Protein AF-A0A1G9BJI3-F1 (afdb_monomer_lite)

pLDDT: mean 85.98, std 14.55, range [28.97, 98.56]

Structure (mmCIF, N/CA/C/O backbone):
data_AF-A0A1G9BJI3-F1
#
_entry.id   AF-A0A1G9BJI3-F1
#
loop_
_atom_site.group_PDB
_atom_site.id
_atom_site.type_symbol
_atom_site.label_atom_id
_atom_site.label_alt_id
_atom_site.label_comp_id
_atom_site.label_asym_id
_atom_site.label_entity_id
_atom_site.label_seq_id
_atom_site.pdbx_PDB_ins_code
_atom_site.Cartn_x
_atom_site.Cartn_y
_atom_site.Cartn_z
_atom_site.occupancy
_atom_site.B_iso_or_equiv
_atom_site.auth_seq_id
_atom_site.auth_comp_id
_atom_site.auth_asym_id
_atom_site.auth_atom_id
_atom_site.pdbx_PDB_model_num
ATOM 1 N N . MET A 1 1 ? 7.425 53.952 -80.559 1.00 49.69 1 MET A N 1
ATOM 2 C CA . MET A 1 1 ? 6.345 53.104 -79.999 1.00 49.69 1 MET A CA 1
ATOM 3 C C . MET A 1 1 ? 6.458 51.595 -80.277 1.00 49.69 1 MET A C 1
ATOM 5 O O . MET A 1 1 ? 6.127 50.844 -79.376 1.00 49.69 1 MET A O 1
ATOM 9 N N . ARG A 1 2 ? 6.936 51.085 -81.433 1.00 48.09 2 ARG A N 1
ATOM 10 C CA . ARG A 1 2 ? 7.004 49.613 -81.668 1.00 48.09 2 ARG A CA 1
ATOM 11 C C . ARG A 1 2 ? 8.186 48.854 -81.026 1.00 48.09 2 ARG A C 1
ATOM 13 O O . ARG A 1 2 ? 8.057 47.654 -80.838 1.00 48.09 2 ARG A O 1
ATOM 20 N N . ARG A 1 3 ? 9.306 49.507 -80.673 1.00 49.28 3 ARG A N 1
ATOM 21 C CA . ARG A 1 3 ? 10.500 48.835 -80.094 1.00 49.28 3 ARG A CA 1
ATOM 22 C C . ARG A 1 3 ? 10.470 48.663 -78.566 1.00 49.28 3 ARG A C 1
ATOM 24 O O . ARG A 1 3 ? 10.997 47.670 -78.075 1.00 49.28 3 ARG A O 1
ATOM 31 N N . GLU A 1 4 ? 9.818 49.562 -77.828 1.00 50.56 4 GLU A N 1
ATOM 32 C CA . GLU A 1 4 ? 9.712 49.470 -76.357 1.00 50.56 4 GLU A CA 1
ATOM 33 C C . GLU A 1 4 ? 8.723 48.393 -75.893 1.00 50.56 4 GLU A C 1
ATOM 35 O O . GLU A 1 4 ? 8.976 47.720 -74.894 1.00 50.56 4 GLU A O 1
ATOM 40 N N . ASN A 1 5 ? 7.647 48.147 -76.652 1.00 52.62 5 ASN A N 1
ATOM 41 C CA . ASN A 1 5 ? 6.692 47.084 -76.321 1.00 52.62 5 ASN A CA 1
ATOM 42 C C . ASN A 1 5 ? 7.313 45.687 -76.444 1.00 52.62 5 ASN A C 1
ATOM 44 O O . ASN A 1 5 ? 7.119 44.865 -75.562 1.00 52.62 5 ASN A O 1
ATOM 48 N N . THR A 1 6 ? 8.139 45.422 -77.460 1.00 56.81 6 THR A N 1
ATOM 49 C CA . THR A 1 6 ? 8.802 44.115 -77.630 1.00 56.81 6 THR A CA 1
ATOM 50 C C . THR A 1 6 ? 9.785 43.762 -76.511 1.00 56.81 6 THR A C 1
ATOM 52 O O . THR A 1 6 ? 9.920 42.586 -76.177 1.00 56.81 6 THR A O 1
ATOM 55 N N . GLY A 1 7 ? 10.458 44.759 -75.923 1.00 58.25 7 GLY A N 1
ATOM 56 C CA . GLY A 1 7 ? 11.359 44.556 -74.785 1.00 58.25 7 GLY A CA 1
ATOM 57 C C . GLY A 1 7 ? 10.589 44.205 -73.515 1.00 58.25 7 GLY A C 1
ATOM 58 O O . GLY A 1 7 ? 10.871 43.185 -72.896 1.00 58.25 7 GLY A O 1
ATOM 59 N N . ARG A 1 8 ? 9.543 44.981 -73.193 1.00 59.38 8 ARG A N 1
ATOM 60 C CA . ARG A 1 8 ? 8.658 44.700 -72.051 1.00 59.38 8 ARG A CA 1
ATOM 61 C C . ARG A 1 8 ? 7.958 43.349 -72.178 1.00 59.38 8 ARG A C 1
ATOM 63 O O . ARG A 1 8 ? 7.962 42.593 -71.216 1.00 59.38 8 ARG A O 1
ATOM 70 N N . THR A 1 9 ? 7.423 43.005 -73.350 1.00 65.44 9 THR A N 1
ATOM 71 C CA . THR A 1 9 ? 6.768 41.705 -73.561 1.00 65.44 9 THR A CA 1
ATOM 72 C C . THR A 1 9 ? 7.749 40.541 -73.398 1.00 65.44 9 THR A C 1
ATOM 74 O O . THR A 1 9 ? 7.401 39.552 -72.763 1.00 65.44 9 THR A O 1
ATOM 77 N N . ARG A 1 10 ? 8.997 40.659 -73.881 1.00 68.06 10 ARG A N 1
ATOM 78 C CA . ARG A 1 10 ? 10.032 39.634 -73.650 1.00 68.06 10 ARG A CA 1
ATOM 79 C C . ARG A 1 10 ? 10.407 39.497 -72.176 1.00 68.06 10 ARG A C 1
ATOM 81 O O . ARG A 1 10 ? 10.506 38.375 -71.697 1.00 68.06 10 ARG A O 1
ATOM 88 N N . THR A 1 11 ? 10.578 40.605 -71.459 1.00 70.75 11 THR A N 1
ATOM 89 C CA . THR A 1 11 ? 10.897 40.577 -70.025 1.00 70.75 11 THR A CA 1
ATOM 90 C C . THR A 1 11 ? 9.765 39.954 -69.208 1.00 70.75 11 THR A C 1
ATOM 92 O O . THR A 1 11 ? 10.040 39.115 -68.358 1.00 70.75 11 THR A O 1
ATOM 95 N N . VAL A 1 12 ? 8.501 40.283 -69.506 1.00 72.69 12 VAL A N 1
ATOM 96 C CA . VAL A 1 12 ? 7.340 39.660 -68.847 1.00 72.69 12 VAL A CA 1
ATOM 97 C C . VAL A 1 12 ? 7.276 38.159 -69.139 1.00 72.69 12 VAL A C 1
ATOM 99 O O . VAL A 1 12 ? 7.109 37.384 -68.209 1.00 72.69 12 VAL A O 1
ATOM 102 N N . ILE A 1 13 ? 7.493 37.728 -70.387 1.00 74.19 13 ILE A N 1
ATOM 103 C CA . ILE A 1 13 ? 7.502 36.296 -70.743 1.00 74.19 13 ILE A CA 1
ATOM 104 C C . ILE A 1 13 ? 8.617 35.539 -70.005 1.00 74.19 13 ILE A C 1
ATOM 106 O O . ILE A 1 13 ? 8.381 34.439 -69.514 1.00 74.19 13 ILE A O 1
ATOM 110 N N . ILE A 1 14 ? 9.815 36.121 -69.898 1.00 74.94 14 ILE A N 1
ATOM 111 C CA . ILE A 1 14 ? 10.946 35.501 -69.191 1.00 74.94 14 ILE A CA 1
ATOM 112 C C . ILE A 1 14 ? 10.657 35.391 -67.689 1.00 74.94 14 ILE A C 1
ATOM 114 O O . ILE A 1 14 ? 10.864 34.325 -67.117 1.00 74.94 14 ILE A O 1
ATOM 118 N N . LEU A 1 15 ? 10.137 36.451 -67.061 1.00 70.25 15 LEU A N 1
ATOM 119 C CA . LEU A 1 15 ? 9.739 36.421 -65.651 1.00 70.25 15 LEU A CA 1
ATOM 120 C C . LEU A 1 15 ? 8.642 35.383 -65.405 1.00 70.25 15 LEU A C 1
ATOM 122 O O . LEU A 1 15 ? 8.806 34.553 -64.521 1.00 70.25 15 LEU A O 1
ATOM 126 N N . SER A 1 16 ? 7.589 35.347 -66.226 1.00 72.56 16 SER A N 1
ATOM 127 C CA . SER A 1 16 ? 6.524 34.342 -66.113 1.00 72.56 16 SER A CA 1
ATOM 128 C C . SER A 1 16 ? 7.037 32.911 -66.298 1.00 72.56 16 SER A C 1
ATOM 130 O O . SER A 1 16 ? 6.599 32.017 -65.579 1.00 72.56 16 SER A O 1
ATOM 132 N N . ALA A 1 17 ? 7.988 32.681 -67.210 1.00 75.19 17 ALA A N 1
ATOM 133 C CA . ALA A 1 17 ? 8.613 31.372 -67.396 1.00 75.19 17 ALA A CA 1
ATOM 134 C C . ALA A 1 17 ? 9.488 30.965 -66.195 1.00 75.19 17 ALA A C 1
ATOM 136 O O . ALA A 1 17 ? 9.461 29.804 -65.793 1.00 75.19 17 ALA A O 1
ATOM 137 N N . MET A 1 18 ? 10.214 31.907 -65.582 1.00 77.94 18 MET A N 1
ATOM 138 C CA . MET A 1 18 ? 10.975 31.652 -64.353 1.00 77.94 18 MET A CA 1
ATOM 139 C C . MET A 1 18 ? 10.056 31.362 -63.162 1.00 77.94 18 MET A C 1
ATOM 141 O O . MET A 1 18 ? 10.326 30.433 -62.407 1.00 77.94 18 MET A O 1
ATOM 145 N N . THR A 1 19 ? 8.950 32.100 -63.008 1.00 80.94 19 THR A N 1
ATOM 146 C CA . THR A 1 19 ? 7.966 31.839 -61.946 1.00 80.94 19 THR A CA 1
ATOM 147 C C . THR A 1 19 ? 7.295 30.482 -62.142 1.00 80.94 19 THR A C 1
ATOM 149 O O . THR A 1 19 ? 7.203 29.714 -61.193 1.00 80.94 19 THR A O 1
ATOM 152 N N . ALA A 1 20 ? 6.902 30.137 -63.373 1.00 79.75 20 ALA A N 1
ATOM 153 C CA . ALA A 1 20 ? 6.351 28.820 -63.688 1.00 79.75 20 ALA A CA 1
ATOM 154 C C . ALA A 1 20 ? 7.365 27.690 -63.433 1.00 79.75 20 ALA A C 1
ATOM 156 O O . ALA A 1 20 ? 6.996 26.652 -62.891 1.00 79.75 20 ALA A O 1
ATOM 157 N N . GLY A 1 21 ? 8.644 27.905 -63.763 1.00 81.94 21 GLY A N 1
ATOM 158 C CA . GLY A 1 21 ? 9.728 26.966 -63.466 1.00 81.94 21 GLY A CA 1
ATOM 159 C C . GLY A 1 21 ? 9.960 26.771 -61.966 1.00 81.94 21 GLY A C 1
ATOM 160 O O . GLY A 1 21 ? 10.102 25.637 -61.520 1.00 81.94 21 GLY A O 1
ATOM 161 N N . LEU A 1 22 ? 9.928 27.848 -61.174 1.00 83.19 22 LEU A N 1
ATOM 162 C CA . LEU A 1 22 ? 10.042 27.783 -59.714 1.00 83.19 22 LEU A CA 1
ATOM 163 C C . LEU A 1 22 ? 8.826 27.096 -59.080 1.00 83.19 22 LEU A C 1
ATOM 165 O O . LEU A 1 22 ? 8.996 26.250 -58.209 1.00 83.19 22 LEU A O 1
ATOM 169 N N . CYS A 1 23 ? 7.610 27.401 -59.542 1.00 80.81 23 CYS A N 1
ATOM 170 C CA . CYS A 1 23 ? 6.397 26.717 -59.098 1.00 80.81 23 CYS A CA 1
ATOM 171 C C . CYS A 1 23 ? 6.429 25.226 -59.445 1.00 80.81 23 CYS A C 1
ATOM 173 O O . CYS A 1 23 ? 6.047 24.418 -58.610 1.00 80.81 23 CYS A O 1
ATOM 175 N N . LEU A 1 24 ? 6.918 24.843 -60.630 1.00 81.12 24 LEU A N 1
ATOM 176 C CA . LEU A 1 24 ? 7.083 23.437 -61.004 1.00 81.12 24 LEU A CA 1
ATOM 177 C C . LEU A 1 24 ? 8.139 22.746 -60.134 1.00 81.12 24 LEU A C 1
ATOM 179 O O . LEU A 1 24 ? 7.932 21.612 -59.721 1.00 81.12 24 LEU A O 1
ATOM 183 N N . LEU A 1 25 ? 9.245 23.424 -59.818 1.00 79.75 25 LEU A N 1
ATOM 184 C CA . LEU A 1 25 ? 10.284 22.891 -58.938 1.00 79.75 25 LEU A CA 1
ATOM 185 C C . LEU A 1 25 ? 9.758 22.698 -57.509 1.00 79.75 25 LEU A C 1
ATOM 187 O O . LEU A 1 25 ? 9.950 21.634 -56.937 1.00 79.75 25 LEU A O 1
ATOM 191 N N . LEU A 1 26 ? 9.039 23.683 -56.964 1.00 77.25 26 LEU A N 1
ATOM 192 C CA . LEU A 1 26 ? 8.382 23.586 -55.658 1.00 77.25 26 LEU A CA 1
ATOM 193 C C . LEU A 1 26 ? 7.292 22.512 -55.648 1.00 77.25 26 LEU A C 1
ATOM 195 O O . LEU A 1 26 ? 7.180 21.789 -54.669 1.00 77.25 26 LEU A O 1
ATOM 199 N N . LEU A 1 27 ? 6.533 22.356 -56.736 1.00 73.56 27 LEU A N 1
ATOM 200 C CA . LEU A 1 27 ? 5.547 21.288 -56.885 1.00 73.56 27 LEU A CA 1
ATOM 201 C C . LEU A 1 27 ? 6.223 19.914 -56.963 1.00 73.56 27 LEU A C 1
ATOM 203 O O . LEU A 1 27 ? 5.722 18.968 -56.381 1.00 73.56 27 LEU A O 1
ATOM 207 N N . LEU A 1 28 ? 7.364 19.785 -57.642 1.00 70.44 28 LEU A N 1
ATOM 208 C CA . LEU A 1 28 ? 8.133 18.538 -57.701 1.00 70.44 28 LEU A CA 1
ATOM 209 C C . LEU A 1 28 ? 8.798 18.212 -56.360 1.00 70.44 28 LEU A C 1
ATOM 211 O O . LEU A 1 28 ? 8.829 17.046 -55.981 1.00 70.44 28 LEU A O 1
ATOM 215 N N . VAL A 1 29 ? 9.289 19.219 -55.631 1.00 68.06 29 VAL A N 1
ATOM 216 C CA . VAL A 1 29 ? 9.783 19.070 -54.253 1.00 68.06 29 VAL A CA 1
ATOM 217 C C . VAL A 1 29 ? 8.637 18.668 -53.334 1.00 68.06 29 VAL A C 1
ATOM 219 O O . VAL A 1 29 ? 8.790 17.705 -52.600 1.00 68.06 29 VAL A O 1
ATOM 222 N N . TYR A 1 30 ? 7.475 19.315 -53.437 1.00 67.81 30 TYR A N 1
ATOM 223 C CA . TYR A 1 30 ? 6.277 18.961 -52.683 1.00 67.81 30 TYR A CA 1
ATOM 224 C C . TYR A 1 30 ? 5.790 17.552 -53.024 1.00 67.81 30 TYR A C 1
ATOM 226 O O . TYR A 1 30 ? 5.600 16.768 -52.119 1.00 67.81 30 TYR A O 1
ATOM 234 N N . ILE A 1 31 ? 5.676 17.169 -54.299 1.00 58.59 31 ILE A N 1
ATOM 235 C CA . ILE A 1 31 ? 5.278 15.812 -54.714 1.00 58.59 31 ILE A CA 1
ATOM 236 C C . ILE A 1 31 ? 6.302 14.770 -54.246 1.00 58.59 31 ILE A C 1
ATOM 238 O O . ILE A 1 31 ? 5.920 13.662 -53.884 1.00 58.59 31 ILE A O 1
ATOM 242 N N . ARG A 1 32 ? 7.600 15.096 -54.246 1.00 59.03 32 ARG A N 1
ATOM 243 C CA . ARG A 1 32 ? 8.650 14.206 -53.734 1.00 59.03 32 ARG A CA 1
ATOM 244 C C . ARG A 1 32 ? 8.594 14.079 -52.209 1.00 59.03 32 ARG A C 1
ATOM 246 O O . ARG A 1 32 ? 8.747 12.971 -51.718 1.00 59.03 32 ARG A O 1
ATOM 253 N N . PHE A 1 33 ? 8.335 15.180 -51.507 1.00 58.97 33 PHE A N 1
ATOM 254 C CA . PHE A 1 33 ? 8.148 15.251 -50.055 1.00 58.97 33 PHE A CA 1
ATOM 255 C C . PHE A 1 33 ? 6.827 14.597 -49.607 1.00 58.97 33 PHE A C 1
ATOM 257 O O . PHE A 1 33 ? 6.743 13.997 -48.547 1.00 58.97 33 PHE A O 1
ATOM 264 N N . ASP A 1 34 ? 5.793 14.656 -50.443 1.00 58.22 34 ASP A N 1
ATOM 265 C CA . ASP A 1 34 ? 4.469 14.078 -50.206 1.00 58.22 34 ASP A CA 1
ATOM 266 C C . ASP A 1 34 ? 4.430 12.572 -50.519 1.00 58.22 34 ASP A C 1
ATOM 268 O O . ASP A 1 34 ? 3.697 11.815 -49.886 1.00 58.22 34 ASP A O 1
ATOM 272 N N . ARG A 1 35 ? 5.261 12.113 -51.466 1.00 54.66 35 ARG A N 1
ATOM 273 C CA . ARG A 1 35 ? 5.495 10.686 -51.739 1.00 54.66 35 ARG A CA 1
ATOM 274 C C . ARG A 1 35 ? 6.423 10.005 -50.733 1.00 54.66 35 ARG A C 1
ATOM 276 O O . ARG A 1 35 ? 6.429 8.784 -50.708 1.00 54.66 35 ARG A O 1
ATOM 283 N N . SER A 1 36 ? 7.209 10.743 -49.948 1.00 58.69 36 SER A N 1
ATOM 284 C CA . SER A 1 36 ? 8.122 10.156 -48.954 1.00 58.69 36 SER A CA 1
ATOM 285 C C . SER A 1 36 ? 7.474 9.873 -47.596 1.00 58.69 36 SER A C 1
ATOM 287 O O . SER A 1 36 ? 8.112 9.240 -46.770 1.00 58.69 36 SER A O 1
ATOM 289 N N . ARG A 1 37 ? 6.225 10.309 -47.363 1.00 68.19 37 ARG A N 1
ATOM 290 C CA . ARG A 1 37 ? 5.486 10.108 -46.099 1.00 68.19 37 ARG A CA 1
ATOM 291 C C . ARG A 1 37 ? 4.467 8.972 -46.191 1.00 68.19 37 ARG A C 1
ATOM 293 O O . ARG A 1 37 ? 3.320 9.114 -45.754 1.00 68.19 37 ARG A O 1
ATOM 300 N N . THR A 1 38 ? 4.842 7.865 -46.832 1.00 78.19 38 THR A N 1
ATOM 301 C CA . THR A 1 38 ? 3.939 6.717 -46.983 1.00 78.19 38 THR A CA 1
ATOM 302 C C . THR A 1 38 ? 3.641 6.086 -45.622 1.00 78.19 38 THR A C 1
ATOM 304 O O . THR A 1 38 ? 2.476 5.831 -45.322 1.00 78.19 38 THR A O 1
ATOM 307 N N . LEU A 1 39 ? 4.663 5.916 -44.775 1.00 82.00 39 LEU A N 1
ATOM 308 C CA . LEU A 1 39 ? 4.516 5.376 -43.424 1.00 82.00 39 LEU A CA 1
ATOM 309 C C . LEU A 1 39 ? 3.593 6.252 -42.567 1.00 82.00 39 LEU A C 1
ATOM 311 O O . LEU A 1 39 ? 2.624 5.748 -42.013 1.00 82.00 39 LEU A O 1
ATOM 315 N N . TYR A 1 40 ? 3.813 7.570 -42.534 1.00 81.88 40 TYR A N 1
ATOM 316 C CA . TYR A 1 40 ? 2.964 8.505 -41.783 1.00 81.88 40 TYR A CA 1
ATOM 317 C C . TYR A 1 40 ? 1.474 8.387 -42.144 1.00 81.88 40 TYR A C 1
ATOM 319 O O . TYR A 1 40 ? 0.616 8.347 -41.266 1.00 81.88 40 TYR A O 1
ATOM 327 N N . ARG A 1 41 ? 1.150 8.303 -43.441 1.00 81.19 41 ARG A N 1
ATOM 328 C CA . ARG A 1 41 ? -0.241 8.151 -43.902 1.00 81.19 41 ARG A CA 1
ATOM 329 C C . ARG A 1 41 ? -0.835 6.799 -43.531 1.00 81.19 41 ARG A C 1
ATOM 331 O O . ARG A 1 41 ? -2.016 6.748 -43.205 1.00 81.19 41 ARG A O 1
ATOM 338 N N . ALA A 1 42 ? -0.038 5.734 -43.606 1.00 83.56 42 ALA A N 1
ATOM 339 C CA . ALA A 1 42 ? -0.477 4.403 -43.210 1.00 83.56 42 ALA A CA 1
ATOM 340 C C . ALA A 1 42 ? -0.809 4.374 -41.711 1.00 83.56 42 ALA A C 1
ATOM 342 O O . ALA A 1 42 ? -1.888 3.930 -41.343 1.00 83.56 42 ALA A O 1
ATOM 343 N N . LEU A 1 43 ? 0.056 4.957 -40.873 1.00 85.50 43 LEU A N 1
ATOM 344 C CA . LEU A 1 43 ? -0.141 5.041 -39.423 1.00 85.50 43 LEU A CA 1
ATOM 345 C C . LEU A 1 43 ? -1.387 5.846 -39.031 1.00 85.50 43 LEU A C 1
ATOM 347 O O . LEU A 1 43 ? -2.090 5.461 -38.110 1.00 85.50 43 LEU A O 1
ATOM 351 N N . GLN A 1 44 ? -1.700 6.937 -39.738 1.00 84.06 44 GLN A N 1
ATOM 352 C CA . GLN A 1 44 ? -2.920 7.713 -39.467 1.00 84.06 44 GLN A CA 1
ATOM 353 C C . GLN A 1 44 ? -4.222 6.963 -39.765 1.00 84.06 44 GLN A C 1
ATOM 355 O O . GLN A 1 44 ? -5.271 7.351 -39.259 1.00 84.06 44 GLN A O 1
ATOM 360 N N . ALA A 1 45 ? -4.168 5.958 -40.636 1.00 82.38 45 ALA A N 1
ATOM 361 C CA . ALA A 1 45 ? -5.320 5.154 -41.022 1.00 82.38 45 ALA A CA 1
ATOM 362 C C . ALA A 1 45 ? -5.387 3.821 -40.261 1.00 82.38 45 ALA A C 1
ATOM 364 O O . ALA A 1 45 ? -6.247 2.999 -40.572 1.00 82.38 45 ALA A O 1
ATOM 365 N N . LEU A 1 46 ? -4.457 3.591 -39.330 1.00 84.69 46 LEU A N 1
ATOM 366 C CA . LEU A 1 46 ? -4.296 2.327 -38.637 1.00 84.69 46 LEU A CA 1
ATOM 367 C C . LEU A 1 46 ? -5.095 2.324 -37.330 1.00 84.69 46 LEU A C 1
ATOM 369 O O . LEU A 1 46 ? -4.889 3.181 -36.476 1.00 84.69 46 LEU A O 1
ATOM 373 N N . ASP A 1 47 ? -5.959 1.323 -37.173 1.00 80.81 47 ASP A N 1
ATOM 374 C CA . ASP A 1 47 ? -6.722 1.075 -35.939 1.00 80.81 47 ASP A CA 1
ATOM 375 C C . ASP A 1 47 ? -6.091 -0.048 -35.078 1.00 80.81 47 ASP A C 1
ATOM 377 O O . ASP A 1 47 ? -6.637 -0.437 -34.047 1.00 80.81 47 ASP A O 1
ATOM 381 N N . SER A 1 48 ? -4.958 -0.605 -35.519 1.00 83.19 48 SER A N 1
ATOM 382 C CA . SER A 1 48 ? -4.219 -1.725 -34.918 1.00 83.19 48 SER A CA 1
ATOM 383 C C . SER A 1 48 ? -2.766 -1.346 -34.601 1.00 83.19 48 SER A C 1
ATOM 385 O O . SER A 1 48 ? -2.295 -0.259 -34.938 1.00 83.19 48 SER A O 1
ATOM 387 N N . ALA A 1 49 ? -2.028 -2.246 -33.943 1.00 86.12 49 ALA A N 1
ATOM 388 C CA . ALA A 1 49 ? -0.592 -2.072 -33.750 1.00 86.12 49 ALA A CA 1
ATOM 389 C C . ALA A 1 49 ? 0.144 -2.062 -35.110 1.00 86.12 49 ALA A C 1
ATOM 391 O O . ALA A 1 49 ? -0.156 -2.884 -35.976 1.00 86.12 49 ALA A O 1
ATOM 392 N N . PRO A 1 50 ? 1.143 -1.182 -35.309 1.00 91.00 50 PRO A N 1
ATOM 393 C CA . PRO A 1 50 ? 1.863 -1.054 -36.582 1.00 91.00 50 PRO A CA 1
ATOM 394 C C . PRO A 1 50 ? 2.743 -2.262 -36.916 1.00 91.00 50 PRO A C 1
ATOM 396 O O . PRO A 1 50 ? 3.122 -2.454 -38.072 1.00 91.00 50 PRO A O 1
ATOM 399 N N . LEU A 1 51 ? 3.081 -3.059 -35.906 1.00 93.00 51 LEU A N 1
ATOM 400 C CA . LEU A 1 51 ? 3.993 -4.184 -35.990 1.00 93.00 51 LEU A CA 1
ATOM 401 C C . LEU A 1 51 ? 3.445 -5.335 -35.147 1.00 93.00 51 LEU A C 1
ATOM 403 O O . LEU A 1 51 ? 3.029 -5.125 -34.008 1.00 93.00 51 LEU A O 1
ATOM 407 N N . THR A 1 52 ? 3.478 -6.545 -35.696 1.00 94.31 52 THR A N 1
ATOM 408 C CA . THR A 1 52 ? 3.090 -7.774 -35.000 1.00 94.31 52 THR A CA 1
ATOM 409 C C . THR A 1 52 ? 4.309 -8.663 -34.789 1.00 94.31 52 THR A C 1
ATOM 411 O O . THR A 1 52 ? 5.170 -8.786 -35.661 1.00 94.31 52 THR A O 1
ATOM 414 N N . PHE A 1 53 ? 4.366 -9.285 -33.617 1.00 96.81 53 PHE A N 1
ATOM 415 C CA . PHE A 1 53 ? 5.361 -10.282 -33.245 1.00 96.81 53 PHE A CA 1
ATOM 416 C C . PHE A 1 53 ? 4.772 -11.677 -33.468 1.00 96.81 53 PHE A C 1
ATOM 418 O O . PHE A 1 53 ? 3.583 -11.889 -33.243 1.00 96.81 53 PHE A O 1
ATOM 425 N N . SER A 1 54 ? 5.583 -12.646 -33.894 1.00 97.62 54 SER A N 1
ATOM 426 C CA . SER A 1 54 ? 5.112 -14.021 -34.132 1.00 97.62 54 SER A CA 1
ATOM 427 C C . SER A 1 54 ? 4.758 -14.805 -32.867 1.00 97.62 54 SER A C 1
ATOM 429 O O . SER A 1 54 ? 4.265 -15.928 -32.969 1.00 97.62 54 SER A O 1
ATOM 431 N N . ALA A 1 55 ? 5.059 -14.251 -31.696 1.00 97.62 55 ALA A N 1
ATOM 432 C CA . ALA A 1 55 ? 4.766 -14.813 -30.391 1.00 97.62 55 ALA A CA 1
ATOM 433 C C . ALA A 1 55 ? 4.393 -13.681 -29.426 1.00 97.62 55 ALA A C 1
ATOM 435 O O . ALA A 1 55 ? 4.916 -12.571 -29.539 1.00 97.62 55 ALA A O 1
ATOM 436 N N . ASP A 1 56 ? 3.498 -13.974 -28.487 1.00 97.19 56 ASP A N 1
ATOM 437 C CA . ASP A 1 56 ? 3.098 -13.035 -27.441 1.00 97.19 56 ASP A CA 1
ATOM 438 C C . ASP A 1 56 ? 4.126 -13.006 -26.300 1.00 97.19 56 ASP A C 1
ATOM 440 O O . ASP A 1 56 ? 4.952 -13.914 -26.153 1.00 97.19 56 ASP A O 1
ATOM 444 N N . SER A 1 57 ? 4.066 -11.976 -25.457 1.00 98.00 57 SER A N 1
ATOM 445 C CA . SER A 1 57 ? 4.821 -11.966 -24.200 1.00 98.00 57 SER A CA 1
ATOM 446 C C . SER A 1 57 ? 4.428 -13.161 -23.331 1.00 98.00 57 SER A C 1
ATOM 448 O O . SER A 1 57 ? 3.264 -13.560 -23.298 1.00 98.00 57 SER A O 1
ATOM 450 N N . GLY A 1 58 ? 5.387 -13.751 -22.620 1.00 97.69 58 GLY A N 1
ATOM 451 C CA . GLY A 1 58 ? 5.106 -14.937 -21.813 1.00 97.69 58 GLY A CA 1
ATOM 452 C C . GLY A 1 58 ? 6.336 -15.722 -21.391 1.00 97.69 58 GLY A C 1
ATOM 453 O O . GLY A 1 58 ? 7.479 -15.323 -21.635 1.00 97.69 58 GLY A O 1
ATOM 454 N N . PHE A 1 59 ? 6.072 -16.858 -20.747 1.00 98.00 59 PHE A N 1
ATOM 455 C CA . PHE A 1 59 ? 7.085 -17.788 -20.255 1.00 98.00 59 PHE A CA 1
ATOM 456 C C . PHE A 1 59 ? 7.350 -18.906 -21.274 1.00 98.00 59 PHE A C 1
ATOM 458 O O . PHE A 1 59 ? 6.436 -19.638 -21.671 1.00 98.00 59 PHE A O 1
ATOM 465 N N . TYR A 1 60 ? 8.616 -19.082 -21.654 1.00 97.50 60 TYR A N 1
ATOM 466 C CA . TYR A 1 60 ? 9.064 -20.034 -22.671 1.00 97.50 60 TYR A CA 1
ATOM 467 C C . TYR A 1 60 ? 10.183 -20.936 -22.140 1.00 97.50 60 TYR A C 1
ATOM 469 O O . TYR A 1 60 ? 11.171 -20.473 -21.584 1.00 97.50 60 TYR A O 1
ATOM 477 N N . GLU A 1 61 ? 10.050 -22.247 -22.338 1.00 96.06 61 GLU A N 1
ATOM 478 C CA . GLU A 1 61 ? 11.032 -23.234 -21.853 1.00 96.06 61 GLU A CA 1
ATOM 479 C C . GLU A 1 61 ? 12.379 -23.159 -22.589 1.00 96.06 61 GLU A C 1
ATOM 481 O O . GLU A 1 61 ? 13.424 -23.480 -22.026 1.00 96.06 61 GLU A O 1
ATOM 486 N N . GLU A 1 62 ? 12.355 -22.756 -23.859 1.00 95.56 62 GLU A N 1
ATOM 487 C CA . GLU A 1 62 ? 13.516 -22.725 -24.746 1.00 95.56 62 GLU A CA 1
ATOM 488 C C . GLU A 1 62 ? 13.445 -21.485 -25.648 1.00 95.56 62 GLU A C 1
ATOM 490 O O . GLU A 1 62 ? 12.359 -20.964 -25.924 1.00 95.56 62 GLU A O 1
ATOM 495 N N . GLY A 1 63 ? 14.610 -21.012 -26.100 1.00 95.56 63 GLY A N 1
ATOM 496 C CA . GLY A 1 63 ? 14.693 -19.954 -27.105 1.00 95.56 63 GLY A CA 1
ATOM 497 C C . GLY A 1 63 ? 14.086 -20.402 -28.436 1.00 95.56 63 GLY A C 1
ATOM 498 O O . GLY A 1 63 ? 14.046 -21.589 -28.762 1.00 95.56 63 GLY A O 1
ATOM 499 N N . PHE A 1 64 ? 13.576 -19.441 -29.199 1.00 97.75 64 PHE A N 1
ATOM 500 C CA . PHE A 1 64 ? 12.945 -19.677 -30.492 1.00 97.75 64 PHE A CA 1
ATOM 501 C C . PHE A 1 64 ? 13.242 -18.526 -31.452 1.00 97.75 64 PHE A C 1
ATOM 503 O O . PHE A 1 64 ? 13.671 -17.447 -31.043 1.00 97.75 64 PHE A O 1
ATOM 510 N N . THR A 1 65 ? 12.988 -18.747 -32.741 1.00 97.94 65 THR A N 1
ATOM 511 C CA . THR A 1 65 ? 13.101 -17.697 -33.755 1.00 97.94 65 THR A CA 1
ATOM 512 C C . THR A 1 65 ? 11.834 -16.847 -33.782 1.00 97.94 65 THR A C 1
ATOM 514 O O . THR A 1 65 ? 10.762 -17.321 -34.159 1.00 97.94 65 THR A O 1
ATOM 517 N N . LEU A 1 66 ? 11.971 -15.579 -33.415 1.00 98.00 66 LEU A N 1
ATOM 518 C CA . LEU A 1 66 ? 10.909 -14.583 -33.403 1.00 98.00 66 LEU A CA 1
ATOM 519 C C . LEU A 1 66 ? 10.887 -13.807 -34.727 1.00 98.00 66 LEU A C 1
ATOM 521 O O . LEU A 1 66 ? 11.919 -13.309 -35.179 1.00 98.00 66 LEU A O 1
ATOM 525 N N . THR A 1 67 ? 9.721 -13.664 -35.358 1.00 97.75 67 THR A N 1
ATOM 526 C CA . THR A 1 67 ? 9.568 -12.847 -36.572 1.00 97.75 67 THR A CA 1
ATOM 527 C C . THR A 1 67 ? 8.711 -11.615 -36.318 1.00 97.75 67 THR A C 1
ATOM 529 O O . THR A 1 67 ? 7.781 -11.649 -35.513 1.00 97.75 67 THR A O 1
ATOM 532 N N . LEU A 1 68 ? 9.045 -10.525 -37.011 1.00 96.12 68 LEU A N 1
ATOM 533 C CA . LEU A 1 68 ? 8.367 -9.237 -36.923 1.00 96.12 68 LEU A CA 1
ATOM 534 C C . LEU A 1 68 ? 7.752 -8.914 -38.281 1.00 96.12 68 LEU A C 1
ATOM 536 O O . LEU A 1 68 ? 8.449 -8.917 -39.297 1.00 96.12 68 LEU A O 1
ATOM 540 N N . GLU A 1 69 ? 6.458 -8.619 -38.301 1.00 93.62 69 GLU A N 1
ATOM 541 C CA . GLU A 1 69 ? 5.731 -8.306 -39.530 1.00 93.62 69 GLU A CA 1
ATOM 542 C C . GLU A 1 69 ? 4.997 -6.967 -39.384 1.00 93.62 69 GLU A C 1
ATOM 544 O O . GLU A 1 69 ? 4.250 -6.784 -38.418 1.00 93.62 69 GLU A O 1
ATOM 549 N N . PRO A 1 70 ? 5.192 -6.003 -40.307 1.00 92.12 70 PRO A N 1
ATOM 550 C CA . PRO A 1 70 ? 4.365 -4.802 -40.352 1.00 92.12 70 PRO A CA 1
ATOM 551 C C . PRO A 1 70 ? 2.903 -5.179 -40.594 1.00 92.12 70 PRO A C 1
ATOM 553 O O . PRO A 1 70 ? 2.625 -6.163 -41.286 1.00 92.12 70 PRO A O 1
ATOM 556 N N . ASP A 1 71 ? 1.968 -4.372 -40.089 1.00 90.62 71 ASP A N 1
ATOM 557 C CA . ASP A 1 71 ? 0.551 -4.562 -40.404 1.00 90.62 71 ASP A CA 1
ATOM 558 C C . ASP A 1 71 ? 0.341 -4.619 -41.929 1.00 90.62 71 ASP A C 1
ATOM 560 O O . ASP A 1 71 ? 0.956 -3.875 -42.698 1.00 90.62 71 ASP A O 1
ATOM 564 N N . SER A 1 72 ? -0.540 -5.515 -42.380 1.00 85.88 72 SER A N 1
ATOM 565 C CA . SER A 1 72 ? -0.798 -5.765 -43.806 1.00 85.88 72 SER A CA 1
ATOM 566 C C . SER A 1 72 ? -1.230 -4.525 -44.606 1.00 85.88 72 SER A C 1
ATOM 568 O O . SER A 1 72 ? -1.096 -4.501 -45.833 1.00 85.88 72 SER A O 1
ATOM 570 N N . SER A 1 73 ? -1.747 -3.497 -43.928 1.00 83.56 73 SER A N 1
ATOM 571 C CA . SER A 1 73 ? -2.112 -2.205 -44.511 1.00 83.56 73 SER A CA 1
ATOM 572 C C . SER A 1 73 ? -0.910 -1.292 -44.793 1.00 83.56 73 SER A C 1
ATOM 574 O O . SER A 1 73 ? -1.037 -0.334 -45.562 1.00 83.56 73 SER A O 1
ATOM 576 N N . ILE A 1 74 ? 0.264 -1.596 -44.232 1.00 84.00 74 ILE A N 1
ATOM 577 C CA . ILE A 1 74 ? 1.487 -0.811 -44.385 1.00 84.00 74 ILE A CA 1
ATOM 578 C C . ILE A 1 74 ? 2.251 -1.281 -45.635 1.00 84.00 74 ILE A C 1
ATOM 580 O O . ILE A 1 74 ? 2.676 -2.435 -45.734 1.00 84.00 74 ILE A O 1
ATOM 584 N N . PRO A 1 75 ? 2.478 -0.403 -46.628 1.00 75.25 75 PRO A N 1
ATOM 585 C CA . PRO A 1 75 ? 3.144 -0.773 -47.872 1.00 75.25 75 PRO A CA 1
ATOM 586 C C . PRO A 1 75 ? 4.670 -0.869 -47.687 1.00 75.25 75 PRO A C 1
ATOM 588 O O . PRO A 1 75 ? 5.418 0.052 -48.005 1.00 75.25 75 PRO A O 1
ATOM 591 N N . VAL A 1 76 ? 5.148 -2.035 -47.243 1.00 70.06 76 VAL A N 1
ATOM 592 C CA . VAL A 1 76 ? 6.566 -2.331 -46.918 1.00 70.06 76 VAL A CA 1
ATOM 593 C C . VAL A 1 76 ? 7.550 -2.103 -48.090 1.00 70.06 76 VAL A C 1
ATOM 595 O O . VAL A 1 76 ? 8.759 -2.014 -47.903 1.00 70.06 76 VAL A O 1
ATOM 598 N N . LYS A 1 77 ? 7.063 -1.959 -49.330 1.00 67.62 77 LYS A N 1
ATOM 599 C CA . LYS A 1 77 ? 7.897 -1.804 -50.541 1.00 67.62 77 LYS A CA 1
ATOM 600 C C . LYS A 1 77 ? 8.529 -0.415 -50.727 1.00 67.62 77 LYS A C 1
ATOM 602 O O . LYS A 1 77 ? 9.295 -0.244 -51.674 1.00 67.62 77 LYS A O 1
ATOM 607 N N . ASP A 1 78 ? 8.256 0.541 -49.840 1.00 68.12 78 ASP A N 1
ATOM 608 C CA . ASP A 1 78 ? 8.670 1.944 -49.991 1.00 68.12 78 ASP A CA 1
ATOM 609 C C . ASP A 1 78 ? 9.918 2.329 -49.164 1.00 68.12 78 ASP A C 1
ATOM 611 O O . ASP A 1 78 ? 10.106 3.496 -48.821 1.00 68.12 78 ASP A O 1
ATOM 615 N N . GLY A 1 79 ? 10.796 1.372 -48.846 1.00 78.38 79 GLY A N 1
ATOM 616 C CA . GLY A 1 79 ? 11.982 1.638 -48.015 1.00 78.38 79 GLY A CA 1
ATOM 617 C C . GLY A 1 79 ? 11.636 1.849 -46.540 1.00 78.38 79 GLY A C 1
ATOM 618 O O . GLY A 1 79 ? 12.254 2.676 -45.879 1.00 78.38 79 GLY A O 1
ATOM 619 N N . ILE A 1 80 ? 10.609 1.139 -46.066 1.00 87.38 80 ILE A N 1
ATOM 620 C CA . ILE A 1 80 ? 10.261 1.043 -44.649 1.00 87.38 80 ILE A CA 1
ATOM 621 C C . ILE A 1 80 ? 11.126 -0.062 -44.045 1.00 87.38 80 ILE A C 1
ATOM 623 O O . ILE A 1 80 ? 11.123 -1.192 -44.534 1.00 87.38 80 ILE A O 1
ATOM 627 N N . GLU A 1 81 ? 11.855 0.274 -42.992 1.00 92.25 81 GLU A N 1
ATOM 628 C CA . GLU A 1 81 ? 12.713 -0.639 -42.240 1.00 92.25 81 GLU A CA 1
ATOM 629 C C . GLU A 1 81 ? 12.097 -0.919 -40.867 1.00 92.25 81 GLU A C 1
ATOM 631 O O . GLU A 1 81 ? 11.379 -0.077 -40.331 1.00 92.25 81 GLU A O 1
ATOM 636 N N . ILE A 1 82 ? 12.390 -2.079 -40.278 1.00 95.25 82 ILE A N 1
ATOM 637 C CA . ILE A 1 82 ? 12.103 -2.336 -38.861 1.00 95.25 82 ILE A CA 1
ATOM 638 C C . ILE A 1 82 ? 13.413 -2.177 -38.089 1.00 95.25 82 ILE A C 1
ATOM 640 O O . ILE A 1 82 ? 14.423 -2.799 -38.433 1.00 95.25 82 ILE A O 1
ATOM 644 N N . ARG A 1 83 ? 13.392 -1.350 -37.043 1.00 96.88 83 ARG A N 1
ATOM 645 C CA . ARG A 1 83 ? 14.493 -1.191 -36.087 1.00 96.88 83 ARG A CA 1
ATOM 646 C C . ARG A 1 83 ? 14.081 -1.765 -34.749 1.00 96.88 83 ARG A C 1
ATOM 648 O O . ARG A 1 83 ? 12.945 -1.553 -34.327 1.00 96.88 83 ARG A O 1
ATOM 655 N N . TYR A 1 84 ? 14.991 -2.482 -34.096 1.00 97.50 84 TYR A N 1
ATOM 656 C CA . TYR A 1 84 ? 14.699 -3.108 -32.812 1.00 97.50 84 TYR A CA 1
ATOM 657 C C . TYR A 1 84 ? 15.882 -3.094 -31.841 1.00 97.50 84 TYR A C 1
ATOM 659 O O . TYR A 1 84 ? 17.047 -2.965 -32.233 1.00 97.50 84 TYR A O 1
ATOM 667 N N . THR A 1 85 ? 15.558 -3.244 -30.561 1.00 96.88 85 THR A N 1
ATOM 668 C CA . THR A 1 85 ? 16.490 -3.390 -29.440 1.00 96.88 85 THR A CA 1
ATOM 669 C C . THR A 1 85 ? 16.069 -4.576 -28.573 1.00 96.88 85 THR A C 1
ATOM 671 O O . THR A 1 85 ? 14.919 -5.013 -28.622 1.00 96.88 85 THR A O 1
ATOM 674 N N . VAL A 1 86 ? 17.014 -5.115 -27.801 1.00 94.81 86 VAL A N 1
ATOM 675 C CA . VAL A 1 86 ? 16.809 -6.264 -26.891 1.00 94.81 86 VAL A CA 1
ATOM 676 C C . VAL A 1 86 ? 17.181 -5.937 -25.437 1.00 94.81 86 VAL A C 1
ATOM 678 O O . VAL A 1 86 ? 17.151 -6.803 -24.572 1.00 94.81 86 VAL A O 1
ATOM 681 N N . ASN A 1 87 ? 17.567 -4.683 -25.184 1.00 87.19 87 ASN A N 1
ATOM 682 C CA . ASN A 1 87 ? 18.110 -4.172 -23.922 1.00 87.19 87 ASN A CA 1
ATOM 683 C C . ASN A 1 87 ? 17.217 -3.074 -23.304 1.00 87.19 87 ASN A C 1
ATOM 685 O O . ASN A 1 87 ? 17.654 -2.324 -22.434 1.00 87.19 87 ASN A O 1
ATOM 689 N N . GLY A 1 88 ? 15.992 -2.919 -23.814 1.00 89.19 88 GLY A N 1
ATOM 690 C CA . GLY A 1 88 ? 15.018 -1.933 -23.347 1.00 89.19 88 GLY A CA 1
ATOM 691 C C . GLY A 1 88 ? 15.160 -0.503 -23.882 1.00 89.19 88 GLY A C 1
ATOM 692 O O . GLY A 1 88 ? 14.241 0.287 -23.666 1.00 89.19 88 GLY A O 1
ATOM 693 N N . ASP A 1 89 ? 16.218 -0.162 -24.624 1.00 93.75 89 ASP A N 1
ATOM 694 C CA . ASP A 1 89 ? 16.369 1.175 -25.224 1.00 93.75 89 ASP A CA 1
ATOM 695 C C . ASP A 1 89 ? 15.373 1.426 -26.362 1.00 93.75 89 ASP A C 1
ATOM 697 O O . ASP A 1 89 ? 14.912 0.491 -27.022 1.00 93.75 89 ASP A O 1
ATOM 701 N N . GLU A 1 90 ? 15.031 2.686 -26.628 1.00 94.50 90 GLU A N 1
ATOM 702 C CA . GLU A 1 90 ? 14.213 3.021 -27.794 1.00 94.50 90 GLU A CA 1
ATOM 703 C C . GLU A 1 90 ? 14.989 2.766 -29.095 1.00 94.50 90 GLU A C 1
ATOM 705 O O . GLU A 1 90 ? 16.143 3.184 -29.218 1.00 94.50 90 GLU A O 1
ATOM 710 N N . PRO A 1 91 ? 14.391 2.100 -30.105 1.00 95.38 91 PRO A N 1
ATOM 711 C CA . PRO A 1 91 ? 15.084 1.887 -31.367 1.00 95.38 91 PRO A CA 1
ATOM 712 C C . PRO A 1 91 ? 15.392 3.209 -32.083 1.00 95.38 91 PRO A C 1
ATOM 714 O O . PRO A 1 91 ? 14.491 3.992 -32.390 1.00 95.38 91 PRO A O 1
ATOM 717 N N . THR A 1 92 ? 16.660 3.420 -32.427 1.00 91.06 92 THR A N 1
ATOM 718 C CA . THR A 1 92 ? 17.183 4.540 -33.223 1.00 91.06 92 THR A CA 1
ATOM 719 C C . THR A 1 92 ? 17.592 4.068 -34.625 1.00 91.06 92 THR A C 1
ATOM 721 O O . THR A 1 92 ? 17.446 2.895 -34.973 1.00 91.06 92 THR A O 1
ATOM 724 N N . ASP A 1 93 ? 18.104 4.971 -35.465 1.00 88.12 93 ASP A N 1
ATOM 725 C CA . ASP A 1 93 ? 18.639 4.606 -36.792 1.00 88.12 93 ASP A CA 1
ATOM 726 C C . ASP A 1 93 ? 19.927 3.770 -36.712 1.00 88.12 93 ASP A C 1
ATOM 728 O O . ASP A 1 93 ? 20.301 3.095 -37.675 1.00 88.12 93 ASP A O 1
ATOM 732 N N . GLU A 1 94 ? 20.590 3.786 -35.555 1.00 90.00 94 GLU A N 1
ATOM 733 C CA . GLU A 1 94 ? 21.791 2.998 -35.266 1.00 90.00 94 GLU A CA 1
ATOM 734 C C . GLU A 1 94 ? 21.455 1.641 -34.631 1.00 90.00 94 GLU A C 1
ATOM 736 O O . GLU A 1 94 ? 22.305 0.752 -34.587 1.00 90.00 94 GLU A O 1
ATOM 741 N N . SER A 1 95 ? 20.209 1.448 -34.183 1.00 94.44 95 SER A N 1
ATOM 742 C CA . SER A 1 95 ? 19.737 0.168 -33.657 1.00 94.44 95 SER A CA 1
ATOM 743 C C . SER A 1 95 ? 19.704 -0.918 -34.731 1.00 94.44 95 SER A C 1
ATOM 745 O O . SER A 1 95 ? 19.743 -0.646 -35.940 1.00 94.44 95 SER A O 1
ATOM 747 N N . ARG A 1 96 ? 19.597 -2.174 -34.280 1.00 95.25 96 ARG A N 1
ATOM 748 C CA . ARG A 1 96 ? 19.621 -3.357 -35.145 1.00 95.25 96 ARG A CA 1
ATOM 749 C C . ARG A 1 96 ? 18.576 -3.218 -36.248 1.00 95.25 96 ARG A C 1
ATOM 751 O O . ARG A 1 96 ? 17.400 -2.967 -35.978 1.00 95.25 96 ARG A O 1
ATOM 758 N N . LEU A 1 97 ? 19.027 -3.370 -37.490 1.00 95.81 97 LEU A N 1
ATOM 759 C CA . LEU A 1 97 ? 18.141 -3.504 -38.636 1.00 95.81 97 LEU A CA 1
ATOM 760 C C . LEU A 1 97 ? 17.586 -4.926 -38.636 1.00 95.81 97 LEU A C 1
ATOM 762 O O . LEU A 1 97 ? 18.349 -5.887 -38.585 1.00 95.81 97 LEU A O 1
ATOM 766 N N . TYR A 1 98 ? 16.268 -5.059 -38.687 1.00 95.62 98 TYR A N 1
ATOM 767 C CA . TYR A 1 98 ? 15.627 -6.354 -38.865 1.00 95.62 98 TYR A CA 1
ATOM 768 C C . TYR A 1 98 ? 15.824 -6.838 -40.307 1.00 95.62 98 TYR A C 1
ATOM 770 O O . TYR A 1 98 ? 15.279 -6.254 -41.247 1.00 95.62 98 TYR A O 1
ATOM 778 N N . ASP A 1 99 ? 16.604 -7.900 -40.485 1.00 91.00 99 ASP A N 1
ATOM 779 C CA . ASP A 1 99 ? 16.921 -8.508 -41.784 1.00 91.00 99 ASP A CA 1
ATOM 780 C C . ASP A 1 99 ? 16.473 -9.981 -41.900 1.00 91.00 99 ASP A C 1
ATOM 782 O O . ASP A 1 99 ? 16.631 -10.605 -42.953 1.00 91.00 99 ASP A O 1
ATOM 786 N N . GLY A 1 100 ? 15.849 -10.521 -40.850 1.00 90.38 100 GLY A N 1
ATOM 787 C CA . GLY A 1 100 ? 15.375 -11.898 -40.748 1.00 90.38 100 GLY A CA 1
ATOM 788 C C . GLY A 1 100 ? 14.914 -12.227 -39.326 1.00 90.38 100 GLY A C 1
ATOM 789 O O . GLY A 1 100 ? 14.904 -11.362 -38.458 1.00 90.38 100 GLY A O 1
ATOM 790 N N . GLY A 1 101 ? 14.495 -13.472 -39.080 1.00 94.81 101 GLY A N 1
ATOM 791 C CA . GLY A 1 101 ? 14.065 -13.905 -37.744 1.00 94.81 101 GLY A CA 1
ATOM 792 C C . GLY A 1 101 ? 15.128 -13.653 -36.663 1.00 94.81 101 GLY A C 1
ATOM 793 O O . GLY A 1 101 ? 16.311 -13.873 -36.902 1.00 94.81 101 GLY A O 1
ATOM 794 N N . ILE A 1 102 ? 14.693 -13.200 -35.486 1.00 96.94 102 ILE A N 1
ATOM 795 C CA . ILE A 1 102 ? 15.533 -12.949 -34.310 1.00 96.94 102 ILE A CA 1
ATOM 796 C C . ILE A 1 102 ? 15.633 -14.259 -33.530 1.00 96.94 102 ILE A C 1
ATOM 798 O O . ILE A 1 102 ? 14.629 -14.727 -32.993 1.00 96.94 102 ILE A O 1
ATOM 802 N N . ASP A 1 103 ? 16.815 -14.868 -33.479 1.00 96.81 103 ASP A N 1
ATOM 803 C CA . ASP A 1 103 ? 17.037 -16.068 -32.674 1.00 96.81 103 ASP A CA 1
ATOM 804 C C . ASP A 1 103 ? 17.232 -15.687 -31.201 1.00 96.81 103 ASP A C 1
ATOM 806 O O . ASP A 1 103 ? 18.243 -15.096 -30.818 1.00 96.81 103 ASP A O 1
ATOM 810 N N . LEU A 1 104 ? 16.240 -15.995 -30.362 1.00 96.25 104 LEU A N 1
ATOM 811 C CA . LEU A 1 104 ? 16.300 -15.655 -28.944 1.00 96.25 104 LEU A CA 1
ATOM 812 C C . LEU A 1 104 ? 17.334 -16.490 -28.179 1.00 96.25 104 LEU A C 1
ATOM 814 O O . LEU A 1 104 ? 17.764 -16.058 -27.115 1.00 96.25 104 LEU A O 1
ATOM 818 N N . SER A 1 105 ? 17.780 -17.636 -28.703 1.00 94.50 105 SER A N 1
ATOM 819 C CA . SER A 1 105 ? 18.913 -18.362 -28.120 1.00 94.50 105 SER A CA 1
ATOM 820 C C . SER A 1 105 ? 20.220 -17.593 -28.313 1.00 94.50 105 SER A C 1
ATOM 822 O O . SER A 1 105 ? 20.964 -17.429 -27.348 1.00 94.50 105 SER A O 1
ATOM 824 N N . ASP A 1 106 ? 20.453 -17.035 -29.503 1.00 93.69 106 ASP A N 1
ATOM 825 C CA . ASP A 1 106 ? 21.637 -16.207 -29.775 1.00 93.69 106 ASP A CA 1
ATOM 826 C C . ASP A 1 106 ? 21.624 -14.920 -28.932 1.00 93.69 106 ASP A C 1
ATOM 828 O O . ASP A 1 106 ? 22.651 -14.517 -28.383 1.00 93.69 106 ASP A O 1
ATOM 832 N N . VAL A 1 107 ? 20.450 -14.294 -28.768 1.00 93.50 107 VAL A N 1
ATOM 833 C CA . VAL A 1 107 ? 20.287 -13.117 -27.892 1.00 93.50 107 VAL A CA 1
ATOM 834 C C . VAL A 1 107 ? 20.623 -13.460 -26.438 1.00 93.50 107 VAL A C 1
ATOM 836 O O . VAL A 1 107 ? 21.288 -12.679 -25.760 1.00 93.50 107 VAL A O 1
ATOM 839 N N . ILE A 1 108 ? 20.206 -14.630 -25.943 1.00 91.00 108 ILE A N 1
ATOM 840 C CA . ILE A 1 108 ? 20.555 -15.085 -24.590 1.00 91.00 108 ILE A CA 1
ATOM 841 C C . ILE A 1 108 ? 22.072 -15.228 -24.435 1.00 91.00 108 ILE A C 1
ATOM 843 O O . ILE A 1 108 ? 22.617 -14.754 -23.437 1.00 91.00 108 ILE A O 1
ATOM 847 N N . GLU A 1 109 ? 22.755 -15.851 -25.398 1.00 90.81 109 GLU A N 1
ATOM 848 C CA . GLU A 1 109 ? 24.216 -16.008 -25.368 1.00 90.81 109 GLU A CA 1
ATOM 849 C C . GLU A 1 109 ? 24.940 -14.652 -25.392 1.00 90.81 109 GLU A C 1
ATOM 851 O O . GLU A 1 109 ? 25.908 -14.442 -24.653 1.00 90.81 109 GLU A O 1
ATOM 856 N N . GLU A 1 110 ? 24.447 -13.705 -26.192 1.00 89.69 110 GLU A N 1
ATOM 857 C CA . GLU A 1 110 ? 24.965 -12.338 -26.256 1.00 89.69 110 GLU A CA 1
ATOM 858 C C . GLU A 1 110 ? 24.855 -11.623 -24.902 1.00 89.69 110 GLU A C 1
ATOM 860 O O . GLU A 1 110 ? 25.860 -11.138 -24.369 1.00 89.69 110 GLU A O 1
ATOM 865 N N . LEU A 1 111 ? 23.657 -11.616 -24.309 1.00 84.44 111 LEU A N 1
ATOM 866 C CA . LEU A 1 111 ? 23.400 -10.985 -23.013 1.00 84.44 111 LEU A CA 1
ATOM 867 C C . LEU A 1 111 ? 24.200 -11.655 -21.886 1.00 84.44 111 LEU A C 1
ATOM 869 O O . LEU A 1 111 ? 24.684 -10.987 -20.973 1.00 84.44 111 LEU A O 1
ATOM 873 N N . GLN A 1 112 ? 24.405 -12.973 -21.951 1.00 83.06 112 GLN A N 1
ATOM 874 C CA . GLN A 1 112 ? 25.271 -13.694 -21.013 1.00 83.06 112 GLN A CA 1
ATOM 875 C C . GLN A 1 112 ? 26.732 -13.246 -21.112 1.00 83.06 112 GLN A C 1
ATOM 877 O O . GLN A 1 112 ? 27.388 -13.044 -20.086 1.00 83.06 112 GLN A O 1
ATOM 882 N N . ALA A 1 113 ? 27.247 -13.064 -22.329 1.00 84.69 113 ALA A N 1
ATOM 883 C CA . ALA A 1 113 ? 28.603 -12.572 -22.534 1.00 84.69 113 ALA A CA 1
ATOM 884 C C . ALA A 1 113 ? 28.773 -11.128 -22.026 1.00 84.69 113 ALA A C 1
ATOM 886 O O . ALA A 1 113 ? 29.829 -10.785 -21.489 1.00 84.69 113 ALA A O 1
ATOM 887 N N . GLU A 1 114 ? 27.748 -10.285 -22.164 1.00 79.69 114 GLU A N 1
ATOM 888 C CA . GLU A 1 114 ? 27.719 -8.932 -21.596 1.00 79.69 114 GLU A CA 1
ATOM 889 C C . GLU A 1 114 ? 27.695 -8.939 -20.068 1.00 79.69 114 GLU A C 1
ATOM 891 O O . GLU A 1 114 ? 28.535 -8.288 -19.440 1.00 79.69 114 GLU A O 1
ATOM 896 N N . ALA A 1 115 ? 26.805 -9.728 -19.464 1.00 75.12 115 ALA A N 1
ATOM 897 C CA . ALA A 1 115 ? 26.707 -9.865 -18.016 1.00 75.12 115 ALA A CA 1
ATOM 898 C C . ALA A 1 115 ? 28.027 -10.352 -17.392 1.00 75.12 115 ALA A C 1
ATOM 900 O O . ALA A 1 115 ? 28.471 -9.806 -16.381 1.00 75.12 115 ALA A O 1
ATOM 901 N N . ALA A 1 116 ? 28.710 -11.313 -18.025 1.00 78.06 116 ALA A N 1
ATOM 902 C CA . ALA A 1 116 ? 30.001 -11.816 -17.557 1.00 78.06 116 ALA A CA 1
ATOM 903 C C . ALA A 1 116 ? 31.090 -10.726 -17.522 1.00 78.06 116 ALA A C 1
ATOM 905 O O . ALA A 1 116 ? 31.861 -10.658 -16.562 1.00 78.06 116 ALA A O 1
ATOM 906 N N . ARG A 1 117 ? 31.129 -9.840 -18.529 1.00 77.06 117 ARG A N 1
ATOM 907 C CA . ARG A 1 117 ? 32.046 -8.684 -18.550 1.00 77.06 117 ARG A CA 1
ATOM 908 C C . ARG A 1 117 ? 31.724 -7.689 -17.434 1.00 77.06 117 ARG A C 1
ATOM 910 O O . ARG A 1 117 ? 32.632 -7.185 -16.773 1.00 77.06 117 ARG A O 1
ATOM 917 N N . THR A 1 118 ? 30.440 -7.428 -17.200 1.00 71.12 118 THR A N 1
ATOM 918 C CA . THR A 1 118 ? 29.982 -6.530 -16.130 1.00 71.12 118 THR A CA 1
ATOM 919 C C . THR A 1 118 ? 30.320 -7.079 -14.743 1.00 71.12 118 THR A C 1
ATOM 921 O O . THR A 1 118 ? 30.771 -6.327 -13.879 1.00 71.12 118 THR A O 1
ATOM 924 N N . GLU A 1 119 ? 30.181 -8.389 -14.521 1.00 70.44 119 GLU A N 1
ATOM 925 C CA . GLU A 1 119 ? 30.514 -9.027 -13.240 1.00 70.44 119 GLU A CA 1
ATOM 926 C C . GLU A 1 119 ? 32.028 -9.009 -12.954 1.00 70.44 119 GLU A C 1
ATOM 928 O O . GLU A 1 119 ? 32.446 -8.865 -11.803 1.00 70.44 119 GLU A O 1
ATOM 933 N N . GLU A 1 120 ? 32.876 -9.105 -13.982 1.00 74.44 120 GLU A N 1
ATOM 934 C CA . GLU A 1 120 ? 34.328 -8.929 -13.833 1.00 74.44 120 GLU A CA 1
ATOM 935 C C . GLU A 1 120 ? 34.666 -7.503 -13.370 1.00 74.44 120 GLU A C 1
ATOM 937 O O . GLU A 1 120 ? 35.354 -7.325 -12.362 1.00 74.44 120 GLU A O 1
ATOM 942 N N . LYS A 1 121 ? 34.071 -6.490 -14.010 1.00 71.88 121 LYS A N 1
ATOM 943 C CA . LYS A 1 121 ? 34.218 -5.078 -13.623 1.00 71.88 121 LYS A CA 1
ATOM 944 C C . LYS A 1 121 ? 33.688 -4.796 -12.212 1.00 71.88 121 LYS A C 1
ATOM 946 O O . LYS A 1 121 ? 34.315 -4.070 -11.441 1.00 71.88 121 LYS A O 1
ATOM 951 N N . LYS A 1 122 ? 32.567 -5.412 -11.827 1.00 68.19 122 LYS A N 1
ATOM 952 C CA . LYS A 1 122 ? 32.017 -5.344 -10.463 1.00 68.19 122 LYS A CA 1
ATOM 953 C C . LYS A 1 122 ? 33.017 -5.843 -9.423 1.00 68.19 122 LYS A C 1
ATOM 955 O O . LYS A 1 122 ? 33.200 -5.185 -8.400 1.00 68.19 122 LYS A O 1
ATOM 960 N N . LYS A 1 123 ? 33.689 -6.974 -9.671 1.00 70.81 123 LYS A N 1
ATOM 961 C CA . LYS A 1 123 ? 34.717 -7.506 -8.758 1.00 70.81 123 LYS A CA 1
ATOM 962 C C . LYS A 1 123 ? 35.871 -6.522 -8.570 1.00 70.81 123 LYS A C 1
ATOM 964 O O . LYS A 1 123 ? 36.328 -6.359 -7.441 1.00 70.81 123 LYS A O 1
ATOM 969 N N . GLU A 1 124 ? 36.306 -5.847 -9.633 1.00 74.12 124 GLU A N 1
ATOM 970 C CA . GLU A 1 124 ? 37.352 -4.816 -9.560 1.00 74.12 124 GLU A CA 1
ATOM 971 C C . GLU A 1 124 ? 36.913 -3.610 -8.716 1.00 74.12 124 GLU A C 1
ATOM 973 O O . GLU A 1 124 ? 37.635 -3.189 -7.810 1.00 74.12 124 GLU A O 1
ATOM 978 N N . VAL A 1 125 ? 35.704 -3.088 -8.949 1.00 67.56 125 VAL A N 1
ATOM 979 C CA . VAL A 1 125 ? 35.180 -1.933 -8.198 1.00 67.56 125 VAL A CA 1
ATOM 980 C C . VAL A 1 125 ? 34.956 -2.270 -6.727 1.00 67.56 125 VAL A C 1
ATOM 982 O O . VAL A 1 125 ? 35.259 -1.452 -5.861 1.00 67.56 125 VAL A O 1
ATOM 985 N N . ILE A 1 126 ? 34.469 -3.474 -6.425 1.00 64.06 126 ILE A N 1
ATOM 986 C CA . ILE A 1 126 ? 34.308 -3.942 -5.047 1.00 64.06 126 ILE A CA 1
ATOM 987 C C . ILE A 1 126 ? 35.663 -4.017 -4.336 1.00 64.06 126 ILE A C 1
ATOM 989 O O . ILE A 1 126 ? 35.784 -3.518 -3.223 1.00 64.06 126 ILE A O 1
ATOM 993 N N . GLN A 1 127 ? 36.697 -4.571 -4.978 1.00 70.88 127 GLN A N 1
ATOM 994 C CA . GLN A 1 127 ? 38.048 -4.600 -4.403 1.00 70.88 127 GLN A CA 1
ATOM 995 C C . GLN A 1 127 ? 38.579 -3.189 -4.124 1.00 70.88 127 GLN A C 1
ATOM 997 O O . GLN A 1 127 ? 39.214 -2.960 -3.093 1.00 70.88 127 GLN A O 1
ATOM 1002 N N . GLN A 1 128 ? 38.303 -2.237 -5.018 1.00 70.50 128 GLN A N 1
ATOM 1003 C CA . GLN A 1 128 ? 38.670 -0.840 -4.815 1.00 70.50 128 GLN A CA 1
ATOM 1004 C C . GLN A 1 128 ? 37.902 -0.211 -3.642 1.00 70.50 128 GLN A C 1
ATOM 1006 O O . GLN A 1 128 ? 38.513 0.453 -2.806 1.00 70.50 128 GLN A O 1
ATOM 1011 N N . ALA A 1 129 ? 36.589 -0.437 -3.551 1.00 63.03 129 ALA A N 1
ATOM 1012 C CA . ALA A 1 129 ? 35.753 0.081 -2.471 1.00 63.03 129 ALA A CA 1
ATOM 1013 C C . ALA A 1 129 ? 36.152 -0.501 -1.104 1.00 63.03 129 ALA A C 1
ATOM 1015 O O . ALA A 1 129 ? 36.280 0.252 -0.141 1.00 63.03 129 ALA A O 1
ATOM 1016 N N . ASP A 1 130 ? 36.426 -1.807 -1.025 1.00 63.97 130 ASP A N 1
ATOM 1017 C CA . ASP A 1 130 ? 36.923 -2.460 0.192 1.00 63.97 130 ASP A CA 1
ATOM 1018 C C . ASP A 1 130 ? 38.258 -1.843 0.643 1.00 63.97 130 ASP A C 1
ATOM 1020 O O . ASP A 1 130 ? 38.452 -1.558 1.826 1.00 63.97 130 ASP A O 1
ATOM 1024 N N . ALA A 1 131 ? 39.168 -1.579 -0.303 1.00 70.81 131 ALA A N 1
ATOM 1025 C CA . ALA A 1 131 ? 40.447 -0.935 -0.022 1.00 70.81 131 ALA A CA 1
ATOM 1026 C C . ALA A 1 131 ? 40.280 0.525 0.448 1.00 70.81 131 ALA A C 1
ATOM 1028 O O . ALA A 1 131 ? 40.981 0.960 1.363 1.00 70.81 131 ALA A O 1
ATOM 1029 N N . GLU A 1 132 ? 39.345 1.281 -0.140 1.00 68.31 132 GLU A N 1
ATOM 1030 C CA . GLU A 1 132 ? 38.999 2.650 0.274 1.00 68.31 132 GLU A CA 1
ATOM 1031 C C . GLU A 1 132 ? 38.360 2.677 1.676 1.00 68.31 132 GLU A C 1
ATOM 1033 O O . GLU A 1 132 ? 38.720 3.519 2.509 1.00 68.31 132 GLU A O 1
ATOM 1038 N N . ALA A 1 133 ? 37.460 1.736 1.976 1.00 58.38 133 ALA A N 1
ATOM 1039 C CA . ALA A 1 133 ? 36.828 1.586 3.284 1.00 58.38 133 ALA A CA 1
ATOM 1040 C C . ALA A 1 133 ? 37.850 1.190 4.362 1.00 58.38 133 ALA A C 1
ATOM 1042 O O . ALA A 1 133 ? 37.883 1.788 5.441 1.00 58.38 133 ALA A O 1
ATOM 1043 N N . GLU A 1 134 ? 38.748 0.246 4.061 1.00 68.19 134 GLU A N 1
ATOM 1044 C CA . GLU A 1 134 ? 39.839 -0.133 4.959 1.00 68.19 134 GLU A CA 1
ATOM 1045 C C . GLU A 1 134 ? 40.808 1.034 5.197 1.00 68.19 134 GLU A C 1
ATOM 1047 O O . GLU A 1 134 ? 41.169 1.305 6.345 1.00 68.19 134 GLU A O 1
ATOM 1052 N N . ALA A 1 135 ? 41.173 1.780 4.149 1.00 70.50 135 ALA A N 1
ATOM 1053 C CA . ALA A 1 135 ? 42.000 2.978 4.269 1.00 70.50 135 ALA A CA 1
ATOM 1054 C C . ALA A 1 135 ? 41.323 4.063 5.123 1.00 70.50 135 ALA A C 1
ATOM 1056 O O . ALA A 1 135 ? 41.979 4.687 5.959 1.00 70.50 135 ALA A O 1
ATOM 1057 N N . THR A 1 136 ? 40.011 4.255 4.965 1.00 68.44 136 THR A N 1
ATOM 1058 C CA . THR A 1 136 ? 39.218 5.205 5.760 1.00 68.44 136 THR A CA 1
ATOM 1059 C C . THR A 1 136 ? 39.153 4.789 7.225 1.00 68.44 136 THR A C 1
ATOM 1061 O O . THR A 1 136 ? 39.375 5.622 8.107 1.00 68.44 136 THR A O 1
ATOM 1064 N N . ARG A 1 137 ? 38.929 3.498 7.501 1.00 67.56 137 ARG A N 1
ATOM 1065 C CA . ARG A 1 137 ? 38.955 2.937 8.858 1.00 67.56 137 ARG A CA 1
ATOM 1066 C C . ARG A 1 137 ? 40.323 3.137 9.506 1.00 67.56 137 ARG A C 1
ATOM 1068 O O . ARG A 1 137 ? 40.396 3.657 10.614 1.00 67.56 137 ARG A O 1
ATOM 1075 N N . LEU A 1 138 ? 41.408 2.807 8.801 1.00 74.06 138 LEU A N 1
ATOM 1076 C CA . LEU A 1 138 ? 42.778 3.018 9.280 1.00 74.06 138 LEU A CA 1
ATOM 1077 C C . LEU A 1 138 ? 43.071 4.506 9.525 1.00 74.06 138 LEU A C 1
ATOM 1079 O O . LEU A 1 138 ? 43.722 4.849 10.511 1.00 74.06 138 LEU A O 1
ATOM 1083 N N . ALA A 1 139 ? 42.567 5.403 8.673 1.00 70.88 139 ALA A N 1
ATOM 1084 C CA . ALA A 1 139 ? 42.696 6.846 8.855 1.00 70.88 139 ALA A CA 1
ATOM 1085 C C . ALA A 1 139 ? 41.890 7.357 10.062 1.00 70.88 139 ALA A C 1
ATOM 1087 O O . ALA A 1 139 ? 42.386 8.203 10.806 1.00 70.88 139 ALA A O 1
ATOM 1088 N N . GLN A 1 140 ? 40.681 6.838 10.302 1.00 60.22 140 GLN A N 1
ATOM 1089 C CA . GLN A 1 140 ? 39.885 7.143 11.495 1.00 60.22 140 GLN A CA 1
ATOM 1090 C C . GLN A 1 140 ? 40.539 6.610 12.770 1.00 60.22 140 GLN A C 1
ATOM 1092 O O . GLN A 1 140 ? 40.623 7.349 13.745 1.00 60.22 140 GLN A O 1
ATOM 1097 N N . GLU A 1 141 ? 41.064 5.385 12.762 1.00 69.25 141 GLU A N 1
ATOM 1098 C CA . GLU A 1 141 ? 41.811 4.808 13.885 1.00 69.25 141 GLU A CA 1
ATOM 1099 C C . GLU A 1 141 ? 43.085 5.612 14.178 1.00 69.25 141 GLU A C 1
ATOM 1101 O O . GLU A 1 141 ? 43.364 5.931 15.335 1.00 69.25 141 GLU A O 1
ATOM 1106 N N . GLN A 1 142 ? 43.823 6.026 13.140 1.00 70.75 142 GLN A N 1
ATOM 1107 C CA . GLN A 1 142 ? 44.980 6.915 13.278 1.00 70.75 142 GLN A CA 1
ATOM 1108 C C . GLN A 1 142 ? 44.587 8.300 13.793 1.00 70.75 142 GLN A C 1
ATOM 1110 O O . GLN A 1 142 ? 45.287 8.843 14.645 1.00 70.75 142 GLN A O 1
ATOM 1115 N N . LYS A 1 143 ? 43.475 8.869 13.318 1.00 68.81 143 LYS A N 1
ATOM 1116 C CA . LYS A 1 143 ? 42.964 10.167 13.770 1.00 68.81 143 LYS A CA 1
ATOM 1117 C C . LYS A 1 143 ? 42.494 10.101 15.221 1.00 68.81 143 LYS A C 1
ATOM 1119 O O . LYS A 1 143 ? 42.914 10.925 16.017 1.00 68.81 143 LYS A O 1
ATOM 1124 N N . SER A 1 144 ? 41.732 9.078 15.608 1.00 60.09 144 SER A N 1
ATOM 1125 C CA . SER A 1 144 ? 41.347 8.834 17.004 1.00 60.09 144 SER A CA 1
ATOM 1126 C C . SER A 1 144 ? 42.565 8.596 17.903 1.00 60.09 144 SER A C 1
ATOM 1128 O O . SER A 1 144 ? 42.610 9.118 19.015 1.00 60.09 144 SER A O 1
ATOM 1130 N N . ALA A 1 145 ? 43.591 7.887 17.420 1.00 59.88 145 ALA A N 1
ATOM 1131 C CA . ALA A 1 145 ? 44.852 7.714 18.140 1.00 59.88 145 ALA A CA 1
ATOM 1132 C C . ALA A 1 145 ? 45.652 9.027 18.269 1.00 59.88 145 ALA A C 1
ATOM 1134 O O . ALA A 1 145 ? 46.247 9.272 19.318 1.00 59.88 145 ALA A O 1
ATOM 1135 N N . GLN A 1 146 ? 45.645 9.887 17.244 1.00 60.38 146 GLN A N 1
ATOM 1136 C CA . GLN A 1 146 ? 46.292 11.207 17.253 1.00 60.38 146 GLN A CA 1
ATOM 1137 C C . GLN A 1 146 ? 45.534 12.235 18.104 1.00 60.38 146 GLN A C 1
ATOM 1139 O O . GLN A 1 146 ? 46.172 13.021 18.805 1.00 60.38 146 GLN A O 1
ATOM 1144 N N . ASP A 1 147 ? 44.202 12.202 18.105 1.00 58.53 147 ASP A N 1
ATOM 1145 C CA . ASP A 1 147 ? 43.334 13.062 18.917 1.00 58.53 147 ASP A CA 1
ATOM 1146 C C . ASP A 1 147 ? 43.435 12.692 20.410 1.00 58.53 147 ASP A C 1
ATOM 1148 O O . ASP A 1 147 ? 43.469 13.574 21.269 1.00 58.53 147 ASP A O 1
ATOM 1152 N N . LEU A 1 148 ? 43.629 11.405 20.732 1.00 52.81 148 LEU A N 1
ATOM 1153 C CA . LEU A 1 148 ? 44.015 10.943 22.075 1.00 52.81 148 LEU A CA 1
ATOM 1154 C C . LEU A 1 148 ? 45.439 11.379 22.477 1.00 52.81 148 LEU A C 1
ATOM 1156 O O . LEU A 1 148 ? 45.742 11.466 23.667 1.00 52.81 148 LEU A O 1
ATOM 1160 N N . GLN A 1 149 ? 46.309 11.688 21.508 1.00 54.78 149 GLN A N 1
ATOM 1161 C CA . GLN A 1 149 ? 47.677 12.172 21.731 1.00 54.78 149 GLN A CA 1
ATOM 1162 C C . GLN A 1 149 ? 47.786 13.708 21.788 1.00 54.78 149 GLN A C 1
ATOM 1164 O O . GLN A 1 149 ? 48.763 14.229 22.329 1.00 54.78 149 GLN A O 1
ATOM 1169 N N . LYS A 1 150 ? 46.791 14.440 21.269 1.00 52.72 150 LYS A N 1
ATOM 1170 C CA . LYS A 1 150 ? 46.724 15.911 21.238 1.00 52.72 150 LYS A CA 1
ATOM 1171 C C . LYS A 1 150 ? 45.488 16.453 21.965 1.00 52.72 150 LYS A C 1
ATOM 1173 O O . LYS A 1 150 ? 44.749 17.280 21.442 1.00 52.72 150 LYS A O 1
ATOM 1178 N N . ALA A 1 151 ? 45.303 16.071 23.225 1.00 43.72 151 ALA A N 1
ATOM 1179 C CA . ALA A 1 151 ? 44.477 16.852 24.146 1.00 43.72 151 ALA A CA 1
ATOM 1180 C C . ALA A 1 151 ? 45.317 17.999 24.745 1.00 43.72 151 ALA A C 1
ATOM 1182 O O . ALA A 1 151 ? 45.820 17.908 25.864 1.00 43.72 151 ALA A O 1
ATOM 1183 N N . GLY A 1 152 ? 45.502 19.067 23.962 1.00 39.06 152 GLY A N 1
ATOM 1184 C CA . GLY A 1 152 ? 46.173 20.304 24.370 1.00 39.06 152 GLY A CA 1
ATOM 1185 C C . GLY A 1 152 ? 46.390 21.266 23.195 1.00 39.06 152 GLY A C 1
ATOM 1186 O O . GLY A 1 152 ? 47.198 20.979 22.321 1.00 39.06 152 GLY A O 1
ATOM 1187 N N . ASP A 1 153 ? 45.692 22.406 23.243 1.00 35.31 153 ASP A N 1
ATOM 1188 C CA . ASP A 1 153 ? 45.800 23.627 22.416 1.00 35.31 153 ASP A CA 1
ATOM 1189 C C . ASP A 1 153 ? 45.031 23.743 21.070 1.00 35.31 153 ASP A C 1
ATOM 1191 O O . ASP A 1 153 ? 45.441 23.271 20.018 1.00 35.31 153 ASP A O 1
ATOM 1195 N N . GLN A 1 154 ? 43.909 24.484 21.165 1.00 39.66 154 GLN A N 1
ATOM 1196 C CA . GLN A 1 154 ? 43.325 25.511 20.267 1.00 39.66 154 GLN A CA 1
ATOM 1197 C C . GLN A 1 154 ? 43.605 25.493 18.743 1.00 39.66 154 GLN A C 1
ATOM 1199 O O . GLN A 1 154 ? 44.736 25.711 18.326 1.00 39.66 154 GLN A O 1
ATOM 1204 N N . LYS A 1 155 ? 42.553 25.543 17.898 1.00 35.00 155 LYS A N 1
ATOM 1205 C CA . LYS A 1 155 ? 41.852 26.746 17.347 1.00 35.00 155 LYS A CA 1
ATOM 1206 C C . LYS A 1 155 ? 41.073 26.392 16.065 1.00 35.00 155 LYS A C 1
ATOM 1208 O O . LYS A 1 155 ? 41.515 25.567 15.277 1.00 35.00 155 LYS A O 1
ATOM 1213 N N . ALA A 1 156 ? 39.937 27.062 15.862 1.00 36.38 156 ALA A N 1
ATOM 1214 C CA . ALA A 1 156 ? 39.121 26.984 14.653 1.00 36.38 156 ALA A CA 1
ATOM 1215 C C . ALA A 1 156 ? 39.876 27.544 13.434 1.00 36.38 156 ALA A C 1
ATOM 1217 O O . ALA A 1 156 ? 40.385 28.666 13.489 1.00 36.38 156 ALA A O 1
ATOM 1218 N N . GLY A 1 157 ? 39.944 26.751 12.364 1.00 30.95 157 GLY A N 1
ATOM 1219 C CA . GLY A 1 157 ? 40.392 27.168 11.038 1.00 30.95 157 GLY A CA 1
ATOM 1220 C C . GLY A 1 157 ? 39.188 27.325 10.114 1.00 30.95 157 GLY A C 1
ATOM 1221 O O . GLY A 1 157 ? 38.307 26.472 10.104 1.00 30.95 157 GLY A O 1
ATOM 1222 N N . GLU A 1 158 ? 39.158 28.439 9.391 1.00 30.36 158 GLU A N 1
ATOM 1223 C CA . GLU A 1 158 ? 38.182 28.766 8.351 1.00 30.36 158 GLU A CA 1
ATOM 1224 C C . GLU A 1 158 ? 38.326 27.802 7.159 1.00 30.36 158 GLU A C 1
ATOM 1226 O O . GLU A 1 158 ? 39.424 27.638 6.618 1.00 30.36 158 GLU A O 1
ATOM 1231 N N . GLU A 1 159 ? 37.223 27.175 6.743 1.00 30.67 159 GLU A N 1
ATOM 1232 C CA . GLU A 1 159 ? 37.146 26.431 5.483 1.00 30.67 159 GLU A CA 1
ATOM 1233 C C . GLU A 1 159 ? 37.019 27.413 4.313 1.00 30.67 159 GLU A C 1
ATOM 1235 O O . GLU A 1 159 ? 36.166 28.301 4.304 1.00 30.67 159 GLU A O 1
ATOM 1240 N N . LYS A 1 160 ? 37.908 27.262 3.327 1.00 29.38 160 LYS A N 1
ATOM 1241 C CA . LYS A 1 160 ? 37.851 27.984 2.056 1.00 29.38 160 LYS A CA 1
ATOM 1242 C C . LYS A 1 160 ? 36.757 27.395 1.168 1.00 29.38 160 LYS A C 1
ATOM 1244 O O . LYS A 1 160 ? 36.713 26.182 0.980 1.00 29.38 160 LYS A O 1
ATOM 1249 N N . GLU A 1 161 ? 35.961 28.273 0.564 1.00 28.97 161 GLU A N 1
ATOM 1250 C CA . GLU A 1 161 ? 35.089 27.945 -0.567 1.00 28.97 161 GLU A CA 1
ATOM 1251 C C . GLU A 1 161 ? 35.912 27.385 -1.746 1.00 28.97 161 GLU A C 1
ATOM 1253 O O . GLU A 1 161 ? 36.984 27.929 -2.046 1.00 28.97 161 GLU A O 1
ATOM 1258 N N . PRO A 1 162 ? 35.447 26.324 -2.431 1.00 33.12 162 PRO A N 1
ATOM 1259 C CA . PRO A 1 162 ? 36.076 25.868 -3.661 1.00 33.12 162 PRO A CA 1
ATOM 1260 C C . PRO A 1 162 ? 35.756 26.827 -4.819 1.00 33.12 162 PRO A C 1
ATOM 1262 O O . PRO A 1 162 ? 34.612 27.228 -5.028 1.00 33.12 162 PRO A O 1
ATOM 1265 N N . GLU A 1 163 ? 36.802 27.196 -5.561 1.00 34.16 163 GLU A N 1
ATOM 1266 C CA . GLU A 1 163 ? 36.731 27.986 -6.792 1.00 34.16 163 GLU A CA 1
ATOM 1267 C C . GLU A 1 163 ? 35.916 27.265 -7.881 1.00 34.16 163 GLU A C 1
ATOM 1269 O O . GLU A 1 163 ? 35.950 26.040 -7.991 1.00 34.16 163 GLU A O 1
ATOM 1274 N N . ASN A 1 164 ? 35.212 28.060 -8.697 1.00 38.69 164 ASN A N 1
ATOM 1275 C CA . ASN A 1 164 ? 34.394 27.652 -9.842 1.00 38.69 164 ASN A CA 1
ATOM 1276 C C . ASN A 1 164 ? 35.141 26.689 -10.788 1.00 38.69 164 ASN A C 1
ATOM 1278 O O . ASN A 1 164 ? 35.900 27.131 -11.653 1.00 38.69 164 ASN A O 1
ATOM 1282 N N . GLY A 1 165 ? 34.893 25.388 -10.641 1.00 38.00 165 GLY A N 1
ATOM 1283 C CA . GLY A 1 165 ? 35.195 24.382 -11.656 1.00 38.00 165 GLY A CA 1
ATOM 1284 C C . GLY A 1 165 ? 34.121 24.382 -12.743 1.00 38.00 165 GLY A C 1
ATOM 1285 O O . GLY A 1 165 ? 32.952 24.639 -12.462 1.00 38.00 165 GLY A O 1
ATOM 1286 N N . GLU A 1 166 ? 34.519 24.131 -13.990 1.00 41.50 166 GLU A N 1
ATOM 1287 C CA . GLU A 1 166 ? 33.583 23.816 -15.072 1.00 41.50 166 GLU A CA 1
ATOM 1288 C C . GLU A 1 166 ? 32.720 22.609 -14.670 1.00 41.50 166 GLU A C 1
ATOM 1290 O O . GLU A 1 166 ? 33.231 21.627 -14.132 1.00 41.50 166 GLU A O 1
ATOM 1295 N N . GLU A 1 167 ? 31.412 22.701 -14.912 1.00 46.53 167 GLU A N 1
ATOM 1296 C CA . GLU A 1 167 ? 30.443 21.639 -14.637 1.00 46.53 167 GLU A CA 1
ATOM 1297 C C . GLU A 1 167 ? 30.807 20.398 -15.474 1.00 46.53 167 GLU A C 1
ATOM 1299 O O . GLU A 1 167 ? 30.648 20.392 -16.699 1.00 46.53 167 GLU A O 1
ATOM 1304 N N . ILE A 1 168 ? 31.354 19.360 -14.831 1.00 55.53 168 ILE A N 1
ATOM 1305 C CA . ILE A 1 168 ? 31.694 18.096 -15.495 1.00 55.53 168 ILE A CA 1
ATOM 1306 C C . ILE A 1 168 ? 30.382 17.368 -15.783 1.00 55.53 168 ILE A C 1
ATOM 1308 O O . ILE A 1 168 ? 29.701 16.926 -14.861 1.00 55.53 168 ILE A O 1
ATOM 1312 N N . ARG A 1 169 ? 30.034 17.250 -17.066 1.00 65.88 169 ARG A N 1
ATOM 1313 C CA . ARG A 1 169 ? 28.844 16.532 -17.533 1.00 65.88 169 ARG A CA 1
ATOM 1314 C C . ARG A 1 169 ? 29.222 15.092 -17.879 1.00 65.88 169 ARG A C 1
ATOM 1316 O O . ARG A 1 169 ? 29.849 14.903 -18.924 1.00 65.88 169 ARG A O 1
ATOM 1323 N N . PRO A 1 170 ? 28.896 14.105 -17.027 1.00 66.56 170 PRO A N 1
ATOM 1324 C CA . PRO A 1 170 ? 29.197 12.718 -17.319 1.00 66.56 170 PRO A CA 1
ATOM 1325 C C . PRO A 1 170 ? 28.409 12.220 -18.533 1.00 66.56 170 PRO A C 1
ATOM 1327 O O . PRO A 1 170 ? 27.270 12.632 -18.764 1.00 66.56 170 PRO A O 1
ATOM 1330 N N . GLY A 1 171 ? 29.021 11.324 -19.304 1.00 70.88 171 GLY A N 1
ATOM 1331 C CA . GLY A 1 171 ? 28.334 10.598 -20.373 1.00 70.88 171 GLY A CA 1
ATOM 1332 C C . GLY A 1 171 ? 27.327 9.575 -19.829 1.00 70.88 171 GLY A C 1
ATOM 1333 O O . GLY A 1 171 ? 27.357 9.221 -18.652 1.00 70.88 171 GLY A O 1
ATOM 1334 N N . LEU A 1 172 ? 26.459 9.048 -20.700 1.00 72.94 172 LEU A N 1
ATOM 1335 C CA . LEU A 1 172 ? 25.423 8.071 -20.325 1.00 72.94 172 LEU A CA 1
ATOM 1336 C C . LEU A 1 172 ? 26.001 6.827 -19.620 1.00 72.94 172 LEU A C 1
ATOM 1338 O O . LEU A 1 172 ? 25.479 6.387 -18.596 1.00 72.94 172 LEU A O 1
ATOM 1342 N N . GLU A 1 173 ? 27.110 6.297 -20.141 1.00 73.94 173 GLU A N 1
ATOM 1343 C CA . GLU A 1 173 ? 27.792 5.135 -19.558 1.00 73.94 173 GLU A CA 1
ATOM 1344 C C . GLU A 1 173 ? 28.422 5.463 -18.198 1.00 73.94 173 GLU A C 1
ATOM 1346 O O . GLU A 1 173 ? 28.327 4.675 -17.266 1.00 73.94 173 GLU A O 1
ATOM 1351 N N . GLU A 1 174 ? 28.976 6.665 -18.028 1.00 70.50 174 GLU A N 1
ATOM 1352 C CA . GLU A 1 174 ? 29.532 7.112 -16.744 1.00 70.50 174 GLU A CA 1
ATOM 1353 C C . GLU A 1 174 ? 28.430 7.270 -15.682 1.00 70.50 174 GLU A C 1
ATOM 1355 O O . GLU A 1 174 ? 28.631 6.922 -14.518 1.00 70.50 174 GLU A O 1
ATOM 1360 N N . GLY A 1 175 ? 27.240 7.740 -16.077 1.00 69.56 175 GLY A N 1
ATOM 1361 C CA . GLY A 1 175 ? 26.059 7.784 -15.212 1.00 69.56 175 GLY A CA 1
ATOM 1362 C C . GLY A 1 175 ? 25.603 6.388 -14.773 1.00 69.56 175 GLY A C 1
ATOM 1363 O O . GLY A 1 175 ? 25.338 6.164 -13.586 1.00 69.56 175 GLY A O 1
ATOM 1364 N N . ARG A 1 176 ? 25.572 5.430 -15.710 1.00 71.88 176 ARG A N 1
ATOM 1365 C CA . ARG A 1 176 ? 25.278 4.015 -15.432 1.00 71.88 176 ARG A CA 1
ATOM 1366 C C . ARG A 1 176 ? 26.309 3.410 -14.480 1.00 71.88 176 ARG A C 1
ATOM 1368 O O . ARG A 1 176 ? 25.926 2.804 -13.480 1.00 71.88 176 ARG A O 1
ATOM 1375 N N . GLU A 1 177 ? 27.596 3.611 -14.744 1.00 71.06 177 GLU A N 1
ATOM 1376 C CA . GLU A 1 177 ? 28.697 3.128 -13.906 1.00 71.06 177 GLU A CA 1
ATOM 1377 C C . GLU A 1 177 ? 28.657 3.728 -12.496 1.00 71.06 177 GLU A C 1
ATOM 1379 O O . GLU A 1 177 ? 28.867 3.016 -11.514 1.00 71.06 177 GLU A O 1
ATOM 1384 N N . ALA A 1 178 ? 28.347 5.021 -12.365 1.00 69.12 178 ALA A N 1
ATOM 1385 C CA . ALA A 1 178 ? 28.213 5.681 -11.069 1.00 69.12 178 ALA A CA 1
ATOM 1386 C C . ALA A 1 178 ? 27.061 5.087 -10.243 1.00 69.12 178 ALA A C 1
ATOM 1388 O O . ALA A 1 178 ? 27.214 4.843 -9.041 1.00 69.12 178 ALA A O 1
ATOM 1389 N N . TRP A 1 179 ? 25.921 4.806 -10.882 1.00 72.50 179 TRP A N 1
ATOM 1390 C CA . TRP A 1 179 ? 24.817 4.110 -10.228 1.00 72.50 179 TRP A CA 1
ATOM 1391 C C . TRP A 1 179 ? 25.203 2.676 -9.839 1.00 72.50 179 TRP A C 1
ATOM 1393 O O . TRP A 1 179 ? 25.027 2.302 -8.679 1.00 72.50 179 TRP A O 1
ATOM 1403 N N . GLN A 1 180 ? 25.797 1.899 -10.747 1.00 67.06 180 GLN A N 1
ATOM 1404 C CA . GLN A 1 180 ? 26.263 0.537 -10.460 1.00 67.06 180 GLN A CA 1
ATOM 1405 C C . GLN A 1 180 ? 27.265 0.508 -9.298 1.00 67.06 180 GLN A C 1
ATOM 1407 O O . GLN A 1 180 ? 27.119 -0.294 -8.375 1.00 67.06 180 GLN A O 1
ATOM 1412 N N . LYS A 1 181 ? 28.220 1.447 -9.266 1.00 65.50 181 LYS A N 1
ATOM 1413 C CA . LYS A 1 181 ? 29.144 1.619 -8.140 1.00 65.50 181 LYS A CA 1
ATOM 1414 C C . LYS A 1 181 ? 28.390 1.846 -6.828 1.00 65.50 181 LYS A C 1
ATOM 1416 O O . LYS A 1 181 ? 28.734 1.222 -5.829 1.00 65.50 181 LYS A O 1
ATOM 1421 N N . SER A 1 182 ? 27.338 2.670 -6.824 1.00 66.88 182 SER A N 1
ATOM 1422 C CA . SER A 1 182 ? 26.526 2.906 -5.620 1.00 66.88 182 SER A CA 1
ATOM 1423 C C . SER A 1 182 ? 25.819 1.642 -5.105 1.00 66.88 182 SER A C 1
ATOM 1425 O O . SER A 1 182 ? 25.766 1.435 -3.891 1.00 66.88 182 SER A O 1
ATOM 1427 N N . LEU A 1 183 ? 25.352 0.757 -6.001 1.00 62.53 183 LEU A N 1
ATOM 1428 C CA . LEU A 1 183 ? 24.807 -0.559 -5.629 1.00 62.53 183 LEU A CA 1
ATOM 1429 C C . LEU A 1 183 ? 25.860 -1.415 -4.924 1.00 62.53 183 LEU A C 1
ATOM 1431 O O . LEU A 1 183 ? 25.580 -2.041 -3.903 1.00 62.53 183 LEU A O 1
ATOM 1435 N N . TRP A 1 184 ? 27.075 -1.442 -5.472 1.00 59.78 184 TRP A N 1
ATOM 1436 C CA . TRP A 1 184 ? 28.146 -2.313 -4.995 1.00 59.78 184 TRP A CA 1
ATOM 1437 C C . TRP A 1 184 ? 28.767 -1.824 -3.684 1.00 59.78 184 TRP A C 1
ATOM 1439 O O . TRP A 1 184 ? 29.061 -2.639 -2.811 1.00 59.78 184 TRP A O 1
ATOM 1449 N N . THR A 1 185 ? 28.918 -0.510 -3.504 1.00 59.59 185 THR A N 1
ATOM 1450 C CA . THR A 1 185 ? 29.440 0.072 -2.258 1.00 59.59 185 THR A CA 1
ATOM 1451 C C . THR A 1 185 ? 28.464 -0.109 -1.093 1.00 59.59 185 THR A C 1
ATOM 1453 O O . THR A 1 185 ? 28.884 -0.490 -0.005 1.00 59.59 185 THR A O 1
ATOM 1456 N N . ALA A 1 186 ? 27.158 0.060 -1.315 1.00 56.44 186 ALA A N 1
ATOM 1457 C CA . ALA A 1 186 ? 26.160 -0.158 -0.265 1.00 56.44 186 ALA A CA 1
ATOM 1458 C C . ALA A 1 186 ? 26.079 -1.625 0.201 1.00 56.44 186 ALA A C 1
ATOM 1460 O O . ALA A 1 186 ? 25.794 -1.887 1.370 1.00 56.44 186 ALA A O 1
ATOM 1461 N N . ALA A 1 187 ? 26.362 -2.585 -0.689 1.00 49.78 187 ALA A N 1
ATOM 1462 C CA . ALA A 1 187 ? 26.508 -3.990 -0.309 1.00 49.78 187 ALA A CA 1
ATOM 1463 C C . ALA A 1 187 ? 27.750 -4.210 0.581 1.00 49.78 187 ALA A C 1
ATOM 1465 O O . ALA A 1 187 ? 27.671 -4.933 1.575 1.00 49.78 187 ALA A O 1
ATOM 1466 N N . ALA A 1 188 ? 28.872 -3.541 0.285 1.00 46.25 188 ALA A 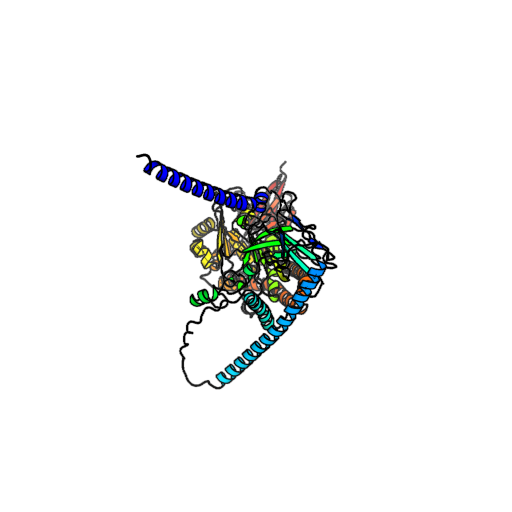N 1
ATOM 1467 C CA . ALA A 1 188 ? 30.111 -3.652 1.059 1.00 46.25 188 ALA A CA 1
ATOM 1468 C C . ALA A 1 188 ? 29.972 -3.135 2.506 1.00 46.25 188 ALA A C 1
ATOM 1470 O O . ALA A 1 188 ? 30.438 -3.803 3.429 1.00 46.25 188 ALA A O 1
ATOM 1471 N N . ASP A 1 189 ? 29.256 -2.026 2.723 1.00 50.50 189 ASP A N 1
ATOM 1472 C CA . ASP A 1 189 ? 29.029 -1.457 4.064 1.00 50.50 189 ASP A CA 1
ATOM 1473 C C . ASP A 1 189 ? 28.233 -2.391 5.000 1.00 50.50 189 ASP A C 1
ATOM 1475 O O . ASP A 1 189 ? 28.332 -2.285 6.224 1.00 50.50 189 ASP A O 1
ATOM 1479 N N . SER A 1 190 ? 27.456 -3.330 4.444 1.00 53.09 190 SER A N 1
ATOM 1480 C CA . SER A 1 190 ? 26.660 -4.296 5.21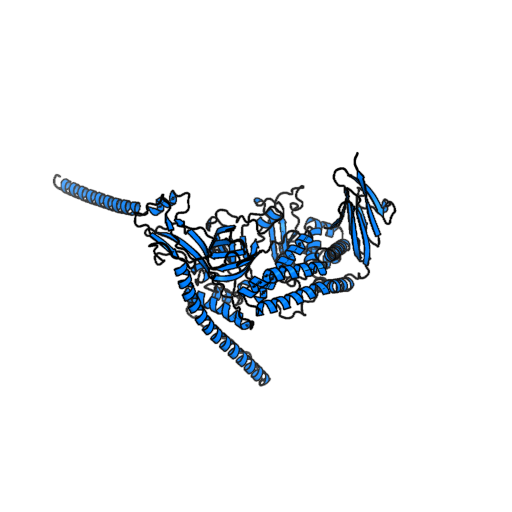5 1.00 53.09 190 SER A CA 1
ATOM 1481 C C . SER A 1 190 ? 27.420 -5.568 5.616 1.00 53.09 190 SER A C 1
ATOM 1483 O O . SER A 1 190 ? 26.940 -6.334 6.450 1.00 53.09 190 SER A O 1
ATOM 1485 N N . GLY A 1 191 ? 28.589 -5.822 5.016 1.00 53.88 191 GLY A N 1
ATOM 1486 C CA . GLY A 1 191 ? 29.338 -7.071 5.183 1.00 53.88 191 GLY A CA 1
ATOM 1487 C C . GLY A 1 191 ? 28.705 -8.308 4.524 1.00 53.88 191 GLY A C 1
ATOM 1488 O O . GLY A 1 191 ? 29.329 -9.366 4.540 1.00 53.88 191 GLY A O 1
ATOM 1489 N N . LEU A 1 192 ? 27.514 -8.187 3.921 1.00 58.31 192 LEU A N 1
ATOM 1490 C CA . LEU A 1 192 ? 26.819 -9.241 3.178 1.00 58.31 192 LEU A CA 1
ATOM 1491 C C . LEU A 1 192 ? 26.733 -8.864 1.693 1.00 58.31 192 LEU A C 1
ATOM 1493 O O . LEU A 1 192 ? 26.423 -7.724 1.345 1.00 58.31 192 LEU A O 1
ATOM 1497 N N . ARG A 1 193 ? 26.992 -9.818 0.793 1.00 61.44 193 ARG A N 1
ATOM 1498 C CA . ARG A 1 193 ? 26.944 -9.591 -0.661 1.00 61.44 193 ARG A CA 1
ATOM 1499 C C . ARG A 1 193 ? 25.917 -10.516 -1.294 1.00 61.44 193 ARG A C 1
ATOM 1501 O O . ARG A 1 193 ? 26.031 -11.720 -1.090 1.00 61.44 193 ARG A O 1
ATOM 1508 N N . PRO A 1 194 ? 24.903 -9.986 -1.999 1.00 64.31 194 PRO A N 1
ATOM 1509 C CA . PRO A 1 194 ? 23.868 -10.833 -2.561 1.00 64.31 194 PRO A CA 1
ATOM 1510 C C . PRO A 1 194 ? 24.456 -11.727 -3.652 1.00 64.31 194 PRO A C 1
ATOM 1512 O O . PRO A 1 194 ? 25.155 -11.246 -4.549 1.00 64.31 194 PRO A O 1
ATOM 1515 N N . GLU A 1 195 ? 24.164 -13.020 -3.563 1.00 67.31 195 GLU A N 1
ATOM 1516 C CA . GLU A 1 195 ? 24.543 -14.027 -4.552 1.00 67.31 195 GLU A CA 1
ATOM 1517 C C . GLU A 1 195 ? 23.266 -14.609 -5.153 1.00 67.31 195 GLU A C 1
ATOM 1519 O O . GLU A 1 195 ? 22.611 -15.454 -4.544 1.00 67.31 195 GLU A O 1
ATOM 1524 N N . ARG A 1 196 ? 22.902 -14.123 -6.342 1.00 74.81 196 ARG A N 1
ATOM 1525 C CA . ARG A 1 196 ? 21.783 -14.671 -7.104 1.00 74.81 196 ARG A CA 1
ATOM 1526 C C . ARG A 1 196 ? 22.189 -16.010 -7.710 1.00 74.81 196 ARG A C 1
ATOM 1528 O O . ARG A 1 196 ? 23.206 -16.091 -8.398 1.00 74.81 196 ARG A O 1
ATOM 1535 N N . GLU A 1 197 ? 21.399 -17.046 -7.464 1.00 75.94 197 GLU A N 1
ATOM 1536 C CA . GLU A 1 197 ? 21.578 -18.358 -8.079 1.00 75.94 197 GLU A CA 1
ATOM 1537 C C . GLU A 1 197 ? 21.354 -18.254 -9.595 1.00 75.94 197 GLU A C 1
ATOM 1539 O O . GLU A 1 197 ? 20.338 -17.730 -10.054 1.00 75.94 197 GLU A O 1
ATOM 1544 N N . GLU A 1 198 ? 22.305 -18.747 -10.394 1.00 77.44 198 GLU A N 1
ATOM 1545 C CA . GLU A 1 198 ? 22.104 -18.856 -11.837 1.00 77.44 198 GLU A CA 1
ATOM 1546 C C . GLU A 1 198 ? 21.125 -19.996 -12.139 1.00 77.44 198 GLU A C 1
ATOM 1548 O O . GLU A 1 198 ? 21.479 -21.173 -12.123 1.00 77.44 198 GLU A O 1
ATOM 1553 N N . ASP A 1 199 ? 19.888 -19.632 -12.458 1.00 80.44 199 ASP A N 1
ATOM 1554 C CA . ASP A 1 199 ? 18.810 -20.555 -12.832 1.00 80.44 199 ASP A CA 1
ATOM 1555 C C . ASP A 1 199 ? 18.662 -20.738 -14.356 1.00 80.44 199 ASP A C 1
ATOM 1557 O O . ASP A 1 199 ? 17.838 -21.522 -14.824 1.00 80.44 199 ASP A O 1
ATOM 1561 N N . GLY A 1 200 ? 19.477 -20.030 -15.146 1.00 85.06 200 GLY A N 1
ATOM 1562 C CA . GLY A 1 200 ? 19.432 -20.062 -16.609 1.00 85.06 200 GLY A CA 1
ATOM 1563 C C . GLY A 1 200 ? 18.240 -19.325 -17.227 1.00 85.06 200 GLY A C 1
ATOM 1564 O O . GLY A 1 200 ? 18.074 -19.390 -18.443 1.00 85.06 200 GLY A O 1
ATOM 1565 N N . ILE A 1 201 ? 17.440 -18.609 -16.431 1.00 91.12 201 ILE A N 1
ATOM 1566 C CA . ILE A 1 201 ? 16.276 -17.859 -16.911 1.00 91.12 201 ILE A CA 1
ATOM 1567 C C . ILE A 1 201 ? 16.689 -16.441 -17.299 1.00 91.12 201 ILE A C 1
ATOM 1569 O O . ILE A 1 201 ? 17.526 -15.804 -16.651 1.00 91.12 201 ILE A O 1
ATOM 1573 N N . ARG A 1 202 ? 16.135 -15.945 -18.403 1.00 92.88 202 ARG A N 1
ATOM 1574 C CA . ARG A 1 202 ? 16.407 -14.614 -18.952 1.00 92.88 202 ARG A CA 1
ATOM 1575 C C . ARG A 1 202 ? 15.112 -13.894 -19.268 1.00 92.88 202 ARG A C 1
ATOM 1577 O O . ARG A 1 202 ? 14.187 -14.496 -19.798 1.00 92.88 202 ARG A O 1
ATOM 1584 N N . VAL A 1 203 ? 15.071 -12.602 -18.963 1.00 95.88 203 VAL A N 1
ATOM 1585 C CA . VAL A 1 203 ? 13.963 -11.714 -19.317 1.00 95.88 203 VAL A CA 1
ATOM 1586 C C . VAL A 1 203 ? 14.440 -10.828 -20.455 1.00 95.88 203 VAL A C 1
ATOM 1588 O O . VAL A 1 203 ? 15.410 -10.097 -20.300 1.00 95.88 203 VAL A O 1
ATOM 1591 N N . ILE A 1 204 ? 13.787 -10.923 -21.608 1.00 97.19 204 ILE A N 1
ATOM 1592 C CA . ILE A 1 204 ? 14.225 -10.263 -22.839 1.00 97.19 204 ILE A CA 1
ATOM 1593 C C . ILE A 1 204 ? 13.118 -9.316 -23.302 1.00 97.19 204 ILE A C 1
ATOM 1595 O O . ILE A 1 204 ? 12.151 -9.769 -23.927 1.00 97.19 204 ILE A O 1
ATOM 1599 N N . PRO A 1 205 ? 13.219 -8.013 -22.991 1.00 97.25 205 PRO A N 1
ATOM 1600 C CA . PRO A 1 205 ? 12.338 -7.014 -23.566 1.00 97.25 205 PRO A CA 1
ATOM 1601 C C . PRO A 1 205 ? 12.803 -6.668 -24.982 1.00 97.25 205 PRO A C 1
ATOM 1603 O O . PRO A 1 205 ? 13.927 -6.212 -25.189 1.00 97.25 205 PRO A O 1
ATOM 1606 N N . ILE A 1 206 ? 11.923 -6.843 -25.963 1.00 97.75 206 ILE A N 1
ATOM 1607 C CA . ILE A 1 206 ? 12.167 -6.445 -27.349 1.00 97.75 206 ILE A CA 1
ATOM 1608 C C . ILE A 1 206 ? 11.280 -5.260 -27.678 1.00 97.75 206 ILE A C 1
ATOM 1610 O O . ILE A 1 206 ? 10.055 -5.359 -27.619 1.00 97.75 206 ILE A O 1
ATOM 1614 N N . ARG A 1 207 ? 11.911 -4.148 -28.057 1.00 97.94 207 ARG A N 1
ATOM 1615 C CA . ARG A 1 207 ? 11.235 -2.940 -28.537 1.00 97.94 207 ARG A CA 1
ATOM 1616 C C . ARG A 1 207 ? 11.498 -2.808 -30.022 1.00 97.94 207 ARG A C 1
ATOM 1618 O O . ARG A 1 207 ? 12.647 -2.908 -30.445 1.00 97.94 207 ARG A O 1
ATOM 1625 N N . ALA A 1 208 ? 10.457 -2.586 -30.814 1.00 97.50 208 ALA A N 1
ATOM 1626 C CA . ALA A 1 208 ? 10.591 -2.467 -32.260 1.00 97.50 208 ALA A CA 1
ATOM 1627 C C . ALA A 1 208 ? 9.672 -1.391 -32.842 1.00 97.50 208 ALA A C 1
ATOM 1629 O O . ALA A 1 208 ? 8.561 -1.173 -32.359 1.00 97.50 208 ALA A O 1
ATOM 1630 N N . CYS A 1 209 ? 10.128 -0.722 -33.898 1.00 95.75 209 CYS A N 1
ATOM 1631 C CA . CYS A 1 209 ? 9.330 0.249 -34.642 1.00 95.75 209 CYS A CA 1
ATOM 1632 C C . CYS A 1 209 ? 9.652 0.220 -36.140 1.00 95.75 209 CYS A C 1
ATOM 1634 O O . CYS A 1 209 ? 10.700 -0.270 -36.570 1.00 95.75 209 CYS A O 1
ATOM 1636 N N . LEU A 1 210 ? 8.728 0.756 -36.934 1.00 94.38 210 LEU A N 1
ATOM 1637 C CA . LEU A 1 210 ? 8.916 1.005 -38.358 1.00 94.38 210 LEU A CA 1
ATOM 1638 C C . LEU A 1 210 ? 9.573 2.368 -38.561 1.00 94.38 210 LEU A C 1
ATOM 1640 O O . LEU A 1 210 ? 9.176 3.339 -37.916 1.00 94.38 210 LEU A O 1
ATOM 1644 N N . VAL A 1 211 ? 10.513 2.452 -39.498 1.00 91.62 211 VAL A N 1
ATOM 1645 C CA . VAL A 1 211 ? 11.262 3.671 -39.820 1.00 91.62 211 VAL A CA 1
ATOM 1646 C C . VAL A 1 211 ? 11.238 3.923 -41.327 1.00 91.62 211 VAL A C 1
ATOM 1648 O O . VAL A 1 211 ? 11.496 3.020 -42.123 1.00 91.62 211 VAL A O 1
ATOM 1651 N N . GLN A 1 212 ? 10.937 5.161 -41.727 1.00 87.75 212 GLN A N 1
ATOM 1652 C CA . GLN A 1 212 ? 11.046 5.636 -43.108 1.00 87.75 212 GLN A CA 1
ATOM 1653 C C . GLN A 1 212 ? 11.552 7.086 -43.121 1.00 87.75 212 GLN A C 1
ATOM 1655 O O . GLN A 1 212 ? 10.782 8.036 -42.972 1.00 87.75 212 GLN A O 1
ATOM 1660 N N . GLY A 1 213 ? 12.857 7.276 -43.326 1.00 83.75 213 GLY A N 1
ATOM 1661 C CA . GLY A 1 213 ? 13.469 8.600 -43.180 1.00 83.75 213 GLY A CA 1
ATOM 1662 C C . GLY A 1 213 ? 13.334 9.097 -41.738 1.00 83.75 213 GLY A C 1
ATOM 1663 O O . GLY A 1 213 ? 13.770 8.415 -40.823 1.00 83.75 213 GLY A O 1
ATOM 1664 N N . GLU A 1 214 ? 12.721 10.265 -41.538 1.00 80.94 214 GLU A N 1
ATOM 1665 C CA . GLU A 1 214 ? 12.459 10.816 -40.196 1.00 80.94 214 GLU A CA 1
ATOM 1666 C C . GLU A 1 214 ? 11.134 10.322 -39.582 1.00 80.94 214 GLU A C 1
ATOM 1668 O O . GLU A 1 214 ? 10.909 10.501 -38.386 1.00 80.94 214 GLU A O 1
ATOM 1673 N N . ASP A 1 215 ? 10.240 9.719 -40.377 1.00 85.00 215 ASP A N 1
ATOM 1674 C CA . ASP A 1 215 ? 8.953 9.223 -39.884 1.00 85.00 215 ASP A CA 1
ATOM 1675 C C . ASP A 1 215 ? 9.154 7.859 -39.182 1.00 85.00 215 ASP A C 1
ATOM 1677 O O . ASP A 1 215 ? 9.810 6.959 -39.718 1.00 85.00 215 ASP A O 1
ATOM 1681 N N . ARG A 1 216 ? 8.555 7.694 -37.994 1.00 90.19 216 ARG A N 1
ATOM 1682 C CA . ARG A 1 216 ? 8.597 6.464 -37.182 1.00 90.19 216 ARG A CA 1
ATOM 1683 C C . ARG A 1 216 ? 7.197 6.042 -36.739 1.00 90.19 216 ARG A C 1
ATOM 1685 O O . ARG A 1 216 ? 6.343 6.899 -36.508 1.00 90.19 216 ARG A O 1
ATOM 1692 N N . SER A 1 217 ? 6.958 4.738 -36.602 1.00 92.88 217 SER A N 1
ATOM 1693 C CA . SER A 1 217 ? 5.761 4.240 -35.910 1.00 92.88 217 SER A CA 1
ATOM 1694 C C . SER A 1 217 ? 5.892 4.376 -34.391 1.00 92.88 217 SER A C 1
ATOM 1696 O O . SER A 1 217 ? 7.015 4.482 -33.891 1.00 92.88 217 SER A O 1
ATOM 1698 N N . PRO A 1 218 ? 4.778 4.282 -33.640 1.00 91.62 218 PRO A N 1
ATOM 1699 C CA . PRO A 1 218 ? 4.843 3.909 -32.232 1.00 91.62 218 PRO A CA 1
ATOM 1700 C C . PRO A 1 218 ? 5.702 2.654 -32.036 1.00 91.62 218 PRO A C 1
ATOM 1702 O O . PRO A 1 218 ? 5.759 1.786 -32.919 1.00 91.62 218 PRO A O 1
ATOM 1705 N N . ILE A 1 219 ? 6.388 2.592 -30.899 1.00 95.06 219 ILE A N 1
ATOM 1706 C CA . ILE A 1 219 ? 7.194 1.439 -30.504 1.00 95.06 219 ILE A CA 1
ATOM 1707 C C . ILE A 1 219 ? 6.247 0.361 -29.986 1.00 95.06 219 ILE A C 1
ATOM 1709 O O . ILE A 1 219 ? 5.361 0.647 -29.192 1.00 95.06 219 ILE A O 1
ATOM 1713 N N . VAL A 1 220 ? 6.446 -0.876 -30.429 1.00 96.38 220 VAL A N 1
ATOM 1714 C CA . VAL A 1 220 ? 5.771 -2.047 -29.867 1.00 96.38 220 VAL A CA 1
ATOM 1715 C C . VAL A 1 220 ? 6.781 -2.789 -29.001 1.00 96.38 220 VAL A C 1
ATOM 1717 O O . VAL A 1 220 ? 7.882 -3.098 -29.466 1.00 96.38 220 VAL A O 1
ATOM 1720 N N . THR A 1 221 ? 6.409 -3.056 -27.751 1.00 97.56 221 THR A N 1
ATOM 1721 C CA . THR A 1 221 ? 7.248 -3.752 -26.768 1.00 97.56 221 THR A CA 1
ATOM 1722 C C . THR A 1 221 ? 6.649 -5.120 -26.453 1.00 97.56 221 THR A C 1
ATOM 1724 O O . THR A 1 221 ? 5.444 -5.233 -26.250 1.00 97.56 221 THR A O 1
ATOM 1727 N N . ARG A 1 222 ? 7.486 -6.161 -26.417 1.00 97.88 222 ARG A N 1
ATOM 1728 C CA . ARG A 1 222 ? 7.135 -7.508 -25.938 1.00 97.88 222 ARG A CA 1
ATOM 1729 C C . ARG A 1 222 ? 8.204 -8.011 -24.981 1.00 97.88 222 ARG A C 1
ATOM 1731 O O . ARG A 1 222 ? 9.382 -7.723 -25.184 1.00 97.88 222 ARG A O 1
ATOM 1738 N N . THR A 1 223 ? 7.812 -8.788 -23.980 1.00 98.44 223 THR A N 1
ATOM 1739 C CA . THR A 1 223 ? 8.722 -9.362 -22.986 1.00 98.44 223 THR A CA 1
ATOM 1740 C C . THR A 1 223 ? 8.650 -10.886 -23.008 1.00 98.44 223 THR A C 1
ATOM 1742 O O . THR A 1 223 ? 7.599 -11.474 -22.757 1.00 98.44 223 THR A O 1
ATOM 1745 N N . TYR A 1 224 ? 9.795 -11.533 -23.222 1.00 98.00 224 TYR A N 1
ATOM 1746 C CA . TYR A 1 224 ? 9.922 -12.991 -23.198 1.00 98.00 224 TYR A CA 1
ATOM 1747 C C . TYR A 1 224 ? 10.734 -13.427 -21.979 1.00 98.00 224 TYR A C 1
ATOM 1749 O O . TYR A 1 224 ? 11.884 -13.016 -21.829 1.00 98.00 224 TYR A O 1
ATOM 1757 N N . VAL A 1 225 ? 10.153 -14.262 -21.117 1.00 97.88 225 VAL A N 1
ATOM 1758 C CA . VAL A 1 225 ? 10.860 -14.881 -19.986 1.00 97.88 225 VAL A CA 1
ATOM 1759 C C . VAL A 1 225 ? 11.225 -16.303 -20.387 1.00 97.88 225 VAL A C 1
ATOM 1761 O O . VAL A 1 225 ? 10.355 -17.163 -20.509 1.00 97.88 225 VAL A O 1
ATOM 1764 N N . ILE A 1 226 ? 12.503 -16.542 -20.662 1.00 97.06 226 ILE A N 1
ATOM 1765 C CA . ILE A 1 226 ? 12.972 -17.751 -21.338 1.00 97.06 226 ILE A CA 1
ATOM 1766 C C . ILE A 1 226 ? 13.932 -18.523 -20.448 1.00 97.06 226 ILE A C 1
ATOM 1768 O O . ILE A 1 226 ? 14.913 -17.965 -19.962 1.00 97.06 226 ILE A O 1
ATOM 1772 N N . GLY A 1 227 ? 13.689 -19.818 -20.283 1.00 94.50 227 GLY A N 1
ATOM 1773 C CA . GLY A 1 227 ? 14.620 -20.732 -19.637 1.00 94.50 227 GLY A CA 1
ATOM 1774 C C . GLY A 1 227 ? 13.961 -22.042 -19.233 1.00 94.50 227 GLY A C 1
ATOM 1775 O O . GLY A 1 227 ? 12.755 -22.120 -18.994 1.00 94.50 227 GLY A O 1
ATOM 1776 N N . ARG A 1 228 ? 14.774 -23.092 -19.128 1.00 93.31 228 ARG A N 1
ATOM 1777 C CA . ARG A 1 228 ? 14.286 -24.416 -18.749 1.00 93.31 228 ARG A CA 1
ATOM 1778 C C . ARG A 1 228 ? 13.714 -24.389 -17.331 1.00 93.31 228 ARG A C 1
ATOM 1780 O O . ARG A 1 228 ? 14.415 -24.031 -16.392 1.00 93.31 228 ARG A O 1
ATOM 1787 N N . GLY A 1 229 ? 12.479 -24.849 -17.169 1.00 93.31 229 GLY A N 1
ATOM 1788 C CA . GLY A 1 229 ? 11.770 -24.880 -15.892 1.00 93.31 229 GLY A CA 1
ATOM 1789 C C . GLY A 1 229 ? 11.135 -23.548 -15.492 1.00 93.31 229 GLY A C 1
ATOM 1790 O O . GLY A 1 229 ? 10.648 -23.440 -14.368 1.00 93.31 229 GLY A O 1
ATOM 1791 N N . VAL A 1 230 ? 11.100 -22.549 -16.385 1.00 94.69 230 VAL A N 1
ATOM 1792 C CA . VAL A 1 230 ? 10.533 -21.220 -16.097 1.00 94.69 230 VAL A CA 1
ATOM 1793 C C . VAL A 1 230 ? 9.082 -21.286 -15.610 1.00 94.69 230 VAL A C 1
ATOM 1795 O O . VAL A 1 230 ? 8.697 -20.527 -14.727 1.00 94.69 230 VAL A O 1
ATOM 1798 N N . LYS A 1 231 ? 8.289 -22.247 -16.101 1.00 92.75 231 LYS A N 1
ATOM 1799 C CA . LYS A 1 231 ? 6.871 -22.399 -15.729 1.00 92.75 231 LYS A CA 1
ATOM 1800 C C . LYS A 1 231 ? 6.633 -22.796 -14.275 1.00 92.75 231 LYS A C 1
ATOM 1802 O O . LYS A 1 231 ? 5.508 -22.724 -13.808 1.00 92.75 231 LYS A O 1
ATOM 1807 N N . SER A 1 232 ? 7.666 -23.263 -13.585 1.00 91.44 232 SER A N 1
ATOM 1808 C CA . SER A 1 232 ? 7.623 -23.595 -12.159 1.00 91.44 232 SER A CA 1
ATOM 1809 C C . SER A 1 232 ? 8.690 -22.837 -11.373 1.00 91.44 232 SER A C 1
ATOM 1811 O O . SER A 1 232 ? 9.070 -23.261 -10.285 1.00 91.44 232 SER A O 1
ATOM 1813 N N . ARG A 1 233 ? 9.269 -21.783 -11.962 1.00 90.44 233 ARG A N 1
ATOM 1814 C CA . ARG A 1 233 ? 10.351 -21.015 -11.341 1.00 90.44 233 ARG A CA 1
ATOM 1815 C C . ARG A 1 233 ? 9.823 -20.028 -10.310 1.00 90.44 233 ARG A C 1
ATOM 1817 O O . ARG A 1 233 ? 10.493 -19.803 -9.300 1.00 90.44 233 ARG A O 1
ATOM 1824 N N . TYR A 1 234 ? 8.719 -19.366 -10.632 1.00 92.50 234 TYR A N 1
ATOM 1825 C CA . TYR A 1 234 ? 8.211 -18.235 -9.876 1.00 92.50 234 TYR A CA 1
ATOM 1826 C C . TYR A 1 234 ? 6.918 -18.633 -9.175 1.00 92.50 234 TYR A C 1
ATOM 1828 O O . TYR A 1 234 ? 5.930 -18.938 -9.828 1.00 92.50 234 TYR A O 1
ATOM 1836 N N . ASP A 1 235 ? 6.930 -18.569 -7.847 1.00 91.69 235 ASP A N 1
ATOM 1837 C CA . ASP A 1 235 ? 5.722 -18.633 -7.011 1.00 91.69 235 ASP A CA 1
ATOM 1838 C C . ASP A 1 235 ? 5.207 -17.215 -6.671 1.00 91.69 235 ASP A C 1
ATOM 1840 O O . ASP A 1 235 ? 4.353 -17.021 -5.809 1.00 91.69 235 ASP A O 1
ATOM 1844 N N . VAL A 1 236 ? 5.767 -16.204 -7.341 1.00 94.00 236 VAL A N 1
ATOM 1845 C CA . VAL A 1 236 ? 5.557 -14.769 -7.126 1.00 94.00 236 VAL A CA 1
ATOM 1846 C C . VAL A 1 236 ? 5.313 -14.075 -8.466 1.00 94.00 236 VAL A C 1
ATOM 1848 O O . VAL A 1 236 ? 5.631 -14.621 -9.522 1.00 94.00 236 VAL A O 1
ATOM 1851 N N . TYR A 1 237 ? 4.772 -12.858 -8.444 1.00 96.50 237 TYR A N 1
ATOM 1852 C CA . TYR A 1 237 ? 4.567 -12.084 -9.671 1.00 96.50 237 TYR A CA 1
ATOM 1853 C C . TYR A 1 237 ? 5.902 -11.666 -10.307 1.00 96.50 237 TYR A C 1
ATOM 1855 O O . TYR A 1 237 ? 6.867 -11.363 -9.604 1.00 96.50 237 TYR A O 1
ATOM 1863 N N . VAL A 1 238 ? 5.950 -11.572 -11.637 1.00 97.50 238 VAL A N 1
ATOM 1864 C CA . VAL A 1 238 ? 7.139 -11.100 -12.369 1.00 97.50 238 VAL A CA 1
ATOM 1865 C C . VAL A 1 238 ? 6.806 -9.806 -13.095 1.00 97.50 238 VAL A C 1
ATOM 1867 O O . VAL A 1 238 ? 5.897 -9.768 -13.914 1.00 97.50 238 VAL A O 1
ATOM 1870 N N . ALA A 1 239 ? 7.546 -8.738 -12.821 1.00 98.19 239 ALA A N 1
ATOM 1871 C CA . ALA A 1 239 ? 7.392 -7.453 -13.490 1.00 98.19 239 ALA A CA 1
ATOM 1872 C C . ALA A 1 239 ? 8.605 -7.163 -14.377 1.00 98.19 239 ALA A C 1
ATOM 1874 O O . ALA A 1 239 ? 9.731 -7.109 -13.890 1.00 98.19 239 ALA A O 1
ATOM 1875 N N . SER A 1 240 ? 8.379 -6.921 -15.666 1.00 98.25 240 SER A N 1
ATOM 1876 C CA . SER A 1 240 ? 9.370 -6.355 -16.582 1.00 98.25 240 SER A CA 1
ATOM 1877 C C . SER A 1 240 ? 9.068 -4.877 -16.775 1.00 98.25 240 SER A C 1
ATOM 1879 O O . SER A 1 240 ? 8.047 -4.516 -17.359 1.00 98.25 240 SER A O 1
ATOM 1881 N N . VAL A 1 241 ? 9.941 -4.025 -16.248 1.00 98.38 241 VAL A N 1
ATOM 1882 C CA . VAL A 1 241 ? 9.883 -2.572 -16.401 1.00 98.38 241 VAL A CA 1
ATOM 1883 C C . VAL A 1 241 ? 10.924 -2.174 -17.432 1.00 98.38 241 VAL A C 1
ATOM 1885 O O . VAL A 1 241 ? 12.117 -2.430 -17.264 1.00 98.38 241 VAL A O 1
ATOM 1888 N N . VAL A 1 242 ? 10.471 -1.542 -18.505 1.00 98.31 242 VAL A N 1
ATOM 1889 C CA . VAL A 1 242 ? 11.299 -1.225 -19.664 1.00 98.31 242 VAL A CA 1
ATOM 1890 C C . VAL A 1 242 ? 11.270 0.274 -19.911 1.00 98.31 242 VAL A C 1
ATOM 1892 O O . VAL A 1 242 ? 10.207 0.888 -19.958 1.00 98.31 242 VAL A O 1
ATOM 1895 N N . THR A 1 243 ? 12.434 0.891 -20.069 1.00 97.19 243 THR A N 1
ATOM 1896 C CA . THR A 1 243 ? 12.545 2.303 -20.438 1.00 97.19 243 THR A CA 1
ATOM 1897 C C . THR A 1 243 ? 13.879 2.576 -21.110 1.00 97.19 243 THR A C 1
ATOM 1899 O O . THR A 1 243 ? 14.850 1.844 -20.929 1.00 97.19 243 THR A O 1
ATOM 1902 N N . ASP A 1 244 ? 13.926 3.659 -21.874 1.00 94.81 244 ASP A N 1
ATOM 1903 C CA . ASP A 1 244 ? 15.161 4.119 -22.482 1.00 94.81 244 ASP A CA 1
ATOM 1904 C C . ASP A 1 244 ? 16.231 4.441 -21.425 1.00 94.81 244 ASP A C 1
ATOM 1906 O O . ASP A 1 244 ? 15.944 5.077 -20.407 1.00 94.81 244 ASP A O 1
ATOM 1910 N N . SER A 1 245 ? 17.475 4.015 -21.642 1.00 91.50 245 SER A N 1
ATOM 1911 C CA . SER A 1 245 ? 18.559 4.253 -20.688 1.00 91.50 245 SER A CA 1
ATOM 1912 C C . SER A 1 245 ? 18.852 5.734 -20.440 1.00 91.50 245 SER A C 1
ATOM 1914 O O . SER A 1 245 ? 19.270 6.070 -19.326 1.00 91.50 245 SER A O 1
ATOM 1916 N N . PHE A 1 246 ? 18.551 6.639 -21.380 1.00 90.50 246 PHE A N 1
ATOM 1917 C CA . PHE A 1 246 ? 18.610 8.083 -21.132 1.00 90.50 246 PHE A CA 1
ATOM 1918 C C . PHE A 1 246 ? 17.650 8.499 -20.009 1.00 90.50 246 PHE A C 1
ATOM 1920 O O . PHE A 1 246 ? 18.007 9.310 -19.156 1.00 90.50 246 PHE A O 1
ATOM 1927 N N . ASN A 1 247 ? 16.466 7.888 -19.910 1.00 94.19 247 ASN A N 1
ATOM 1928 C CA . ASN A 1 247 ? 15.524 8.177 -18.823 1.00 94.19 247 ASN A CA 1
ATOM 1929 C C . ASN A 1 247 ? 16.059 7.772 -17.444 1.00 94.19 247 ASN A C 1
ATOM 1931 O O . ASN A 1 247 ? 15.609 8.308 -16.430 1.00 94.19 247 ASN A O 1
ATOM 1935 N N . LEU A 1 248 ? 17.011 6.840 -17.389 1.00 91.94 248 LEU A N 1
ATOM 1936 C CA . LEU A 1 248 ? 17.598 6.340 -16.150 1.00 91.94 248 LEU A CA 1
ATOM 1937 C C . LEU A 1 248 ? 18.872 7.101 -15.776 1.00 91.94 248 LEU A C 1
ATOM 1939 O O . LEU A 1 248 ? 19.006 7.529 -14.627 1.00 91.94 248 LEU A O 1
ATOM 1943 N N . PHE A 1 249 ? 19.786 7.289 -16.730 1.00 88.19 249 PHE A N 1
ATOM 1944 C CA . PHE A 1 249 ? 21.182 7.634 -16.442 1.00 88.19 249 PHE A CA 1
ATOM 1945 C C . PHE A 1 249 ? 21.679 8.921 -17.102 1.00 88.19 249 PHE A C 1
ATOM 1947 O O . PHE A 1 249 ? 22.817 9.312 -16.851 1.00 88.19 249 PHE A O 1
ATOM 1954 N N . ASP A 1 250 ? 20.868 9.589 -17.925 1.00 87.38 250 ASP A N 1
ATOM 1955 C CA . ASP A 1 250 ? 21.262 10.870 -18.512 1.00 87.38 250 ASP A CA 1
ATOM 1956 C C . ASP A 1 250 ? 21.482 11.943 -17.434 1.00 87.38 250 ASP A C 1
ATOM 1958 O O . ASP A 1 250 ? 20.756 12.003 -16.440 1.00 87.38 250 ASP A O 1
ATOM 1962 N N . TYR A 1 251 ? 22.466 12.820 -17.636 1.00 80.88 251 TYR A N 1
ATOM 1963 C CA . TYR A 1 251 ? 22.803 13.864 -16.666 1.00 80.88 251 TYR A CA 1
ATOM 1964 C C . TYR A 1 251 ? 21.629 14.809 -16.377 1.00 80.88 251 TYR A C 1
ATOM 1966 O O . TYR A 1 251 ? 21.377 15.148 -15.217 1.00 80.88 251 TYR A O 1
ATOM 1974 N N . ASP A 1 252 ? 20.889 15.215 -17.406 1.00 85.06 252 ASP A N 1
ATOM 1975 C CA . ASP A 1 252 ? 19.811 16.191 -17.280 1.00 85.06 252 ASP A CA 1
ATOM 1976 C C . ASP A 1 252 ? 18.462 15.523 -16.989 1.00 85.06 252 ASP A C 1
ATOM 1978 O O . ASP A 1 252 ? 17.651 16.070 -16.237 1.00 85.06 252 ASP A O 1
ATOM 1982 N N . LEU A 1 253 ? 18.224 14.338 -17.557 1.00 86.62 253 LEU A N 1
ATOM 1983 C CA . LEU A 1 253 ? 16.917 13.677 -17.533 1.00 86.62 253 LEU A CA 1
ATOM 1984 C C . LEU A 1 253 ? 16.857 12.433 -16.641 1.00 86.62 253 LEU A C 1
ATOM 1986 O O . LEU A 1 253 ? 15.760 12.054 -16.225 1.00 86.62 253 LEU A O 1
ATOM 1990 N N . GLY A 1 254 ? 17.997 11.808 -16.349 1.00 90.31 254 GLY A N 1
ATOM 1991 C CA . GLY A 1 254 ? 18.099 10.502 -15.710 1.00 90.31 254 GLY A CA 1
ATOM 1992 C C . GLY A 1 254 ? 17.576 10.490 -14.279 1.00 90.31 254 GLY A C 1
ATOM 1993 O O . GLY A 1 254 ? 18.059 11.231 -13.422 1.00 90.31 254 GLY A O 1
ATOM 1994 N N . ILE A 1 255 ? 16.598 9.625 -14.005 1.00 93.06 255 ILE A N 1
ATOM 1995 C CA . ILE A 1 255 ? 15.910 9.557 -12.705 1.00 93.06 255 ILE A CA 1
ATOM 1996 C C . ILE A 1 255 ? 16.633 8.698 -11.657 1.00 93.06 255 ILE A C 1
ATOM 1998 O O . ILE A 1 255 ? 16.213 8.671 -10.501 1.00 93.06 255 ILE A O 1
ATOM 2002 N N . MET A 1 256 ? 17.709 7.996 -12.029 1.00 89.12 256 MET A N 1
ATOM 2003 C CA . MET A 1 256 ? 18.458 7.092 -11.141 1.00 89.12 256 MET A CA 1
ATOM 2004 C C . MET A 1 256 ? 19.774 7.679 -10.621 1.00 89.12 256 MET A C 1
ATOM 2006 O O . MET A 1 256 ? 20.430 7.060 -9.778 1.00 89.12 256 MET A O 1
ATOM 2010 N N . ILE A 1 257 ? 20.166 8.865 -11.086 1.00 85.94 257 ILE A N 1
ATOM 2011 C CA . ILE A 1 257 ? 21.461 9.475 -10.766 1.00 85.94 257 ILE A CA 1
ATOM 2012 C C . ILE A 1 257 ? 21.293 10.849 -10.101 1.00 85.94 257 ILE A C 1
ATOM 2014 O O . ILE A 1 257 ? 20.208 11.421 -10.160 1.00 85.94 257 ILE A O 1
ATOM 2018 N N . PRO A 1 258 ? 22.321 11.398 -9.427 1.00 84.81 258 PRO A N 1
ATOM 2019 C CA . PRO A 1 258 ? 22.238 12.753 -8.883 1.00 84.81 258 PRO A CA 1
ATOM 2020 C C . PRO A 1 258 ? 22.038 13.815 -9.974 1.00 84.81 258 PRO A C 1
ATOM 2022 O O . PRO A 1 258 ? 21.272 14.750 -9.776 1.00 84.81 258 PRO A O 1
ATOM 2025 N N . GLY A 1 259 ? 22.696 13.653 -11.125 1.00 86.38 259 GLY A N 1
ATOM 2026 C CA . GLY A 1 259 ? 22.518 14.495 -12.312 1.00 86.38 259 GLY A CA 1
ATOM 2027 C C . GLY A 1 259 ? 22.620 16.009 -12.077 1.00 86.38 259 GLY A C 1
ATOM 2028 O O . GLY A 1 259 ? 23.206 16.476 -11.095 1.00 86.38 259 GLY A O 1
ATOM 2029 N N . SER A 1 260 ? 22.034 16.778 -12.992 1.00 87.56 260 SER A N 1
ATOM 2030 C CA . SER A 1 260 ? 22.141 18.241 -13.069 1.00 87.56 260 SER A CA 1
ATOM 2031 C C . SER A 1 260 ? 21.550 18.996 -11.878 1.00 87.56 260 SER A C 1
ATOM 2033 O O . SER A 1 260 ? 21.900 20.153 -11.628 1.00 87.56 260 SER A O 1
ATOM 2035 N N . HIS A 1 261 ? 20.682 18.357 -11.090 1.00 88.06 261 HIS A N 1
ATOM 2036 C CA . HIS A 1 261 ? 20.087 18.990 -9.913 1.00 88.06 261 HIS A CA 1
ATOM 2037 C C . HIS A 1 261 ? 20.995 18.953 -8.684 1.00 88.06 261 HIS A C 1
ATOM 2039 O O . HIS A 1 261 ? 20.815 19.768 -7.780 1.00 88.06 261 HIS A O 1
ATOM 2045 N N . TYR A 1 262 ? 21.997 18.070 -8.654 1.00 86.31 262 TYR A N 1
ATOM 2046 C CA . TYR A 1 262 ? 22.803 17.828 -7.460 1.00 86.31 262 TYR A CA 1
ATOM 2047 C C . TYR A 1 262 ? 23.472 19.099 -6.921 1.00 86.31 262 TYR A C 1
ATOM 2049 O O . TYR A 1 262 ? 23.235 19.491 -5.777 1.00 86.31 262 TYR A O 1
ATOM 2057 N N . GLU A 1 263 ? 24.273 19.788 -7.741 1.00 83.38 263 GLU A N 1
ATOM 2058 C CA . GLU A 1 263 ? 25.000 20.976 -7.279 1.00 83.38 263 GLU A CA 1
ATOM 2059 C C . GLU A 1 263 ? 24.062 22.093 -6.827 1.00 83.38 263 GLU A C 1
ATOM 2061 O O . GLU A 1 263 ? 24.323 22.775 -5.833 1.00 83.38 263 GLU A O 1
ATOM 2066 N N . LYS A 1 264 ? 22.977 22.300 -7.578 1.00 88.25 264 LYS A N 1
ATOM 2067 C CA . LYS A 1 264 ? 21.976 23.325 -7.291 1.00 88.25 264 LYS A CA 1
ATOM 2068 C C . LYS A 1 264 ? 21.288 23.044 -5.958 1.00 88.25 264 LYS A C 1
ATOM 2070 O O . LYS A 1 264 ? 21.145 23.958 -5.149 1.00 88.25 264 LYS A O 1
ATOM 2075 N N . ASP A 1 265 ? 20.884 21.803 -5.723 1.00 89.12 265 ASP A N 1
ATOM 2076 C CA . ASP A 1 265 ? 20.230 21.379 -4.488 1.00 89.12 265 ASP A CA 1
ATOM 2077 C C . ASP A 1 265 ? 21.167 21.557 -3.286 1.00 89.12 265 ASP A C 1
ATOM 2079 O O . ASP A 1 265 ? 20.778 22.167 -2.287 1.00 89.12 265 ASP A O 1
ATOM 2083 N N . VAL A 1 266 ? 22.432 21.135 -3.409 1.00 83.81 266 VAL A N 1
ATOM 2084 C CA . VAL A 1 266 ? 23.452 21.326 -2.363 1.00 83.81 266 VAL A CA 1
ATOM 2085 C C . VAL A 1 266 ? 23.686 22.810 -2.071 1.00 83.81 266 VAL A C 1
ATOM 2087 O O . VAL A 1 266 ? 23.671 23.216 -0.907 1.00 83.81 266 VAL A O 1
ATOM 2090 N N . LYS A 1 267 ? 23.831 23.651 -3.106 1.00 90.12 267 LYS A N 1
ATOM 2091 C CA . LYS A 1 267 ? 23.965 25.117 -2.962 1.00 90.12 267 LYS A CA 1
ATOM 2092 C C . LYS A 1 267 ? 22.747 25.746 -2.269 1.00 90.12 267 LYS A C 1
ATOM 2094 O O . LYS A 1 267 ? 22.894 26.743 -1.567 1.00 90.12 267 LYS A O 1
ATOM 2099 N N . ASN A 1 268 ? 21.566 25.144 -2.414 1.00 91.81 268 ASN A N 1
ATOM 2100 C CA . ASN A 1 268 ? 20.329 25.564 -1.750 1.00 91.81 268 ASN A CA 1
ATOM 2101 C C . ASN A 1 268 ? 20.140 24.960 -0.344 1.00 91.81 268 ASN A C 1
ATOM 2103 O O . ASN A 1 268 ? 19.081 25.134 0.260 1.00 91.81 268 ASN A O 1
ATOM 2107 N N . GLY A 1 269 ? 21.149 24.272 0.198 1.00 88.00 269 GLY A N 1
ATOM 2108 C CA . GLY A 1 269 ? 21.129 23.721 1.553 1.00 88.00 269 GLY A CA 1
ATOM 2109 C C . GLY A 1 269 ? 20.447 22.356 1.679 1.00 88.00 269 GLY A C 1
ATOM 2110 O O . GLY A 1 269 ? 20.202 21.904 2.799 1.00 88.00 269 GLY A O 1
ATOM 2111 N N . VAL A 1 270 ? 20.145 21.681 0.565 1.00 85.69 270 VAL A N 1
ATOM 2112 C CA . VAL A 1 270 ? 19.742 20.270 0.595 1.00 85.69 270 VAL A CA 1
ATOM 2113 C C . VAL A 1 270 ? 20.958 19.434 0.984 1.00 85.69 270 VAL A C 1
ATOM 2115 O O . VAL A 1 270 ? 22.082 19.692 0.551 1.00 85.69 270 VAL A O 1
ATOM 2118 N N . ARG A 1 271 ? 20.747 18.419 1.825 1.00 82.06 271 ARG A N 1
ATOM 2119 C CA . ARG A 1 271 ? 21.822 17.491 2.179 1.00 82.06 271 ARG A CA 1
ATOM 2120 C C . ARG A 1 271 ? 22.373 16.815 0.915 1.00 82.06 271 ARG A C 1
ATOM 2122 O O . ARG A 1 271 ? 21.559 16.348 0.123 1.00 82.06 271 ARG A O 1
ATOM 2129 N N . PRO A 1 272 ? 23.701 16.672 0.760 1.00 79.31 272 PRO A N 1
ATOM 2130 C CA . PRO A 1 272 ? 24.300 16.041 -0.418 1.00 79.31 272 PRO A CA 1
ATOM 2131 C C . PRO A 1 272 ? 23.732 14.659 -0.755 1.00 79.31 272 PRO A C 1
ATOM 2133 O O . PRO A 1 272 ? 23.401 14.389 -1.900 1.00 79.31 272 PRO A O 1
ATOM 2136 N N . ASP A 1 273 ? 23.504 13.803 0.239 1.00 78.25 273 ASP A N 1
ATOM 2137 C CA . ASP A 1 273 ? 22.931 12.469 0.023 1.00 78.25 273 ASP A CA 1
ATOM 2138 C C . ASP A 1 273 ? 21.451 12.488 -0.400 1.00 78.25 273 ASP A C 1
ATOM 2140 O O . ASP A 1 273 ? 20.912 11.467 -0.814 1.00 78.25 273 ASP A O 1
ATOM 2144 N N . ARG A 1 274 ? 20.790 13.650 -0.311 1.00 84.69 274 ARG A N 1
ATOM 2145 C CA . ARG A 1 274 ? 19.399 13.880 -0.721 1.00 84.69 274 ARG A CA 1
ATOM 2146 C C . ARG A 1 274 ? 19.253 14.872 -1.877 1.00 84.69 274 ARG A C 1
ATOM 2148 O O . ARG A 1 274 ? 18.154 15.361 -2.122 1.00 84.69 274 ARG A O 1
ATOM 2155 N N . ALA A 1 275 ? 20.351 15.205 -2.542 1.00 86.12 275 ALA A N 1
ATOM 2156 C CA . ALA A 1 275 ? 20.382 16.150 -3.647 1.00 86.12 275 ALA A CA 1
ATOM 2157 C C . ALA A 1 275 ? 20.384 15.409 -4.989 1.00 86.12 275 ALA A C 1
ATOM 2159 O O . ALA A 1 275 ? 21.038 14.372 -5.119 1.00 86.12 275 ALA A O 1
ATOM 2160 N N . GLY A 1 276 ? 19.694 15.959 -5.991 1.00 89.62 276 GLY A N 1
ATOM 2161 C CA . GLY A 1 276 ? 19.781 15.475 -7.366 1.00 89.62 276 GLY A CA 1
ATOM 2162 C C . GLY A 1 276 ? 18.475 15.016 -8.012 1.00 89.62 276 GLY A C 1
ATOM 2163 O O . GLY A 1 276 ? 17.390 15.097 -7.432 1.00 89.62 276 GLY A O 1
ATOM 2164 N N . ASN A 1 277 ? 18.598 14.530 -9.247 1.00 92.31 277 ASN A N 1
ATOM 2165 C CA . ASN A 1 277 ? 17.504 14.166 -10.142 1.00 92.31 277 ASN A CA 1
ATOM 2166 C C . ASN A 1 277 ? 16.569 13.124 -9.512 1.00 92.31 277 ASN A C 1
ATOM 2168 O O . ASN A 1 277 ? 15.351 13.274 -9.580 1.00 92.31 277 ASN A O 1
ATOM 2172 N N . PHE A 1 278 ? 17.102 12.121 -8.804 1.00 90.62 278 PHE A N 1
ATOM 2173 C CA . PHE A 1 278 ? 16.273 11.113 -8.125 1.00 90.62 278 PHE A CA 1
ATOM 2174 C C . PHE A 1 278 ? 15.344 11.682 -7.032 1.00 90.62 278 PHE A C 1
ATOM 2176 O O . PHE A 1 278 ? 14.400 11.001 -6.623 1.00 90.62 278 PHE A O 1
ATOM 2183 N N . TYR A 1 279 ? 15.551 12.919 -6.559 1.00 92.19 279 TYR A N 1
ATOM 2184 C CA . TYR A 1 279 ? 14.651 13.619 -5.625 1.00 92.19 279 TYR A CA 1
ATOM 2185 C C . TYR A 1 279 ? 13.611 14.519 -6.292 1.00 92.19 279 TYR A C 1
ATOM 2187 O O . TYR A 1 279 ? 12.687 14.996 -5.623 1.00 92.19 279 TYR A O 1
ATOM 2195 N N . GLN A 1 280 ? 13.715 14.710 -7.601 1.00 92.62 280 GLN A N 1
ATOM 2196 C CA . GLN A 1 280 ? 12.796 15.559 -8.335 1.00 92.62 280 GLN A CA 1
ATOM 2197 C C . GLN A 1 280 ? 11.427 14.879 -8.519 1.00 92.62 280 GLN A C 1
ATOM 2199 O O . GLN A 1 280 ? 11.224 13.695 -8.214 1.00 92.62 280 GLN A O 1
ATOM 2204 N N . ASN A 1 281 ? 10.435 15.682 -8.893 1.00 91.06 281 ASN A N 1
ATOM 2205 C CA . ASN A 1 281 ? 9.027 15.305 -8.973 1.00 91.06 281 ASN A CA 1
ATOM 2206 C C . ASN A 1 281 ? 8.276 16.223 -9.952 1.00 91.06 281 ASN A C 1
ATOM 2208 O O . ASN A 1 281 ? 8.789 17.269 -10.341 1.00 91.06 281 ASN A O 1
ATOM 2212 N N . GLY A 1 282 ? 7.057 15.829 -10.327 1.00 90.25 282 GLY A N 1
ATOM 2213 C CA . GLY A 1 282 ? 6.245 16.515 -11.339 1.00 90.25 282 GLY A CA 1
ATOM 2214 C C . GLY A 1 282 ? 6.347 15.859 -12.716 1.00 90.25 282 GLY A C 1
ATOM 2215 O O . GLY A 1 282 ? 7.121 14.919 -12.900 1.00 90.25 282 GLY A O 1
ATOM 2216 N N . ASP A 1 283 ? 5.555 16.353 -13.665 1.00 89.94 283 ASP A N 1
ATOM 2217 C CA . ASP A 1 283 ? 5.337 15.706 -14.968 1.00 89.94 283 ASP A CA 1
ATOM 2218 C C . ASP A 1 283 ? 6.626 15.577 -15.799 1.00 89.94 283 ASP A C 1
ATOM 2220 O O . ASP A 1 283 ? 6.842 14.557 -16.451 1.00 89.94 283 ASP A O 1
ATOM 2224 N N . ASP A 1 284 ? 7.552 16.536 -15.674 1.00 90.19 284 ASP A N 1
ATOM 2225 C CA . ASP A 1 284 ? 8.878 16.504 -16.320 1.00 90.19 284 ASP A CA 1
ATOM 2226 C C . ASP A 1 284 ? 9.750 15.316 -15.854 1.00 90.19 284 ASP A C 1
ATOM 2228 O O . ASP A 1 284 ? 10.696 14.892 -16.529 1.00 90.19 284 ASP A O 1
ATOM 2232 N N . TRP A 1 285 ? 9.424 14.753 -14.689 1.00 94.31 285 TRP A N 1
ATOM 2233 C CA . TRP A 1 285 ? 10.111 13.624 -14.061 1.00 94.31 285 TRP A CA 1
ATOM 2234 C C . TRP A 1 285 ? 9.348 12.306 -14.211 1.00 94.31 285 TRP A C 1
ATOM 2236 O O . TRP A 1 285 ? 9.765 11.292 -13.649 1.00 94.31 285 TRP A O 1
ATOM 2246 N N . ILE A 1 286 ? 8.272 12.310 -15.004 1.00 96.25 286 ILE A N 1
ATOM 2247 C CA . ILE A 1 286 ? 7.561 11.115 -15.455 1.00 96.25 286 ILE A CA 1
ATOM 2248 C C . ILE A 1 286 ? 8.085 10.743 -16.843 1.00 96.25 286 ILE A C 1
ATOM 2250 O O . ILE A 1 286 ? 7.795 11.390 -17.855 1.00 96.25 286 ILE A O 1
ATOM 2254 N N . LYS A 1 287 ? 8.879 9.680 -16.893 1.00 95.38 287 LYS A N 1
ATOM 2255 C CA . LYS A 1 287 ? 9.535 9.194 -18.106 1.00 95.38 287 LYS A CA 1
ATOM 2256 C C . LYS A 1 287 ? 8.654 8.199 -18.839 1.00 95.38 287 LYS A C 1
ATOM 2258 O O . LYS A 1 287 ? 7.816 7.552 -18.224 1.00 95.38 287 LYS A O 1
ATOM 2263 N N . ASN A 1 288 ? 8.823 8.093 -20.149 1.00 95.75 288 ASN A N 1
ATOM 2264 C CA . ASN A 1 288 ? 8.117 7.070 -20.911 1.00 95.75 288 ASN A CA 1
ATOM 2265 C C . ASN A 1 288 ? 8.712 5.702 -20.565 1.00 95.75 288 ASN A C 1
ATOM 2267 O O . ASN A 1 288 ? 9.929 5.557 -20.432 1.00 95.75 288 ASN A O 1
ATOM 2271 N N . GLY A 1 289 ? 7.867 4.698 -20.420 1.00 96.88 289 GLY A N 1
ATOM 2272 C CA . GLY A 1 289 ? 8.293 3.326 -20.218 1.00 96.88 289 GLY A CA 1
ATOM 2273 C C . GLY A 1 289 ? 7.202 2.351 -20.605 1.00 96.88 289 GLY A C 1
ATOM 2274 O O . GLY A 1 289 ? 6.162 2.749 -21.111 1.00 96.88 289 GLY A O 1
ATOM 2275 N N . HIS A 1 290 ? 7.456 1.080 -20.355 1.00 98.19 290 HIS A N 1
ATOM 2276 C CA . HIS A 1 290 ? 6.548 -0.018 -20.625 1.00 98.19 290 HIS A CA 1
ATOM 2277 C C . HIS A 1 290 ? 6.609 -1.003 -19.461 1.00 98.19 290 HIS A C 1
ATOM 2279 O O . HIS A 1 290 ? 7.685 -1.253 -18.912 1.00 98.19 290 HIS A O 1
ATOM 2285 N N . VAL A 1 291 ? 5.460 -1.542 -19.068 1.00 98.38 291 VAL A N 1
ATOM 2286 C CA . VAL A 1 291 ? 5.358 -2.549 -18.011 1.00 98.38 291 VAL A CA 1
ATOM 2287 C C . VAL A 1 291 ? 4.676 -3.779 -18.572 1.00 98.38 291 VAL A C 1
ATOM 2289 O O . VAL A 1 291 ? 3.540 -3.695 -19.027 1.00 98.38 291 VAL A O 1
ATOM 2292 N N . THR A 1 292 ? 5.346 -4.925 -18.454 1.00 98.56 292 THR A N 1
ATOM 2293 C CA . THR A 1 292 ? 4.710 -6.239 -18.571 1.00 98.56 292 THR A CA 1
ATOM 2294 C C . THR A 1 292 ? 4.673 -6.891 -17.189 1.00 98.56 292 THR A C 1
ATOM 2296 O O . THR A 1 292 ? 5.724 -7.105 -16.585 1.00 98.56 292 THR A O 1
ATOM 2299 N N . LEU A 1 293 ? 3.484 -7.193 -16.672 1.00 98.31 293 LEU A N 1
ATOM 2300 C CA . LEU A 1 293 ? 3.281 -7.902 -15.409 1.00 98.31 293 LEU A CA 1
ATOM 2301 C C . LEU A 1 293 ? 2.788 -9.318 -15.693 1.00 98.31 293 LEU A C 1
ATOM 2303 O O . LEU A 1 293 ? 1.796 -9.488 -16.398 1.00 98.31 293 LEU A O 1
ATOM 2307 N N . PHE A 1 294 ? 3.443 -10.310 -15.102 1.00 98.25 294 PHE A N 1
ATOM 2308 C CA . PHE A 1 294 ? 3.077 -11.715 -15.205 1.00 98.25 294 PHE A CA 1
ATOM 2309 C C . PHE A 1 294 ? 2.583 -12.262 -13.865 1.00 98.25 294 PHE A C 1
ATOM 2311 O O . PHE A 1 294 ? 3.136 -11.930 -12.810 1.00 98.25 294 PHE A O 1
ATOM 2318 N N . SER A 1 295 ? 1.578 -13.135 -13.916 1.00 96.19 295 SER A N 1
ATOM 2319 C CA . SER A 1 295 ? 1.211 -14.008 -12.800 1.00 96.19 295 SER A CA 1
ATOM 2320 C C . SER A 1 295 ? 2.330 -15.024 -12.511 1.00 96.19 295 SER A C 1
ATOM 2322 O O . SER A 1 295 ? 3.199 -15.229 -13.367 1.00 96.19 295 SER A O 1
ATOM 2324 N N . PRO A 1 296 ? 2.314 -15.703 -11.348 1.00 94.19 296 PRO A N 1
ATOM 2325 C CA . PRO A 1 296 ? 3.241 -16.806 -11.067 1.00 94.19 296 PRO A CA 1
ATOM 2326 C C . PRO A 1 296 ? 3.241 -17.903 -12.149 1.00 94.19 296 PRO A C 1
ATOM 2328 O O . PRO A 1 296 ? 4.287 -18.446 -12.495 1.00 94.19 296 PRO A O 1
ATOM 2331 N N . ASP A 1 297 ? 2.082 -18.159 -12.767 1.00 92.75 297 ASP A N 1
ATOM 2332 C CA . ASP A 1 297 ? 1.924 -19.152 -13.841 1.00 92.75 297 ASP A CA 1
ATOM 2333 C C . ASP A 1 297 ? 2.437 -18.665 -15.216 1.00 92.75 297 ASP A C 1
ATOM 2335 O O . ASP A 1 297 ? 2.437 -19.421 -16.194 1.00 92.75 297 ASP A O 1
ATOM 2339 N N . GLY A 1 298 ? 2.875 -17.404 -15.315 1.00 94.88 298 GLY A N 1
ATOM 2340 C CA . GLY A 1 298 ? 3.383 -16.791 -16.543 1.00 94.88 298 GLY A CA 1
ATOM 2341 C C . GLY A 1 298 ? 2.317 -16.173 -17.451 1.00 94.88 298 GLY A C 1
ATOM 2342 O O . GLY A 1 298 ? 2.615 -15.866 -18.607 1.00 94.88 298 GLY A O 1
ATOM 2343 N N . GLU A 1 299 ? 1.087 -15.990 -16.960 1.00 95.69 299 GLU A N 1
ATOM 2344 C CA . GLU A 1 299 ? 0.031 -15.255 -17.671 1.00 95.69 299 GLU A CA 1
ATOM 2345 C C . GLU A 1 299 ? 0.312 -13.751 -17.636 1.00 95.69 299 GLU A C 1
ATOM 2347 O O . GLU A 1 299 ? 0.663 -13.214 -16.590 1.00 95.69 299 GLU A O 1
ATOM 2352 N N . VAL A 1 300 ? 0.124 -13.059 -18.760 1.00 97.75 300 VAL A N 1
ATOM 2353 C CA . VAL A 1 300 ? 0.246 -11.597 -18.833 1.00 97.75 300 VAL A CA 1
ATOM 2354 C C . VAL A 1 300 ? -0.985 -10.943 -18.201 1.00 97.75 300 VAL A C 1
ATOM 2356 O O . VAL A 1 300 ? -2.084 -11.038 -18.736 1.00 97.75 300 VAL A O 1
ATOM 2359 N N . LEU A 1 301 ? -0.783 -10.250 -17.081 1.00 96.50 301 LEU A N 1
ATOM 2360 C CA . LEU A 1 301 ? -1.815 -9.522 -16.334 1.00 96.50 301 LEU A CA 1
ATOM 2361 C C . LEU A 1 301 ? -1.922 -8.050 -16.752 1.00 96.50 301 LEU A C 1
ATOM 2363 O O . LEU A 1 301 ? -2.989 -7.454 -16.664 1.00 96.50 301 LEU A O 1
ATOM 2367 N N . LEU A 1 302 ? -0.807 -7.456 -17.180 1.00 96.56 302 LEU A N 1
ATOM 2368 C CA . LEU A 1 302 ? -0.724 -6.089 -17.695 1.00 96.56 302 LEU A CA 1
ATOM 2369 C C . LEU A 1 302 ? 0.391 -6.029 -18.737 1.00 96.56 302 LEU A C 1
ATOM 2371 O O . LEU A 1 302 ? 1.469 -6.564 -18.498 1.00 96.56 302 LEU A O 1
ATOM 2375 N N . GLU A 1 303 ? 0.155 -5.362 -19.862 1.00 97.00 303 GLU A N 1
ATOM 2376 C CA . GLU A 1 303 ? 1.180 -5.069 -20.866 1.00 97.00 303 GLU A CA 1
ATOM 2377 C C . GLU A 1 303 ? 0.860 -3.734 -21.534 1.00 97.00 303 GLU A C 1
ATOM 2379 O O . GLU A 1 303 ? 0.103 -3.677 -22.500 1.00 97.00 303 GLU A O 1
ATOM 2384 N N . GLU A 1 304 ? 1.399 -2.646 -20.989 1.00 95.81 304 GLU A N 1
ATOM 2385 C CA . GLU A 1 304 ? 1.103 -1.300 -21.480 1.00 95.81 304 GLU A CA 1
ATOM 2386 C C . GLU A 1 304 ? 2.318 -0.374 -21.405 1.00 95.81 304 GLU A C 1
ATOM 2388 O O . GLU A 1 304 ? 3.157 -0.466 -20.500 1.00 95.81 304 GLU A O 1
ATOM 2393 N N . ASP A 1 305 ? 2.376 0.563 -22.352 1.00 96.38 305 ASP A N 1
ATOM 2394 C CA . ASP A 1 305 ? 3.206 1.757 -22.220 1.00 96.38 305 ASP A CA 1
ATOM 2395 C C . ASP A 1 305 ? 2.670 2.624 -21.074 1.00 96.38 305 ASP A C 1
ATOM 2397 O O . ASP A 1 305 ? 1.470 2.688 -20.840 1.00 96.38 305 ASP A O 1
ATOM 2401 N N . THR A 1 306 ? 3.548 3.278 -20.320 1.00 97.44 306 THR A N 1
ATOM 2402 C CA . THR A 1 306 ? 3.203 3.958 -19.068 1.00 97.44 306 THR A CA 1
ATOM 2403 C C . THR A 1 306 ? 4.136 5.127 -18.775 1.00 97.44 306 THR A C 1
ATOM 2405 O O . THR A 1 306 ? 5.277 5.189 -19.238 1.00 97.44 306 THR A O 1
ATOM 2408 N N . GLY A 1 307 ? 3.686 6.043 -17.913 1.00 97.56 307 GLY A N 1
ATOM 2409 C CA . GLY A 1 307 ? 4.591 6.943 -17.209 1.00 97.56 307 GLY A CA 1
ATOM 2410 C C . GLY A 1 307 ? 5.369 6.195 -16.124 1.00 97.56 307 GLY A C 1
ATOM 2411 O O . GLY A 1 307 ? 4.786 5.402 -15.391 1.00 97.56 307 GLY A O 1
ATOM 2412 N N . LEU A 1 308 ? 6.669 6.448 -15.992 1.00 97.25 308 LEU A N 1
ATOM 2413 C CA . LEU A 1 308 ? 7.540 5.892 -14.957 1.00 97.25 308 LEU A CA 1
ATOM 2414 C C . LEU A 1 308 ? 8.199 7.006 -14.148 1.00 97.25 308 LEU A C 1
ATOM 2416 O O . LEU A 1 308 ? 8.756 7.953 -14.700 1.00 97.25 308 LEU A O 1
ATOM 2420 N N . SER A 1 309 ? 8.176 6.877 -12.825 1.00 96.81 309 SER A N 1
ATOM 2421 C CA . SER A 1 309 ? 8.846 7.808 -11.912 1.00 96.81 309 SER A CA 1
ATOM 2422 C C . SER A 1 309 ? 9.430 7.092 -10.695 1.00 96.81 309 SER A C 1
ATOM 2424 O O . SER A 1 309 ? 9.099 5.938 -10.410 1.00 96.81 309 SER A O 1
ATOM 2426 N N . ILE A 1 310 ? 10.289 7.791 -9.949 1.00 95.62 310 ILE A N 1
ATOM 2427 C CA . ILE A 1 310 ? 10.802 7.318 -8.660 1.00 95.62 310 ILE A CA 1
ATOM 2428 C C . ILE A 1 310 ? 9.850 7.716 -7.527 1.00 95.62 310 ILE A C 1
ATOM 2430 O O . ILE A 1 310 ? 9.501 8.889 -7.357 1.00 95.62 310 ILE A O 1
ATOM 2434 N N . ALA A 1 311 ? 9.466 6.740 -6.703 1.00 93.56 311 ALA A N 1
ATOM 2435 C CA . ALA A 1 311 ? 8.609 6.942 -5.539 1.00 93.56 311 ALA A CA 1
ATOM 2436 C C . ALA A 1 311 ? 9.369 6.874 -4.204 1.00 93.56 311 ALA A C 1
ATOM 2438 O O . ALA A 1 311 ? 10.543 6.522 -4.128 1.00 93.56 311 ALA A O 1
ATOM 2439 N N . GLY A 1 312 ? 8.661 7.229 -3.128 1.00 88.88 312 GLY A N 1
ATOM 2440 C CA . GLY A 1 312 ? 9.210 7.325 -1.775 1.00 88.88 312 GLY A CA 1
ATOM 2441 C C . GLY A 1 312 ? 9.788 8.706 -1.475 1.00 88.88 312 GLY A C 1
ATOM 2442 O O . GLY A 1 312 ? 9.613 9.651 -2.250 1.00 88.88 312 GLY A O 1
ATOM 2443 N N . TYR A 1 313 ? 10.469 8.816 -0.336 1.00 85.31 313 TYR A N 1
ATOM 2444 C CA . TYR A 1 313 ? 11.146 10.039 0.100 1.00 85.31 313 TYR A CA 1
ATOM 2445 C C . TYR A 1 313 ? 12.529 9.724 0.677 1.00 85.31 313 TYR A C 1
ATOM 2447 O O . TYR A 1 313 ? 13.540 10.013 0.043 1.00 85.31 313 TYR A O 1
ATOM 2455 N N . SER A 1 314 ? 12.600 9.071 1.838 1.00 82.19 314 SER A N 1
ATOM 2456 C CA . SER A 1 314 ? 13.873 8.663 2.450 1.00 82.19 314 SER A CA 1
ATOM 2457 C C . SER A 1 314 ? 14.581 7.573 1.640 1.00 82.19 314 SER A C 1
ATOM 2459 O O . SER A 1 314 ? 15.790 7.643 1.462 1.00 82.19 314 SER A O 1
ATOM 2461 N N . SER A 1 315 ? 13.830 6.621 1.081 1.00 86.19 315 SER A N 1
ATOM 2462 C CA . SER A 1 315 ? 14.358 5.486 0.311 1.00 86.19 315 SER A CA 1
ATOM 2463 C C . SER A 1 315 ? 15.002 5.861 -1.026 1.00 86.19 315 SER A C 1
ATOM 2465 O O . SER A 1 315 ? 15.704 5.041 -1.604 1.00 86.19 315 SER A O 1
ATOM 2467 N N . ARG A 1 316 ? 14.828 7.095 -1.519 1.00 89.38 316 ARG A N 1
ATOM 2468 C CA . ARG A 1 316 ? 15.432 7.555 -2.784 1.00 89.38 316 ARG A CA 1
ATOM 2469 C C . ARG A 1 316 ? 16.959 7.646 -2.733 1.00 89.38 316 ARG A C 1
ATOM 2471 O O . ARG A 1 316 ? 17.587 7.669 -3.789 1.00 89.38 316 ARG A O 1
ATOM 2478 N N . ILE A 1 317 ? 17.545 7.694 -1.533 1.00 81.94 317 ILE A N 1
ATOM 2479 C CA . ILE A 1 317 ? 19.002 7.611 -1.346 1.00 81.94 317 ILE A CA 1
ATOM 2480 C C . ILE A 1 317 ? 19.532 6.191 -1.556 1.00 81.94 317 ILE A C 1
ATOM 2482 O O . ILE A 1 317 ? 20.733 6.013 -1.734 1.00 81.94 317 ILE A O 1
ATOM 2486 N N . LEU A 1 318 ? 18.660 5.180 -1.454 1.00 83.06 318 LEU A N 1
ATOM 2487 C CA . LEU A 1 318 ? 19.072 3.786 -1.459 1.00 83.06 318 LEU A CA 1
ATOM 2488 C C . LEU A 1 318 ? 19.370 3.313 -2.888 1.00 83.06 318 LEU A C 1
ATOM 2490 O O . LEU A 1 318 ? 18.837 3.874 -3.852 1.00 83.06 318 LEU A O 1
ATOM 2494 N N . PRO A 1 319 ? 20.218 2.282 -3.036 1.00 77.06 319 PRO A N 1
ATOM 2495 C CA . PRO A 1 319 ? 20.757 1.910 -4.335 1.00 77.06 319 PRO A CA 1
ATOM 2496 C C . PRO A 1 319 ? 19.694 1.381 -5.306 1.00 77.06 319 PRO A C 1
ATOM 2498 O O . PRO A 1 319 ? 19.672 1.783 -6.475 1.00 77.06 319 PRO A O 1
ATOM 2501 N N . THR A 1 320 ? 18.775 0.536 -4.824 1.00 85.56 320 THR A N 1
ATOM 2502 C CA . THR A 1 320 ? 17.572 0.184 -5.588 1.00 85.56 320 THR A CA 1
ATOM 2503 C C . THR A 1 320 ? 16.440 1.135 -5.214 1.00 85.56 320 THR A C 1
ATOM 2505 O O . THR A 1 320 ? 15.980 1.216 -4.079 1.00 85.56 320 THR A O 1
ATOM 2508 N N . ARG A 1 321 ? 15.954 1.896 -6.182 1.00 90.62 321 ARG A N 1
ATOM 2509 C CA . ARG A 1 321 ? 14.835 2.818 -5.994 1.00 90.62 321 ARG A CA 1
ATOM 2510 C C . ARG A 1 321 ? 13.517 2.156 -6.351 1.00 90.62 321 ARG A C 1
ATOM 2512 O O . ARG A 1 321 ? 13.451 1.334 -7.262 1.00 90.62 321 ARG A O 1
ATOM 2519 N N . THR A 1 322 ? 12.464 2.562 -5.651 1.00 94.81 322 THR A N 1
ATOM 2520 C CA . THR A 1 322 ? 11.096 2.148 -5.966 1.00 94.81 322 THR A CA 1
ATOM 2521 C C . THR A 1 322 ? 10.627 2.853 -7.230 1.00 94.81 322 THR A C 1
ATOM 2523 O O . THR A 1 322 ? 10.551 4.085 -7.254 1.00 94.81 322 THR A O 1
ATOM 2526 N N . PHE A 1 323 ? 10.255 2.072 -8.240 1.00 97.06 323 PHE A N 1
ATOM 2527 C CA . PHE A 1 323 ? 9.581 2.585 -9.425 1.00 97.06 323 PHE A CA 1
ATOM 2528 C C . PHE A 1 323 ? 8.080 2.698 -9.181 1.00 97.06 323 PHE A C 1
ATOM 2530 O O . PHE A 1 323 ? 7.482 1.925 -8.428 1.00 97.06 323 PHE A O 1
ATOM 2537 N N . ARG A 1 324 ? 7.461 3.674 -9.835 1.00 97.19 324 ARG A N 1
ATOM 2538 C CA . ARG A 1 324 ? 6.014 3.824 -9.906 1.00 97.19 324 ARG A CA 1
ATOM 2539 C C . ARG A 1 324 ? 5.594 3.964 -11.359 1.00 97.19 324 ARG A C 1
ATOM 2541 O O . ARG A 1 324 ? 6.031 4.907 -12.017 1.00 97.19 324 ARG A O 1
ATOM 2548 N N . ALA A 1 325 ? 4.738 3.051 -11.803 1.00 97.69 325 ALA A N 1
ATOM 2549 C CA . ALA A 1 325 ? 4.005 3.171 -13.052 1.00 97.69 325 ALA A CA 1
ATOM 2550 C C . ALA A 1 325 ? 2.766 4.044 -12.838 1.00 97.69 325 ALA A C 1
ATOM 2552 O O . ALA A 1 325 ? 2.071 3.899 -11.827 1.00 97.69 325 ALA A O 1
ATOM 2553 N N . GLU A 1 326 ? 2.516 4.964 -13.763 1.00 97.31 326 GLU A N 1
ATOM 2554 C CA . GLU A 1 326 ? 1.381 5.880 -13.759 1.00 97.31 326 GLU A CA 1
ATOM 2555 C C . GLU A 1 326 ? 0.610 5.747 -15.072 1.00 97.31 326 GLU A C 1
ATOM 2557 O O . GLU A 1 326 ? 1.168 5.980 -16.148 1.00 97.31 326 GLU A O 1
ATOM 2562 N N . ALA A 1 327 ? -0.673 5.397 -14.962 1.00 96.25 327 ALA A N 1
ATOM 2563 C CA . ALA A 1 327 ? -1.552 5.304 -16.110 1.00 96.25 327 ALA A CA 1
ATOM 2564 C C . ALA A 1 327 ? -1.806 6.704 -16.672 1.00 96.25 327 ALA A C 1
ATOM 2566 O O . ALA A 1 327 ? -2.188 7.626 -15.947 1.00 96.25 327 ALA A O 1
ATOM 2567 N N . SER A 1 328 ? -1.516 6.876 -17.956 1.00 92.25 328 SER A N 1
ATOM 2568 C CA . SER A 1 328 ? -1.650 8.136 -18.670 1.00 92.25 328 SER A CA 1
ATOM 2569 C C . SER A 1 328 ? -1.728 7.879 -20.170 1.00 92.25 328 SER A C 1
ATOM 2571 O O . SER A 1 328 ? -0.759 7.423 -20.784 1.00 92.25 328 SER A O 1
ATOM 2573 N N . LYS A 1 329 ? -2.851 8.269 -20.781 1.00 91.12 329 LYS A N 1
ATOM 2574 C CA . LYS A 1 329 ? -3.030 8.214 -22.241 1.00 91.12 329 LYS A CA 1
ATOM 2575 C C . LYS A 1 329 ? -1.955 9.001 -22.993 1.00 91.12 329 LYS A C 1
ATOM 2577 O O . LYS A 1 329 ? -1.585 8.636 -24.102 1.00 91.12 329 LYS A O 1
ATOM 2582 N N . GLU A 1 330 ? -1.421 10.065 -22.388 1.00 90.00 330 GLU A N 1
ATOM 2583 C CA . GLU A 1 330 ? -0.294 10.828 -22.945 1.00 90.00 330 GLU A CA 1
ATOM 2584 C C . GLU A 1 330 ? 0.997 9.996 -22.989 1.00 90.00 330 GLU A C 1
ATOM 2586 O O . GLU A 1 330 ? 1.815 10.165 -23.891 1.00 90.00 330 GLU A O 1
ATOM 2591 N N . LYS A 1 331 ? 1.169 9.086 -22.025 1.00 89.38 331 LYS A N 1
ATOM 2592 C CA . LYS A 1 331 ? 2.320 8.182 -21.916 1.00 89.38 331 LYS A CA 1
ATOM 2593 C C . LYS A 1 331 ? 2.101 6.829 -22.597 1.00 89.38 331 LYS A C 1
ATOM 2595 O O . LYS A 1 331 ? 3.014 6.012 -22.569 1.00 89.38 331 LYS A O 1
ATOM 2600 N N . GLY A 1 332 ? 0.947 6.623 -23.231 1.00 86.38 332 GLY A N 1
ATOM 2601 C CA . GLY A 1 332 ? 0.662 5.456 -24.065 1.00 86.38 332 GLY A CA 1
ATOM 2602 C C . GLY A 1 332 ? -0.215 4.376 -23.432 1.00 86.38 332 GLY A C 1
ATOM 2603 O O . GLY A 1 332 ? -0.460 3.375 -24.101 1.00 86.38 332 GLY A O 1
ATOM 2604 N N . THR A 1 333 ? -0.733 4.558 -22.209 1.00 91.44 333 THR A N 1
ATOM 2605 C CA . THR A 1 333 ? -1.702 3.592 -21.660 1.00 91.44 333 THR A CA 1
ATOM 2606 C C . THR A 1 333 ? -3.019 3.615 -22.425 1.00 91.44 333 THR A C 1
ATOM 2608 O O . THR A 1 333 ? -3.414 4.629 -23.014 1.00 91.44 333 THR A O 1
ATOM 2611 N N . SER A 1 334 ? -3.738 2.495 -22.368 1.00 88.75 334 SER A N 1
ATOM 2612 C CA . SER A 1 334 ? -5.056 2.355 -22.990 1.00 88.75 334 SER A CA 1
ATOM 2613 C C . SER A 1 334 ? -6.124 3.211 -22.290 1.00 88.75 334 SER A C 1
ATOM 2615 O O . SER A 1 334 ? -7.018 3.768 -22.938 1.00 88.75 334 SER A O 1
ATOM 2617 N N . ASP A 1 335 ? -5.997 3.372 -20.971 1.00 92.44 335 ASP A N 1
ATOM 2618 C CA . ASP A 1 335 ? -6.884 4.162 -20.122 1.00 92.44 335 ASP A CA 1
ATOM 2619 C C . ASP A 1 335 ? -6.105 5.040 -19.119 1.00 92.44 335 ASP A C 1
ATOM 2621 O O . ASP A 1 335 ? -4.888 4.949 -18.996 1.00 92.44 335 ASP A O 1
ATOM 2625 N N . ASP A 1 336 ? -6.798 5.894 -18.365 1.00 92.69 336 ASP A N 1
ATOM 2626 C CA . ASP A 1 336 ? -6.231 6.650 -17.234 1.00 92.69 336 ASP A CA 1
ATOM 2627 C C . ASP A 1 336 ? -6.106 5.789 -15.953 1.00 92.69 336 ASP A C 1
ATOM 2629 O O . ASP A 1 336 ? -5.862 6.301 -14.855 1.00 92.69 336 ASP A O 1
ATOM 2633 N N . TYR A 1 337 ? -6.284 4.470 -16.099 1.00 94.50 337 TYR A N 1
ATOM 2634 C CA . TYR A 1 337 ? -6.236 3.460 -15.050 1.00 94.50 337 TYR A CA 1
ATOM 2635 C C . TYR A 1 337 ? -5.621 2.160 -15.578 1.00 94.50 337 TYR A C 1
ATOM 2637 O O . TYR A 1 337 ? -5.913 1.737 -16.692 1.00 94.50 337 TYR A O 1
ATOM 2645 N N . PHE A 1 338 ? -4.834 1.493 -14.739 1.00 94.75 338 PHE A N 1
ATOM 2646 C CA . PHE A 1 338 ? -4.509 0.079 -14.896 1.00 94.75 338 PHE A CA 1
ATOM 2647 C C . PHE A 1 338 ? -5.640 -0.761 -14.316 1.00 94.75 338 PHE A C 1
ATOM 2649 O O . PHE A 1 338 ? -6.027 -0.527 -13.171 1.00 94.75 338 PHE A O 1
ATOM 2656 N N . HIS A 1 339 ? -6.129 -1.735 -15.078 1.00 92.25 339 HIS A N 1
ATOM 2657 C CA . HIS A 1 339 ? -7.185 -2.650 -14.647 1.00 92.25 339 HIS A CA 1
ATOM 2658 C C . HIS A 1 339 ? -6.564 -3.978 -14.192 1.00 92.25 339 HIS A C 1
ATOM 2660 O O . HIS A 1 339 ? -6.047 -4.723 -15.019 1.00 92.25 339 HIS A O 1
ATOM 2666 N N . LEU A 1 340 ? -6.549 -4.246 -12.884 1.00 90.88 340 LEU A N 1
ATOM 2667 C CA . LEU A 1 340 ? -5.879 -5.394 -12.263 1.00 90.88 340 LEU A CA 1
ATOM 2668 C C . LEU A 1 340 ? -6.689 -5.980 -11.102 1.00 90.88 340 LEU A C 1
ATOM 2670 O O . LEU A 1 340 ? -7.035 -5.273 -10.166 1.00 90.88 340 LEU A O 1
ATOM 2674 N N . ASP A 1 341 ? -6.866 -7.298 -11.086 1.00 87.44 341 ASP A N 1
ATOM 2675 C CA . ASP A 1 341 ? -7.607 -8.014 -10.033 1.00 87.44 341 ASP A CA 1
ATOM 2676 C C . ASP A 1 341 ? -6.673 -8.773 -9.066 1.00 87.44 341 ASP A C 1
ATOM 2678 O O . ASP A 1 341 ? -6.878 -9.937 -8.734 1.00 87.44 341 ASP A O 1
ATOM 2682 N N . ILE A 1 342 ? -5.559 -8.141 -8.673 1.00 87.56 342 ILE A N 1
ATOM 2683 C CA . ILE A 1 342 ? -4.550 -8.764 -7.788 1.00 87.56 342 ILE A CA 1
ATOM 2684 C C . ILE A 1 342 ? -4.470 -8.128 -6.397 1.00 87.56 342 ILE A C 1
ATOM 2686 O O . ILE A 1 342 ? -3.845 -8.695 -5.505 1.00 87.56 342 ILE A O 1
ATOM 2690 N N . PHE A 1 343 ? -5.065 -6.946 -6.199 1.00 85.56 343 PHE A N 1
ATOM 2691 C CA . PHE A 1 343 ? -4.879 -6.152 -4.978 1.00 85.56 343 PHE A CA 1
ATOM 2692 C C . PHE A 1 343 ? -6.057 -6.181 -4.003 1.00 85.56 343 PHE A C 1
ATOM 2694 O O . PHE A 1 343 ? -5.865 -5.827 -2.844 1.00 85.56 343 PHE A O 1
ATOM 2701 N N . ASP A 1 344 ? -7.258 -6.568 -4.417 1.00 69.88 344 ASP A N 1
ATOM 2702 C CA . ASP A 1 344 ? -8.411 -6.587 -3.515 1.00 69.88 344 ASP A CA 1
ATOM 2703 C C . ASP A 1 344 ? -9.373 -7.709 -3.907 1.00 69.88 344 ASP A C 1
ATOM 2705 O O . ASP A 1 344 ? -10.183 -7.557 -4.814 1.00 69.88 344 ASP A O 1
ATOM 2709 N N . GLN A 1 345 ? -9.253 -8.860 -3.240 1.00 57.78 345 GLN A N 1
ATOM 2710 C CA . GLN A 1 345 ? -10.080 -10.033 -3.544 1.00 57.78 345 GLN A CA 1
ATOM 2711 C C . GLN A 1 345 ? -11.515 -9.919 -2.996 1.00 57.78 345 GLN A C 1
ATOM 2713 O O . GLN A 1 345 ? -12.357 -10.735 -3.371 1.00 57.78 345 GLN A O 1
ATOM 2718 N N . ASP A 1 346 ? -11.811 -8.924 -2.145 1.00 51.84 346 ASP A N 1
ATOM 2719 C CA . ASP A 1 346 ? -13.088 -8.826 -1.428 1.00 51.84 346 ASP A CA 1
ATOM 2720 C C . ASP A 1 346 ? -13.974 -7.629 -1.838 1.00 51.84 346 ASP A C 1
ATOM 2722 O O . ASP A 1 346 ? -15.183 -7.688 -1.588 1.00 51.84 346 ASP A O 1
ATOM 2726 N N . ALA A 1 347 ? -13.480 -6.568 -2.505 1.00 52.75 347 ALA A N 1
ATOM 2727 C CA . ALA A 1 347 ? -14.371 -5.476 -2.937 1.00 52.75 347 ALA A CA 1
ATOM 2728 C C . ALA A 1 347 ? -13.878 -4.554 -4.080 1.00 52.75 347 ALA A C 1
ATOM 2730 O O . ALA A 1 347 ? -13.123 -3.613 -3.877 1.00 52.75 347 ALA A O 1
ATOM 2731 N N . SER A 1 348 ? -14.541 -4.638 -5.240 1.00 62.09 348 SER A N 1
ATOM 2732 C CA . SER A 1 348 ? -14.930 -3.510 -6.125 1.00 62.09 348 SER A CA 1
ATOM 2733 C C . SER A 1 348 ? -13.876 -2.579 -6.763 1.00 62.09 348 SER A C 1
ATOM 2735 O O . SER A 1 348 ? -14.281 -1.697 -7.527 1.00 62.09 348 SER A O 1
ATOM 2737 N N . ILE A 1 349 ? -12.574 -2.730 -6.495 1.00 82.81 349 ILE A N 1
ATOM 2738 C CA . ILE A 1 349 ? -11.526 -1.873 -7.075 1.00 82.81 349 ILE A CA 1
ATOM 2739 C C . ILE A 1 349 ? -10.596 -2.692 -7.968 1.00 82.81 349 ILE A C 1
ATOM 2741 O O . ILE A 1 349 ? -9.659 -3.324 -7.495 1.00 82.81 349 ILE A O 1
ATOM 2745 N N . ASP A 1 350 ? -10.814 -2.598 -9.273 1.00 87.12 350 ASP A N 1
ATOM 2746 C CA . ASP A 1 350 ? -9.923 -3.119 -10.311 1.00 87.12 350 ASP A CA 1
ATOM 2747 C C . ASP A 1 350 ? -9.105 -2.011 -10.995 1.00 87.12 350 ASP A C 1
ATOM 2749 O O . ASP A 1 350 ? -8.078 -2.294 -11.597 1.00 87.12 350 ASP A O 1
ATOM 2753 N N . ALA A 1 351 ? -9.509 -0.744 -10.879 1.00 90.62 351 ALA A N 1
ATOM 2754 C CA . ALA A 1 351 ? -8.907 0.381 -11.592 1.00 90.62 351 ALA A CA 1
ATOM 2755 C C . ALA A 1 351 ? -7.939 1.215 -10.725 1.00 90.62 351 ALA A C 1
ATOM 2757 O O . ALA A 1 351 ? -8.340 1.837 -9.736 1.00 90.62 351 ALA A O 1
ATOM 2758 N N . PHE A 1 352 ? -6.674 1.330 -11.150 1.00 93.38 352 PHE A N 1
ATOM 2759 C CA . PHE A 1 352 ? -5.608 2.023 -10.412 1.00 93.38 352 PHE A CA 1
ATOM 2760 C C . PHE A 1 352 ? -4.865 3.048 -11.265 1.00 93.38 352 PHE A C 1
ATOM 2762 O O . PHE A 1 352 ? -4.265 2.716 -12.279 1.00 93.38 352 PHE A O 1
ATOM 2769 N N . GLN A 1 353 ? -4.780 4.295 -10.798 1.00 95.06 353 GLN A N 1
ATOM 2770 C CA . GLN A 1 353 ? -3.981 5.315 -11.493 1.00 95.06 353 GLN A CA 1
ATOM 2771 C C . GLN A 1 353 ? -2.474 5.041 -11.416 1.00 95.06 353 GLN A C 1
ATOM 2773 O O . GLN A 1 353 ? -1.714 5.485 -12.271 1.00 95.06 353 GLN A O 1
ATOM 2778 N N . LYS A 1 354 ? -2.013 4.413 -10.324 1.00 95.75 354 LYS A N 1
ATOM 2779 C CA . LYS A 1 354 ? -0.584 4.274 -10.025 1.00 95.75 354 LYS A CA 1
ATOM 2780 C C . LYS A 1 354 ? -0.285 2.984 -9.276 1.00 95.75 354 LYS A C 1
ATOM 2782 O O . LYS A 1 354 ? -0.859 2.758 -8.209 1.00 95.75 354 LYS A O 1
ATOM 2787 N N . ILE A 1 355 ? 0.697 2.229 -9.756 1.00 96.06 355 ILE A N 1
ATOM 2788 C CA . ILE A 1 355 ? 1.207 1.002 -9.126 1.00 96.06 355 ILE A CA 1
ATOM 2789 C C . ILE A 1 355 ? 2.681 1.212 -8.783 1.00 96.06 355 ILE A C 1
ATOM 2791 O O . ILE A 1 355 ? 3.432 1.799 -9.562 1.00 96.06 355 ILE A O 1
ATOM 2795 N N . LYS A 1 356 ? 3.100 0.786 -7.592 1.00 96.38 356 LYS A N 1
ATOM 2796 C CA . LYS A 1 356 ? 4.497 0.838 -7.147 1.00 96.38 356 LYS A CA 1
ATOM 2797 C C . LYS A 1 356 ? 5.119 -0.553 -7.224 1.00 96.38 356 LYS A C 1
ATOM 2799 O O . LYS A 1 356 ? 4.489 -1.513 -6.799 1.00 96.38 356 LYS A O 1
ATOM 2804 N N . PHE A 1 357 ? 6.374 -0.593 -7.660 1.00 96.38 357 PHE A N 1
ATOM 2805 C CA . PHE A 1 357 ? 7.297 -1.721 -7.542 1.00 96.38 357 PHE A CA 1
ATOM 2806 C C . PHE A 1 357 ? 8.277 -1.389 -6.412 1.00 96.38 357 PHE A C 1
ATOM 2808 O O . PHE A 1 357 ? 9.336 -0.786 -6.626 1.00 96.38 357 PHE A O 1
ATOM 2815 N N . ARG A 1 358 ? 7.862 -1.640 -5.166 1.00 93.88 358 ARG A N 1
ATOM 2816 C CA . ARG A 1 358 ? 8.579 -1.199 -3.963 1.00 93.88 358 ARG A CA 1
ATOM 2817 C C . ARG A 1 358 ? 9.777 -2.098 -3.684 1.00 93.88 358 ARG A C 1
ATOM 2819 O O . ARG A 1 358 ? 9.612 -3.218 -3.230 1.00 93.88 358 ARG A O 1
ATOM 2826 N N . SER A 1 359 ? 10.973 -1.560 -3.909 1.00 88.44 359 SER A N 1
ATOM 2827 C CA . SER A 1 359 ? 12.253 -2.271 -3.779 1.00 88.44 359 SER A CA 1
ATOM 2828 C C . SER A 1 359 ? 12.814 -2.355 -2.359 1.00 88.44 359 SER A C 1
ATOM 2830 O O . SER A 1 359 ? 13.779 -3.065 -2.137 1.00 88.44 359 SER A O 1
ATOM 2832 N N . HIS A 1 360 ? 12.325 -1.539 -1.418 1.00 85.19 360 HIS A N 1
ATOM 2833 C CA . HIS A 1 360 ? 12.906 -1.360 -0.069 1.00 85.19 360 HIS A CA 1
ATOM 2834 C C . HIS A 1 360 ? 14.397 -0.975 -0.010 1.00 85.19 360 HIS A C 1
ATOM 2836 O O . HIS A 1 360 ? 14.947 -0.811 1.077 1.00 85.19 360 HIS A O 1
ATOM 2842 N N . GLY A 1 361 ? 15.047 -0.721 -1.147 1.00 82.56 361 GLY A N 1
ATOM 2843 C CA . GLY A 1 361 ? 16.403 -0.185 -1.217 1.00 82.56 361 GLY A CA 1
ATOM 2844 C C . GLY A 1 361 ? 17.497 -1.234 -1.265 1.00 82.56 361 GLY A C 1
ATOM 2845 O O . GLY A 1 361 ? 18.360 -1.189 -2.146 1.00 82.56 361 GLY A O 1
ATOM 2846 N N . ILE A 1 362 ? 17.476 -2.139 -0.295 1.00 80.81 362 ILE A N 1
ATOM 2847 C CA . ILE A 1 362 ? 18.525 -3.121 -0.035 1.00 80.81 362 ILE A CA 1
ATOM 2848 C C . ILE A 1 362 ? 17.902 -4.394 0.564 1.00 80.81 362 ILE A C 1
ATOM 2850 O O . ILE A 1 362 ? 16.903 -4.279 1.284 1.00 80.81 362 ILE A O 1
ATOM 2854 N N . PRO A 1 363 ? 18.486 -5.586 0.339 1.00 81.75 363 PRO A N 1
ATOM 2855 C CA . PRO A 1 363 ? 17.851 -6.854 0.709 1.00 81.75 363 PRO A CA 1
ATOM 2856 C C . PRO A 1 363 ? 17.463 -6.936 2.192 1.00 81.75 363 PRO A C 1
ATOM 2858 O O . PRO A 1 363 ? 16.344 -7.316 2.522 1.00 81.75 363 PRO A O 1
ATOM 2861 N N . GLN A 1 364 ? 18.316 -6.460 3.107 1.00 78.25 364 GLN A N 1
ATOM 2862 C CA . GLN A 1 364 ? 18.049 -6.462 4.553 1.00 78.25 364 GLN A CA 1
ATOM 2863 C C . GLN A 1 364 ? 16.791 -5.686 4.969 1.00 78.25 364 GLN A C 1
ATOM 2865 O O . GLN A 1 364 ? 16.308 -5.842 6.087 1.00 78.25 364 GLN A O 1
ATOM 2870 N N . PHE A 1 365 ? 16.262 -4.827 4.099 1.00 83.94 365 PHE A N 1
ATOM 2871 C CA . PHE A 1 365 ? 15.030 -4.094 4.347 1.00 83.94 365 PHE A CA 1
ATOM 2872 C C . PHE A 1 365 ? 13.797 -4.790 3.772 1.00 83.94 365 PHE A C 1
ATOM 2874 O O . PHE A 1 365 ? 12.701 -4.342 4.064 1.00 83.94 365 PHE A O 1
ATOM 2881 N N . HIS A 1 366 ? 13.906 -5.915 3.064 1.00 85.62 366 HIS A N 1
ATOM 2882 C CA . HIS A 1 366 ? 12.741 -6.636 2.522 1.00 85.62 366 HIS A CA 1
ATOM 2883 C C . HIS A 1 366 ? 11.856 -7.247 3.616 1.00 85.62 366 HIS A C 1
ATOM 2885 O O . HIS A 1 366 ? 10.674 -7.496 3.405 1.00 85.62 366 HIS A O 1
ATOM 2891 N N . ILE A 1 367 ? 12.375 -7.369 4.840 1.00 84.56 367 ILE A N 1
ATOM 2892 C CA . ILE A 1 367 ? 11.593 -7.598 6.063 1.00 84.56 367 ILE A CA 1
ATOM 2893 C C . ILE A 1 367 ? 10.378 -6.661 6.197 1.00 84.56 367 ILE A C 1
ATOM 2895 O O . ILE A 1 367 ? 9.352 -7.015 6.778 1.00 84.56 367 ILE A O 1
ATOM 2899 N N . ARG A 1 368 ? 10.489 -5.456 5.638 1.00 87.38 368 ARG A N 1
ATOM 2900 C CA . ARG A 1 368 ? 9.463 -4.415 5.614 1.00 87.38 368 ARG A CA 1
ATOM 2901 C C . ARG A 1 368 ? 8.278 -4.762 4.721 1.00 87.38 368 ARG A C 1
ATOM 2903 O O . ARG A 1 368 ? 7.171 -4.311 5.010 1.00 87.38 368 ARG A O 1
ATOM 2910 N N . SER A 1 369 ? 8.480 -5.568 3.680 1.00 88.12 369 SER A N 1
ATOM 2911 C CA . SER A 1 369 ? 7.402 -6.148 2.871 1.00 88.12 369 SER A CA 1
ATOM 2912 C C . SER A 1 369 ? 6.483 -7.002 3.734 1.00 88.12 369 SER A C 1
ATOM 2914 O O . SER A 1 369 ? 5.278 -6.764 3.795 1.00 88.12 369 SER A O 1
ATOM 2916 N N . VAL A 1 370 ? 7.082 -7.931 4.490 1.00 90.50 370 VAL A N 1
ATOM 2917 C CA . VAL A 1 370 ? 6.361 -8.834 5.398 1.00 90.50 370 VAL A CA 1
ATOM 2918 C C . VAL A 1 370 ? 5.576 -8.038 6.434 1.00 90.50 370 VAL A C 1
ATOM 2920 O O . VAL A 1 370 ? 4.417 -8.337 6.689 1.00 90.50 370 VAL A O 1
ATOM 2923 N N . ARG A 1 371 ? 6.168 -6.979 6.994 1.00 91.44 371 ARG A N 1
ATOM 2924 C CA . ARG A 1 371 ? 5.496 -6.109 7.970 1.00 91.44 371 ARG A CA 1
ATOM 2925 C C . ARG A 1 371 ? 4.316 -5.332 7.382 1.00 91.44 371 ARG A C 1
ATOM 2927 O O . ARG A 1 371 ? 3.272 -5.260 8.023 1.00 91.44 371 ARG A O 1
ATOM 2934 N N . ASN A 1 372 ? 4.449 -4.794 6.169 1.00 92.31 372 ASN A N 1
ATOM 2935 C CA . ASN A 1 372 ? 3.334 -4.122 5.499 1.00 92.31 372 ASN A CA 1
ATOM 2936 C C . ASN A 1 372 ? 2.174 -5.090 5.227 1.00 92.31 372 ASN A C 1
ATOM 2938 O O . ASN A 1 372 ? 1.023 -4.741 5.483 1.00 92.31 372 ASN A O 1
ATOM 2942 N N . GLN A 1 373 ? 2.468 -6.305 4.753 1.00 92.88 373 GLN A N 1
ATOM 2943 C CA . GLN A 1 373 ? 1.431 -7.306 4.505 1.00 92.88 373 GLN A CA 1
ATOM 2944 C C . GLN A 1 373 ? 0.820 -7.853 5.804 1.00 92.88 373 GLN A C 1
ATOM 2946 O O . GLN A 1 373 ? -0.392 -8.014 5.890 1.00 92.88 373 GLN A O 1
ATOM 2951 N N . TYR A 1 374 ? 1.625 -8.037 6.850 1.00 95.25 374 TYR A N 1
ATOM 2952 C CA . TYR A 1 374 ? 1.144 -8.367 8.192 1.00 95.25 374 TYR A CA 1
ATOM 2953 C C . TYR A 1 374 ? 0.174 -7.304 8.718 1.00 95.25 374 TYR A C 1
ATOM 2955 O O . TYR A 1 374 ? -0.883 -7.634 9.252 1.00 95.25 374 TYR A O 1
ATOM 2963 N N . ALA A 1 375 ? 0.506 -6.020 8.543 1.00 95.75 375 ALA A N 1
ATOM 2964 C CA . ALA A 1 375 ? -0.384 -4.941 8.940 1.00 95.75 375 ALA A CA 1
ATOM 2965 C C . ALA A 1 375 ? -1.697 -4.968 8.155 1.00 95.75 375 ALA A C 1
ATOM 2967 O O . ALA A 1 375 ? -2.746 -4.831 8.776 1.00 95.75 375 ALA A O 1
ATOM 2968 N N . LYS A 1 376 ? -1.641 -5.195 6.833 1.00 93.94 376 LYS A N 1
ATOM 2969 C CA . LYS A 1 376 ? -2.825 -5.327 5.970 1.00 93.94 376 LYS A CA 1
ATOM 2970 C C . LYS A 1 376 ? -3.782 -6.385 6.502 1.00 93.94 376 LYS A C 1
ATOM 2972 O O . LYS A 1 376 ? -4.928 -6.058 6.798 1.00 93.94 376 LYS A O 1
ATOM 2977 N N . GLU A 1 377 ? -3.294 -7.607 6.692 1.00 94.69 377 GLU A N 1
ATOM 2978 C CA . GLU A 1 377 ? -4.139 -8.715 7.139 1.00 94.69 377 GLU A CA 1
ATOM 2979 C C . GLU A 1 377 ? -4.765 -8.447 8.506 1.00 94.69 377 GLU A C 1
ATOM 2981 O O . GLU A 1 377 ? -5.976 -8.582 8.667 1.00 94.69 377 GLU A O 1
ATOM 2986 N N . LEU A 1 378 ? -3.978 -7.979 9.480 1.00 96.50 378 LEU A N 1
ATOM 2987 C CA . LEU A 1 378 ? -4.525 -7.693 10.805 1.00 96.50 378 LEU A CA 1
ATOM 2988 C C . LEU A 1 378 ? -5.487 -6.499 10.807 1.00 96.50 378 LEU A C 1
ATOM 2990 O O . LEU A 1 378 ? -6.413 -6.472 11.618 1.00 96.50 378 LEU A O 1
ATOM 2994 N N . THR A 1 379 ? -5.302 -5.508 9.927 1.00 95.50 379 THR A N 1
ATOM 2995 C CA . THR A 1 379 ? -6.282 -4.423 9.775 1.00 95.50 379 THR A CA 1
ATOM 2996 C C . THR A 1 379 ? -7.586 -4.905 9.149 1.00 95.50 379 THR A C 1
ATOM 2998 O O . THR A 1 379 ? -8.646 -4.510 9.633 1.00 95.50 379 THR A O 1
ATOM 3001 N N . ASP A 1 380 ? -7.534 -5.796 8.155 1.00 93.00 380 ASP A N 1
ATOM 3002 C CA . ASP A 1 380 ? -8.737 -6.370 7.543 1.00 93.00 380 ASP A CA 1
ATOM 3003 C C . ASP A 1 380 ? -9.508 -7.232 8.547 1.00 93.00 380 ASP A C 1
ATOM 3005 O O . ASP A 1 380 ? -10.712 -7.053 8.721 1.00 93.00 380 ASP A O 1
ATOM 3009 N N . GLU A 1 381 ? -8.809 -8.112 9.270 1.00 94.88 381 GLU A N 1
ATOM 3010 C CA . GLU A 1 381 ? -9.396 -8.951 10.321 1.00 94.88 381 GLU A CA 1
ATOM 3011 C C . GLU A 1 381 ? -10.011 -8.121 11.452 1.00 94.88 381 GLU A C 1
ATOM 3013 O O . GLU A 1 381 ? -11.035 -8.493 12.026 1.00 94.88 381 GLU A O 1
ATOM 3018 N N . ALA A 1 382 ? -9.400 -6.978 11.772 1.00 95.25 382 ALA A N 1
ATOM 3019 C CA . ALA A 1 382 ? -9.940 -6.029 12.734 1.00 95.25 382 ALA A CA 1
ATOM 3020 C C . ALA A 1 382 ? -11.166 -5.262 12.192 1.00 95.25 382 ALA A C 1
ATOM 3022 O O . ALA A 1 382 ? -11.896 -4.648 12.973 1.00 95.25 382 ALA A O 1
ATOM 3023 N N . GLY A 1 383 ? -11.410 -5.272 10.880 1.00 93.12 383 GLY A N 1
ATOM 3024 C CA . GLY A 1 383 ? -12.466 -4.495 10.232 1.00 93.12 383 GLY A CA 1
ATOM 3025 C C . GLY A 1 383 ? -12.104 -3.021 10.027 1.00 93.12 383 GLY A C 1
ATOM 3026 O O . GLY A 1 383 ? -12.987 -2.162 10.059 1.00 93.12 383 GLY A O 1
ATOM 3027 N N . PHE A 1 384 ? -10.817 -2.702 9.853 1.00 93.44 384 PHE A N 1
ATOM 3028 C CA . PHE A 1 384 ? -10.337 -1.360 9.520 1.00 93.44 384 PHE A CA 1
ATOM 3029 C C . PHE A 1 384 ? -9.890 -1.290 8.049 1.00 93.44 384 PHE A C 1
ATOM 3031 O O . PHE A 1 384 ? -8.783 -1.722 7.725 1.00 93.44 384 PHE A O 1
ATOM 3038 N N . PRO A 1 385 ? -10.705 -0.720 7.144 1.00 87.62 385 PRO A N 1
ATOM 3039 C CA . PRO A 1 385 ? -10.345 -0.601 5.734 1.00 87.62 385 PRO A CA 1
ATOM 3040 C C . PRO A 1 385 ? -9.322 0.522 5.513 1.00 87.62 385 PRO A C 1
ATOM 3042 O O . PRO A 1 385 ? -9.267 1.490 6.275 1.00 87.62 385 PRO A O 1
ATOM 3045 N N . GLY A 1 386 ? -8.558 0.460 4.420 1.00 82.56 386 GLY A N 1
ATOM 3046 C CA . GLY A 1 386 ? -7.721 1.593 3.994 1.00 82.56 386 GLY A CA 1
ATOM 3047 C C . GLY A 1 386 ? -6.299 1.247 3.603 1.00 82.56 386 GLY A C 1
ATOM 3048 O O . GLY A 1 386 ? -5.732 1.935 2.753 1.00 82.56 386 GLY A O 1
ATOM 3049 N N . LEU A 1 387 ? -5.731 0.199 4.196 1.00 90.19 387 LEU A N 1
ATOM 3050 C CA . LEU A 1 387 ? -4.379 -0.231 3.875 1.00 90.19 387 LEU A CA 1
ATOM 3051 C C . LEU A 1 387 ? -4.426 -1.064 2.582 1.00 90.19 387 LEU A C 1
ATOM 3053 O O . LEU A 1 387 ? -5.223 -1.994 2.515 1.00 90.19 387 LEU A O 1
ATOM 3057 N N . PRO A 1 388 ? -3.651 -0.748 1.530 1.00 88.88 388 PRO A N 1
ATOM 3058 C CA . PRO A 1 388 ? -3.646 -1.565 0.320 1.00 88.88 388 PRO A CA 1
ATOM 3059 C C . PRO A 1 388 ? -2.899 -2.887 0.494 1.00 88.88 388 PRO A C 1
ATOM 3061 O O . PRO A 1 388 ? -1.925 -2.965 1.247 1.00 88.88 388 PRO A O 1
ATOM 3064 N N . GLN A 1 389 ? -3.312 -3.899 -0.269 1.00 88.19 389 GLN A N 1
ATOM 3065 C CA . GLN A 1 389 ? -2.600 -5.170 -0.377 1.00 88.19 389 GLN A CA 1
ATOM 3066 C C . GLN A 1 389 ? -1.190 -4.971 -0.946 1.00 88.19 389 GLN A 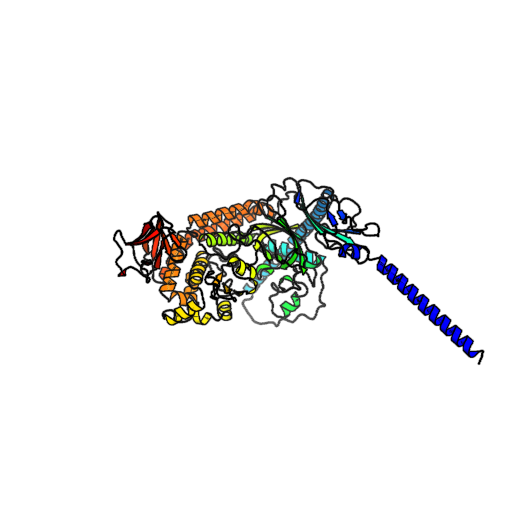C 1
ATOM 3068 O O . GLN A 1 389 ? -0.965 -4.136 -1.833 1.00 88.19 389 GLN A O 1
ATOM 3073 N N . ASN A 1 390 ? -0.241 -5.764 -0.446 1.00 89.00 390 ASN A N 1
ATOM 3074 C CA . ASN A 1 390 ? 1.099 -5.879 -1.005 1.00 89.00 390 ASN A CA 1
ATOM 3075 C C . ASN A 1 390 ? 1.250 -7.286 -1.586 1.00 89.00 390 ASN A C 1
ATOM 3077 O O . ASN A 1 390 ? 1.134 -8.279 -0.874 1.00 89.00 390 ASN A O 1
ATOM 3081 N N . CYS A 1 391 ? 1.490 -7.371 -2.889 1.00 91.56 391 CYS A N 1
ATOM 3082 C CA . CYS A 1 391 ? 1.752 -8.638 -3.559 1.00 91.56 391 CYS A CA 1
ATOM 3083 C C . CYS A 1 391 ? 3.255 -8.804 -3.765 1.00 91.56 391 CYS A C 1
ATOM 3085 O O . CYS A 1 391 ? 3.907 -7.901 -4.289 1.00 91.56 391 CYS A O 1
ATOM 3087 N N . LEU A 1 392 ? 3.802 -9.950 -3.368 1.00 92.19 392 LEU A N 1
ATOM 3088 C CA . LEU A 1 392 ? 5.219 -10.242 -3.554 1.00 92.19 392 LEU A CA 1
ATOM 3089 C C . LEU A 1 392 ? 5.529 -10.470 -5.038 1.00 92.19 392 LEU A C 1
ATOM 3091 O O . LEU A 1 392 ? 4.825 -11.213 -5.721 1.00 92.19 392 LEU A O 1
ATOM 3095 N N . GLY A 1 393 ? 6.605 -9.864 -5.529 1.00 93.81 393 GLY A N 1
ATOM 3096 C CA . GLY A 1 393 ? 7.078 -10.086 -6.886 1.00 93.81 393 GLY A CA 1
ATOM 3097 C C . GLY A 1 393 ? 8.573 -9.866 -7.053 1.00 93.81 393 GLY A C 1
ATOM 3098 O O . GLY A 1 393 ? 9.278 -9.463 -6.129 1.00 93.81 393 GLY A O 1
ATOM 3099 N N . VAL A 1 394 ? 9.046 -10.105 -8.269 1.00 94.69 394 VAL A N 1
ATOM 3100 C CA . VAL A 1 394 ? 10.394 -9.768 -8.726 1.00 94.69 394 VAL A CA 1
ATOM 3101 C C . VAL A 1 394 ? 10.306 -8.773 -9.870 1.00 94.69 394 VAL A C 1
ATOM 3103 O O . VAL A 1 394 ? 9.494 -8.919 -10.783 1.00 94.69 394 VAL A O 1
ATOM 3106 N N . MET A 1 395 ? 11.144 -7.747 -9.821 1.00 96.12 395 MET A N 1
ATOM 3107 C CA . MET A 1 395 ? 11.237 -6.731 -10.856 1.00 96.12 395 MET A CA 1
ATOM 3108 C C . MET A 1 395 ? 12.510 -6.934 -11.672 1.00 96.12 395 MET A C 1
ATOM 3110 O O . MET A 1 395 ? 13.610 -7.042 -11.124 1.00 96.12 395 MET A O 1
ATOM 3114 N N . PHE A 1 396 ? 12.349 -6.900 -12.988 1.00 96.19 396 PHE A N 1
ATOM 3115 C CA . PHE A 1 396 ? 13.409 -6.793 -13.973 1.00 96.19 396 PHE A CA 1
ATOM 3116 C C . PHE A 1 396 ? 13.367 -5.394 -14.582 1.00 96.19 396 PHE A C 1
ATOM 3118 O O . PHE A 1 396 ? 12.303 -4.928 -14.987 1.00 96.19 396 PHE A O 1
ATOM 3125 N N . LEU A 1 397 ? 14.510 -4.714 -14.633 1.00 96.12 397 LEU A N 1
ATOM 3126 C CA . LEU A 1 397 ? 14.660 -3.413 -15.277 1.00 96.12 397 LEU A CA 1
ATOM 3127 C C . LEU A 1 397 ? 15.459 -3.617 -16.560 1.00 96.12 397 LEU A C 1
ATOM 3129 O O . LEU A 1 397 ? 16.616 -4.022 -16.502 1.00 96.12 397 LEU A O 1
ATOM 3133 N N . ASN A 1 398 ? 14.842 -3.354 -17.712 1.00 95.81 398 ASN A N 1
ATOM 3134 C CA . ASN A 1 398 ? 15.462 -3.556 -19.027 1.00 95.81 398 ASN A CA 1
ATOM 3135 C C . ASN A 1 398 ? 16.011 -4.984 -19.254 1.00 95.81 398 ASN A C 1
ATOM 3137 O O . ASN A 1 398 ? 16.978 -5.175 -19.982 1.00 95.81 398 ASN A O 1
ATOM 3141 N N . GLY A 1 399 ? 15.364 -5.990 -18.656 1.00 93.56 399 GLY A N 1
ATOM 3142 C CA . GLY A 1 399 ? 15.729 -7.408 -18.782 1.00 93.56 399 GLY A CA 1
ATOM 3143 C C . GLY A 1 399 ? 16.674 -7.929 -17.697 1.00 93.56 399 GLY A C 1
ATOM 3144 O O . GLY A 1 399 ? 16.733 -9.137 -17.461 1.00 93.56 399 GLY A O 1
ATOM 3145 N N . ASP A 1 400 ? 17.330 -7.034 -16.958 1.00 90.19 400 ASP A N 1
ATOM 3146 C CA . ASP A 1 400 ? 18.190 -7.404 -15.838 1.00 90.19 400 ASP A CA 1
ATOM 3147 C C . ASP A 1 400 ? 17.396 -7.488 -14.538 1.00 90.19 400 ASP A C 1
ATOM 3149 O O . ASP A 1 400 ? 16.532 -6.653 -14.262 1.00 90.19 400 ASP A O 1
ATOM 3153 N N . PHE A 1 401 ? 17.709 -8.481 -13.701 1.00 90.69 401 PHE A N 1
ATOM 3154 C CA . PHE A 1 401 ? 17.126 -8.555 -12.364 1.00 90.69 401 PHE A CA 1
ATOM 3155 C C . PHE A 1 401 ? 17.478 -7.297 -11.578 1.00 90.69 401 PHE A C 1
ATOM 3157 O O . PHE A 1 401 ? 18.649 -6.939 -11.437 1.00 90.69 401 PHE A O 1
ATOM 3164 N N . TYR A 1 402 ? 16.447 -6.650 -11.053 1.00 90.94 402 TYR A N 1
ATOM 3165 C CA . TYR A 1 402 ? 16.584 -5.400 -10.335 1.00 90.94 402 TYR A CA 1
ATOM 3166 C C . TYR A 1 402 ? 16.416 -5.610 -8.831 1.00 90.94 402 TYR A C 1
ATOM 3168 O O . TYR A 1 402 ? 17.294 -5.225 -8.060 1.00 90.94 402 TYR A O 1
ATOM 3176 N N . THR A 1 403 ? 15.305 -6.220 -8.403 1.00 91.00 403 THR A N 1
ATOM 3177 C CA . THR A 1 403 ? 15.022 -6.490 -6.985 1.00 91.00 403 THR A CA 1
ATOM 3178 C C . THR A 1 403 ? 13.802 -7.398 -6.808 1.00 91.00 403 THR A C 1
ATOM 3180 O O . THR A 1 403 ? 12.872 -7.345 -7.612 1.00 91.00 403 THR A O 1
ATOM 3183 N N . VAL A 1 404 ? 13.740 -8.149 -5.707 1.00 91.81 404 VAL A N 1
ATOM 3184 C CA . VAL A 1 404 ? 12.461 -8.571 -5.115 1.00 91.81 404 VAL A CA 1
ATOM 3185 C C . VAL A 1 404 ? 11.723 -7.309 -4.654 1.00 91.81 404 VAL A C 1
ATOM 3187 O O . VAL A 1 404 ? 12.348 -6.387 -4.121 1.00 91.81 404 VAL A O 1
ATOM 3190 N N . CYS A 1 405 ? 10.419 -7.222 -4.891 1.00 92.88 405 CYS A N 1
ATOM 3191 C CA . CYS A 1 405 ? 9.627 -6.026 -4.625 1.00 92.88 405 CYS A CA 1
ATOM 3192 C C . CYS A 1 405 ? 8.203 -6.329 -4.151 1.00 92.88 405 CYS A C 1
ATOM 3194 O O . CYS A 1 405 ? 7.660 -7.393 -4.440 1.00 92.88 405 CYS A O 1
ATOM 3196 N N . ASP A 1 406 ? 7.564 -5.331 -3.533 1.00 92.56 406 ASP A N 1
ATOM 3197 C CA . ASP A 1 406 ? 6.108 -5.327 -3.367 1.00 92.56 406 ASP A CA 1
ATOM 3198 C C . ASP A 1 406 ? 5.446 -4.634 -4.552 1.00 92.56 406 ASP A C 1
ATOM 3200 O O . ASP A 1 406 ? 5.755 -3.477 -4.862 1.00 92.56 406 ASP A O 1
ATOM 3204 N N . LEU A 1 407 ? 4.475 -5.306 -5.151 1.00 94.69 407 LEU A N 1
ATOM 3205 C CA . LEU A 1 407 ? 3.475 -4.699 -6.009 1.00 94.69 407 LEU A CA 1
ATOM 3206 C C . LEU A 1 407 ? 2.361 -4.163 -5.117 1.00 94.69 407 LEU A C 1
ATOM 3208 O O . LEU A 1 407 ? 1.763 -4.907 -4.340 1.00 94.69 407 LEU A O 1
ATOM 3212 N N . THR A 1 408 ? 2.081 -2.868 -5.204 1.00 93.06 408 THR A N 1
ATOM 3213 C CA . THR A 1 408 ? 1.000 -2.262 -4.419 1.00 93.06 408 THR A CA 1
ATOM 3214 C C . THR A 1 408 ? 0.487 -0.992 -5.094 1.00 93.06 408 THR A C 1
ATOM 3216 O O . THR A 1 408 ? 1.293 -0.213 -5.634 1.00 93.06 408 THR A O 1
ATOM 3219 N N . PRO A 1 409 ? -0.828 -0.724 -5.082 1.00 92.75 409 PRO A N 1
ATOM 3220 C CA . PRO A 1 409 ? -1.345 0.521 -5.614 1.00 92.75 409 PRO A CA 1
ATOM 3221 C C . PRO A 1 409 ? -0.914 1.703 -4.737 1.00 92.75 409 PRO A C 1
ATOM 3223 O O . PRO A 1 409 ? -0.586 1.591 -3.551 1.00 92.75 409 PRO A O 1
ATOM 3226 N N . SER A 1 410 ? -0.876 2.895 -5.326 1.00 91.25 410 SER A N 1
ATOM 3227 C CA . SER A 1 410 ? -0.746 4.118 -4.533 1.00 91.25 410 SER A CA 1
ATOM 3228 C C . SER A 1 410 ? -2.110 4.526 -3.981 1.00 91.25 410 SER A C 1
ATOM 3230 O O . SER A 1 410 ? -3.091 4.545 -4.717 1.00 91.25 410 SER A O 1
ATOM 3232 N N . THR A 1 411 ? -2.153 4.963 -2.722 1.00 89.69 411 THR A N 1
ATOM 3233 C CA . THR A 1 411 ? -3.345 5.537 -2.077 1.00 89.69 411 THR A CA 1
ATOM 3234 C C . THR A 1 411 ? -3.616 6.961 -2.578 1.00 89.69 411 THR A C 1
ATOM 3236 O O . THR A 1 411 ? -3.487 7.962 -1.858 1.00 89.69 411 THR A O 1
ATOM 3239 N N . THR A 1 412 ? -3.928 7.076 -3.871 1.00 92.56 412 THR A N 1
ATOM 3240 C CA . THR A 1 412 ? -4.334 8.338 -4.492 1.00 92.56 412 THR A CA 1
ATOM 3241 C C . THR A 1 412 ? -5.688 8.786 -3.942 1.00 92.56 412 THR A C 1
ATOM 3243 O O . THR A 1 412 ? -6.401 8.042 -3.271 1.00 92.56 412 THR A O 1
ATOM 3246 N N . LYS A 1 413 ? -6.058 10.036 -4.224 1.00 94.88 413 LYS A N 1
ATOM 3247 C CA . LYS A 1 413 ? -7.384 10.545 -3.860 1.00 94.88 413 LYS A CA 1
ATOM 3248 C C . LYS A 1 413 ? -8.509 9.743 -4.515 1.00 94.88 413 LYS A C 1
ATOM 3250 O O . LYS A 1 413 ? -9.500 9.456 -3.859 1.00 94.88 413 LYS A O 1
ATOM 3255 N N . ASP A 1 414 ? -8.315 9.372 -5.778 1.00 92.75 414 ASP A N 1
ATOM 3256 C CA . ASP A 1 414 ? -9.237 8.535 -6.543 1.00 92.75 414 ASP A CA 1
ATOM 3257 C C . ASP A 1 414 ? -9.383 7.142 -5.915 1.00 92.75 414 ASP A C 1
ATOM 3259 O O . ASP A 1 414 ? -10.505 6.720 -5.649 1.00 92.75 414 ASP A O 1
ATOM 3263 N N . TYR A 1 415 ? -8.263 6.498 -5.559 1.00 91.81 415 TYR A N 1
ATOM 3264 C CA . TYR A 1 415 ? -8.275 5.208 -4.865 1.00 91.81 415 TYR A CA 1
ATOM 3265 C C . TYR A 1 415 ? -9.098 5.267 -3.572 1.00 91.81 415 TYR A C 1
ATOM 3267 O O . TYR A 1 415 ? -9.960 4.425 -3.347 1.00 91.81 415 TYR A O 1
ATOM 3275 N N . VAL A 1 416 ? -8.885 6.298 -2.745 1.00 93.12 416 VAL A N 1
ATOM 3276 C CA . VAL A 1 416 ? -9.649 6.476 -1.500 1.00 93.12 416 VAL A CA 1
ATOM 3277 C C . VAL A 1 416 ? -11.136 6.716 -1.787 1.00 93.12 416 VAL A C 1
ATOM 3279 O O . VAL A 1 416 ? -11.974 6.160 -1.085 1.00 93.12 416 VAL A O 1
ATOM 3282 N N . CYS A 1 417 ? -11.497 7.485 -2.822 1.00 93.06 417 CYS A N 1
ATOM 3283 C CA . CYS A 1 417 ? -12.903 7.625 -3.212 1.00 93.06 417 CYS A CA 1
ATOM 3284 C C . CYS A 1 417 ? -13.531 6.269 -3.558 1.00 93.06 417 CYS A C 1
ATOM 3286 O O . CYS A 1 417 ? -14.597 5.948 -3.037 1.00 93.06 417 CYS A O 1
ATOM 3288 N N . ARG A 1 418 ? -12.868 5.472 -4.404 1.00 91.12 418 ARG A N 1
ATOM 3289 C CA . ARG A 1 418 ? -13.364 4.158 -4.841 1.00 91.12 418 ARG A CA 1
ATOM 3290 C C . ARG A 1 418 ? -13.521 3.196 -3.669 1.00 91.12 418 ARG A C 1
ATOM 3292 O O . ARG A 1 418 ? -14.582 2.600 -3.529 1.00 91.12 418 ARG A O 1
ATOM 3299 N N . LEU A 1 419 ? -12.522 3.145 -2.788 1.00 90.19 419 LEU A N 1
ATOM 3300 C CA . LEU A 1 419 ? -12.529 2.301 -1.594 1.00 90.19 419 LEU A CA 1
ATOM 3301 C C . LEU A 1 419 ? -13.745 2.532 -0.695 1.00 90.19 419 LEU A C 1
ATOM 3303 O O . LEU A 1 419 ? -14.288 1.586 -0.135 1.00 90.19 419 LEU A O 1
ATOM 3307 N N . PHE A 1 420 ? -14.190 3.780 -0.567 1.00 91.94 420 PHE A N 1
ATOM 3308 C CA . PHE A 1 420 ? -15.323 4.133 0.287 1.00 91.94 420 PHE A CA 1
ATOM 3309 C C . PHE A 1 420 ? -16.628 4.360 -0.489 1.00 91.94 420 PHE A C 1
ATOM 3311 O O . PHE A 1 420 ? -17.574 4.919 0.068 1.00 91.94 420 PHE A O 1
ATOM 3318 N N . GLY A 1 421 ? -16.705 3.958 -1.765 1.00 92.06 421 GLY A N 1
ATOM 3319 C CA . GLY A 1 421 ? -17.909 4.115 -2.591 1.00 92.06 421 GLY A CA 1
ATOM 3320 C C . GLY A 1 421 ? -18.337 5.577 -2.784 1.00 92.06 421 GLY A C 1
ATOM 3321 O O . GLY A 1 421 ? -19.531 5.883 -2.802 1.00 92.06 421 GLY A O 1
ATOM 3322 N N . LEU A 1 422 ? -17.369 6.493 -2.857 1.00 93.31 422 LEU A N 1
ATOM 3323 C CA . LEU A 1 422 ? -17.568 7.933 -3.024 1.00 93.31 422 LEU A CA 1
ATOM 3324 C C . LEU A 1 422 ? -17.421 8.345 -4.493 1.00 93.31 422 LEU A C 1
ATOM 3326 O O . LEU A 1 422 ? -16.690 7.724 -5.268 1.00 93.31 422 LEU A O 1
ATOM 3330 N N . ASN A 1 423 ? -18.075 9.442 -4.878 1.00 91.38 423 ASN A N 1
ATOM 3331 C CA . ASN A 1 423 ? -18.000 9.948 -6.244 1.00 91.38 423 ASN A CA 1
ATOM 3332 C C . ASN A 1 423 ? -16.621 10.579 -6.507 1.00 91.38 423 ASN A C 1
ATOM 3334 O O . ASN A 1 423 ? -16.271 11.612 -5.934 1.00 91.38 423 ASN A O 1
ATOM 3338 N N . VAL A 1 424 ? -15.833 9.973 -7.397 1.00 87.50 424 VAL A N 1
ATOM 3339 C CA . VAL A 1 424 ? -14.479 10.441 -7.750 1.00 87.50 424 VAL A CA 1
ATOM 3340 C C . VAL A 1 424 ? -14.436 11.922 -8.184 1.00 87.50 424 VAL A C 1
ATOM 3342 O O . VAL A 1 424 ? -13.577 12.639 -7.667 1.00 87.50 424 VAL A O 1
ATOM 3345 N N . PRO A 1 425 ? -15.327 12.421 -9.074 1.00 89.56 425 PRO A N 1
ATOM 3346 C CA . PRO A 1 425 ? -15.315 13.815 -9.530 1.00 89.56 425 PRO A CA 1
ATOM 3347 C C . PRO A 1 425 ? -15.479 14.862 -8.424 1.00 89.56 425 PRO A C 1
ATOM 3349 O O . PRO A 1 425 ? -14.966 15.971 -8.570 1.00 89.56 425 PRO A O 1
ATOM 3352 N N . ASP A 1 426 ? -16.165 14.528 -7.328 1.00 88.19 426 ASP A N 1
ATOM 3353 C CA . ASP A 1 426 ? -16.366 15.448 -6.201 1.00 88.19 426 ASP A CA 1
ATOM 3354 C C . ASP A 1 426 ? -15.064 15.624 -5.398 1.00 88.19 426 ASP A C 1
ATOM 3356 O O . ASP A 1 426 ? -14.774 16.697 -4.862 1.00 88.19 426 ASP A O 1
ATOM 3360 N N . GLY A 1 427 ? -14.241 14.572 -5.374 1.00 91.19 427 GLY A N 1
ATOM 3361 C CA . GLY A 1 427 ? -12.904 14.563 -4.801 1.00 91.19 427 GLY A CA 1
ATOM 3362 C C . GLY A 1 427 ? -12.849 14.563 -3.270 1.00 91.19 427 GLY A C 1
ATOM 3363 O O . GLY A 1 427 ? -13.843 14.663 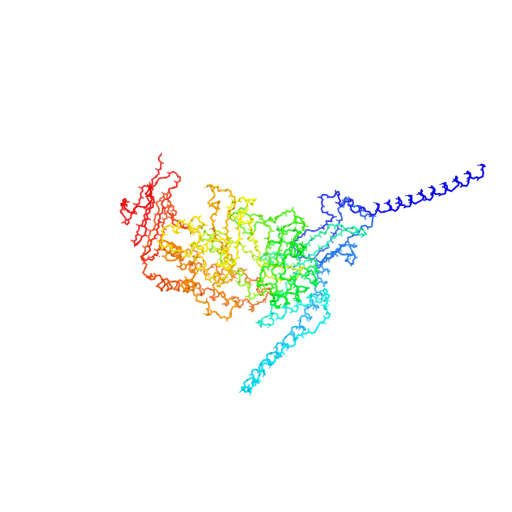-2.549 1.00 91.19 427 GLY A O 1
ATOM 3364 N N . ILE A 1 428 ? -11.618 14.453 -2.765 1.00 95.69 428 ILE A N 1
ATOM 3365 C CA . ILE A 1 428 ? -11.304 14.494 -1.333 1.00 95.69 428 ILE A CA 1
ATOM 3366 C C . ILE A 1 428 ? -10.175 15.485 -1.025 1.00 95.69 428 ILE A C 1
ATOM 3368 O O . ILE A 1 428 ? -9.277 15.760 -1.840 1.00 95.69 428 ILE A O 1
ATOM 3372 N N . GLU A 1 429 ? -10.161 15.972 0.213 1.00 96.38 429 GLU A N 1
ATOM 3373 C CA . GLU A 1 429 ? -8.925 16.422 0.852 1.00 96.38 429 GLU A CA 1
ATOM 3374 C C . GLU A 1 429 ? -8.176 15.199 1.395 1.00 96.38 429 GLU A C 1
ATOM 3376 O O . GLU A 1 429 ? -8.791 14.330 2.002 1.00 96.38 429 GLU A O 1
ATOM 3381 N N . LYS A 1 430 ? -6.855 15.142 1.186 1.00 96.12 430 LYS A N 1
ATOM 3382 C CA . LYS A 1 430 ? -5.957 14.122 1.749 1.00 96.12 430 LYS A CA 1
ATOM 3383 C C . LYS A 1 430 ? -4.640 14.789 2.132 1.00 96.12 430 LYS A C 1
ATOM 3385 O O . LYS A 1 430 ? -4.071 15.507 1.305 1.00 96.12 430 LYS A O 1
ATOM 3390 N N . TYR A 1 431 ? -4.175 14.561 3.354 1.00 96.19 431 TYR A N 1
ATOM 3391 C CA . TYR A 1 431 ? -2.907 15.080 3.866 1.00 96.19 431 TYR A CA 1
ATOM 3392 C C . TYR A 1 431 ? -2.152 13.977 4.599 1.00 96.19 431 TYR A C 1
ATOM 3394 O O . TYR A 1 431 ? -2.774 13.208 5.325 1.00 96.19 431 TYR A O 1
ATOM 3402 N N . SER A 1 432 ? -0.832 13.954 4.430 1.00 94.56 432 SER A N 1
ATOM 3403 C CA . SER A 1 432 ? 0.080 13.015 5.083 1.00 94.56 432 SER A CA 1
ATOM 3404 C C . SER A 1 432 ? 1.270 13.783 5.659 1.00 94.56 432 SER A C 1
ATOM 3406 O O . SER A 1 432 ? 1.738 14.734 5.025 1.00 94.56 432 SER A O 1
ATOM 3408 N N . GLY A 1 433 ? 1.746 13.394 6.839 1.00 92.62 433 GLY A N 1
ATOM 3409 C CA . GLY A 1 433 ? 2.879 14.030 7.512 1.00 92.62 433 GLY A CA 1
ATOM 3410 C C . GLY A 1 433 ? 2.919 13.699 9.001 1.00 92.62 433 GLY A C 1
ATOM 3411 O O . GLY A 1 433 ? 2.462 12.637 9.413 1.00 92.62 433 GLY A O 1
ATOM 3412 N N . SER A 1 434 ? 3.448 14.616 9.811 1.00 91.38 434 SER A N 1
ATOM 3413 C CA . SER A 1 434 ? 3.324 14.530 11.270 1.00 91.38 434 SER A CA 1
ATOM 3414 C C . SER A 1 434 ? 1.912 14.893 11.725 1.00 91.38 434 SER A C 1
ATOM 3416 O O . SER A 1 434 ? 1.214 15.660 11.052 1.00 91.38 434 SER A O 1
ATOM 3418 N N . ASP A 1 435 ? 1.508 14.422 12.904 1.00 90.69 435 ASP A N 1
ATOM 3419 C CA . ASP A 1 435 ? 0.234 14.810 13.519 1.00 90.69 435 ASP A CA 1
ATOM 3420 C C . ASP A 1 435 ? 0.067 16.338 13.611 1.00 90.69 435 ASP A C 1
ATOM 3422 O O . ASP A 1 435 ? -0.958 16.885 13.201 1.00 90.69 435 ASP A O 1
ATOM 3426 N N . VAL A 1 436 ? 1.094 17.057 14.074 1.00 90.06 436 VAL A N 1
ATOM 3427 C CA . VAL A 1 436 ? 1.075 18.518 14.211 1.00 90.06 436 VAL A CA 1
ATOM 3428 C C . VAL A 1 436 ? 0.875 19.207 12.861 1.00 90.06 436 VAL A C 1
ATOM 3430 O O . VAL A 1 436 ? 0.058 20.131 12.778 1.00 90.06 436 VAL A O 1
ATOM 3433 N N . ASP A 1 437 ? 1.589 18.790 11.808 1.00 93.25 437 ASP A N 1
ATOM 3434 C CA . ASP A 1 437 ? 1.431 19.378 10.471 1.00 93.25 437 ASP A CA 1
ATOM 3435 C C . ASP A 1 437 ? 0.020 19.122 9.938 1.00 93.25 437 ASP A C 1
ATOM 3437 O O . ASP A 1 437 ? -0.719 20.054 9.599 1.00 93.25 437 ASP A O 1
ATOM 3441 N N . VAL A 1 438 ? -0.392 17.857 9.940 1.00 95.50 438 VAL A N 1
ATOM 3442 C CA . VAL A 1 438 ? -1.658 17.418 9.360 1.00 95.50 438 VAL A CA 1
ATOM 3443 C C . VAL A 1 438 ? -2.845 18.058 10.077 1.00 95.50 438 VAL A C 1
ATOM 3445 O O . VAL A 1 438 ? -3.747 18.598 9.426 1.00 95.50 438 VAL A O 1
ATOM 3448 N N . TYR A 1 439 ? -2.838 18.104 11.409 1.00 95.38 439 TYR A N 1
ATOM 3449 C CA . TYR A 1 439 ? -3.914 18.725 12.186 1.00 95.38 439 TYR A CA 1
ATOM 3450 C C . TYR A 1 439 ? -3.941 20.247 12.057 1.00 95.38 439 TYR A C 1
ATOM 3452 O O . TYR A 1 439 ? -5.003 20.867 12.193 1.00 95.38 439 TYR A O 1
ATOM 3460 N N . THR A 1 440 ? -2.793 20.869 11.786 1.00 94.44 440 THR A N 1
ATOM 3461 C CA . THR A 1 440 ? -2.714 22.306 11.508 1.00 94.44 440 THR A CA 1
ATOM 3462 C C . THR A 1 440 ? -3.297 22.620 10.134 1.00 94.44 440 THR A C 1
ATOM 3464 O O . THR A 1 440 ? -4.148 23.506 10.021 1.00 94.44 440 THR A O 1
ATOM 3467 N N . ARG A 1 441 ? -2.911 21.866 9.097 1.00 95.44 441 ARG A N 1
ATOM 3468 C CA . ARG A 1 441 ? -3.396 22.046 7.716 1.00 95.44 441 ARG A CA 1
ATOM 3469 C C . ARG A 1 441 ? -4.896 21.799 7.587 1.00 95.44 441 ARG A C 1
ATOM 3471 O O . ARG A 1 441 ? -5.578 22.534 6.875 1.00 95.44 441 ARG A O 1
ATOM 3478 N N . THR A 1 442 ? -5.419 20.840 8.345 1.00 95.50 442 THR A N 1
ATOM 3479 C CA . THR A 1 442 ? -6.859 20.547 8.436 1.00 95.50 442 THR A CA 1
ATOM 3480 C C . THR A 1 442 ? -7.612 21.411 9.451 1.00 95.50 442 THR A C 1
ATOM 3482 O O . THR A 1 442 ? -8.837 21.354 9.521 1.00 95.50 442 THR A O 1
ATOM 3485 N N . LYS A 1 443 ? -6.909 22.267 10.206 1.00 95.44 443 LYS A N 1
ATOM 3486 C CA . LYS A 1 443 ? -7.466 23.210 11.196 1.00 95.44 443 LYS A CA 1
ATOM 3487 C C . LYS A 1 443 ? -8.190 22.550 12.382 1.00 95.44 443 LYS A C 1
ATOM 3489 O O . LYS A 1 443 ? -8.971 23.220 13.059 1.00 95.44 443 LYS A O 1
ATOM 3494 N N . ILE A 1 444 ? -7.893 21.287 12.691 1.00 96.12 444 ILE A N 1
ATOM 3495 C CA . ILE A 1 444 ? -8.494 20.542 13.815 1.00 96.12 444 ILE A CA 1
ATOM 3496 C C . ILE A 1 444 ? -7.634 20.513 15.080 1.00 96.12 444 ILE A C 1
ATOM 3498 O O . ILE A 1 444 ? -8.132 20.144 16.141 1.00 96.12 444 ILE A O 1
ATOM 3502 N N . ILE A 1 445 ? -6.375 20.965 15.024 1.00 95.06 445 ILE A N 1
ATOM 3503 C CA . ILE A 1 445 ? -5.447 20.914 16.173 1.00 95.06 445 ILE A CA 1
ATOM 3504 C C . ILE A 1 445 ? -6.017 21.548 17.457 1.00 95.06 445 ILE A C 1
ATOM 3506 O O . ILE A 1 445 ? -5.824 21.042 18.563 1.00 95.06 445 ILE A O 1
ATOM 3510 N N . LYS A 1 446 ? -6.789 22.637 17.327 1.00 95.38 446 LYS A N 1
ATOM 3511 C CA . LYS A 1 446 ? -7.429 23.319 18.467 1.00 95.38 446 LYS A CA 1
ATOM 3512 C C . LYS A 1 446 ? -8.605 22.542 19.061 1.00 95.38 446 LYS A C 1
ATOM 3514 O O . LYS A 1 446 ? -8.936 22.769 20.218 1.00 95.38 446 LYS A O 1
ATOM 3519 N N . LEU A 1 447 ? -9.249 21.675 18.280 1.00 97.06 447 LEU A N 1
ATOM 3520 C CA . LEU A 1 447 ? -10.346 20.828 18.754 1.00 97.06 447 LEU A CA 1
ATOM 3521 C C . LEU A 1 447 ? -9.792 19.697 19.623 1.00 97.06 447 LEU A C 1
ATOM 3523 O O . LEU A 1 447 ? -10.305 19.464 20.713 1.00 97.06 447 LEU A O 1
ATOM 3527 N N . PHE A 1 448 ? -8.695 19.075 19.186 1.00 95.38 448 PHE A N 1
ATOM 3528 C CA . PHE A 1 448 ? -8.008 18.026 19.942 1.00 95.38 448 PHE A CA 1
ATOM 3529 C C . PHE A 1 448 ? -7.377 18.520 21.248 1.00 95.38 448 PHE A C 1
ATOM 3531 O O . PHE A 1 448 ? -7.385 17.802 22.238 1.00 95.38 448 PHE A O 1
ATOM 3538 N N . THR A 1 449 ? -6.853 19.748 21.267 1.00 93.12 449 THR A N 1
ATOM 3539 C CA . THR A 1 449 ? -6.189 20.341 22.448 1.00 93.12 449 THR A CA 1
ATOM 3540 C C . THR A 1 449 ? -7.138 21.114 23.375 1.00 93.12 449 THR A C 1
ATOM 3542 O O . THR A 1 449 ? -6.706 21.695 24.373 1.00 93.12 449 THR A O 1
ATOM 3545 N N . ALA A 1 450 ? -8.441 21.136 23.073 1.00 94.56 450 ALA A N 1
ATOM 3546 C CA . ALA A 1 450 ? -9.450 21.721 23.950 1.00 94.56 450 ALA A CA 1
ATOM 3547 C C . ALA A 1 450 ? -9.635 20.896 25.241 1.00 94.56 450 ALA A C 1
ATOM 3549 O O . ALA A 1 450 ? -9.206 19.749 25.346 1.00 94.56 450 ALA A O 1
ATOM 3550 N N . ASP A 1 451 ? -10.323 21.464 26.238 1.00 95.00 451 ASP A N 1
ATOM 3551 C CA . ASP A 1 451 ? -10.722 20.709 27.432 1.00 95.00 451 ASP A CA 1
ATOM 3552 C C . ASP A 1 451 ? -11.851 19.725 27.082 1.00 95.00 451 ASP A C 1
ATOM 3554 O O . ASP A 1 451 ? -13.036 20.077 27.089 1.00 95.00 451 ASP A O 1
ATOM 3558 N N . LEU A 1 452 ? -11.477 18.490 26.747 1.00 96.00 452 LEU A N 1
ATOM 3559 C CA . LEU A 1 452 ? -12.400 17.429 26.344 1.00 96.00 452 LEU A CA 1
ATOM 3560 C C . LEU A 1 452 ? -13.170 16.810 27.521 1.00 96.00 452 LEU A C 1
ATOM 3562 O O . LEU A 1 452 ? -14.021 15.947 27.301 1.00 96.00 452 LEU A O 1
ATOM 3566 N N . THR A 1 453 ? -12.981 17.292 28.756 1.00 93.94 453 THR A N 1
ATOM 3567 C CA . THR A 1 453 ? -13.910 16.994 29.862 1.00 93.94 453 THR A CA 1
ATOM 3568 C C . THR A 1 453 ? -15.253 17.717 29.690 1.00 93.94 453 THR A C 1
ATOM 3570 O O . THR A 1 453 ? -16.263 17.308 30.261 1.00 93.94 453 THR A O 1
ATOM 3573 N N . GLN A 1 454 ? -15.301 18.756 28.845 1.00 95.94 454 GLN A N 1
ATOM 3574 C CA . GLN A 1 454 ? -16.505 19.532 28.557 1.00 95.94 454 GLN A CA 1
ATOM 3575 C C . GLN A 1 454 ? -17.257 18.982 27.338 1.00 95.94 454 GLN A C 1
ATOM 3577 O O . GLN A 1 454 ? -16.734 18.965 26.222 1.00 95.94 454 GLN A O 1
ATOM 3582 N N . GLN A 1 455 ? -18.543 18.653 27.507 1.00 96.25 455 GLN A N 1
ATOM 3583 C CA . GLN A 1 455 ? -19.386 18.099 26.434 1.00 96.25 455 GLN A CA 1
ATOM 3584 C C . GLN A 1 455 ? -19.470 19.004 25.188 1.00 96.25 455 GLN A C 1
ATOM 3586 O O . GLN A 1 455 ? -19.571 18.515 24.067 1.00 96.25 455 GLN A O 1
ATOM 3591 N N . LYS A 1 456 ? -19.404 20.332 25.354 1.00 97.88 456 LYS A N 1
ATOM 3592 C CA . LYS A 1 456 ? -19.396 21.276 24.223 1.00 97.88 456 LYS A CA 1
ATOM 3593 C C . LYS A 1 456 ? -18.180 21.074 23.310 1.00 97.88 456 LYS A C 1
ATOM 3595 O O . LYS A 1 456 ? -18.328 21.144 22.095 1.00 97.88 456 LYS A O 1
ATOM 3600 N N . ASN A 1 457 ? -17.004 20.841 23.890 1.00 97.69 457 ASN A N 1
ATOM 3601 C CA . ASN A 1 457 ? -15.771 20.644 23.130 1.00 97.69 457 ASN A CA 1
ATOM 3602 C C . ASN A 1 457 ? -15.762 19.264 22.465 1.00 97.69 457 ASN A C 1
ATOM 3604 O O . ASN A 1 457 ? -15.357 19.162 21.314 1.00 97.69 457 ASN A O 1
ATOM 3608 N N . GLN A 1 458 ? -16.301 18.244 23.146 1.00 97.81 458 GLN A N 1
ATOM 3609 C CA . GLN A 1 458 ? -16.519 16.916 22.561 1.00 97.81 458 GLN A CA 1
ATOM 3610 C C . GLN A 1 458 ? -17.378 17.008 21.295 1.00 97.81 458 GLN A C 1
ATOM 3612 O O . GLN A 1 458 ? -16.915 16.617 20.232 1.00 97.81 458 GLN A O 1
ATOM 3617 N N . ARG A 1 459 ? -18.552 17.652 21.370 1.00 98.12 459 ARG A N 1
ATOM 3618 C CA . ARG A 1 459 ? -19.436 17.838 20.204 1.00 98.12 459 ARG A CA 1
ATOM 3619 C C . ARG A 1 459 ? -18.776 18.615 19.065 1.00 98.12 459 ARG A C 1
ATOM 3621 O O . ARG A 1 459 ? -19.035 18.332 17.904 1.00 98.12 459 ARG A O 1
ATOM 3628 N N . ALA A 1 460 ? -17.955 19.616 19.386 1.00 98.12 460 ALA A N 1
ATOM 3629 C CA . ALA A 1 460 ? -17.232 20.382 18.373 1.00 98.12 460 ALA A CA 1
ATOM 3630 C C . ALA A 1 460 ? -16.162 19.537 17.663 1.00 98.12 460 ALA A C 1
ATOM 3632 O O . ALA A 1 460 ? -15.968 19.699 16.463 1.00 98.12 460 ALA A O 1
ATOM 3633 N N . LEU A 1 461 ? -15.489 18.644 18.395 1.00 98.25 461 LEU A N 1
ATOM 3634 C CA . LEU A 1 461 ? -14.540 17.690 17.828 1.00 98.25 461 LEU A CA 1
ATOM 3635 C C . LEU A 1 461 ? -15.257 16.642 16.964 1.00 98.25 461 LEU A C 1
ATOM 3637 O O . LEU A 1 461 ? -14.882 16.460 15.814 1.00 98.25 461 LEU A O 1
ATOM 3641 N N . GLU A 1 462 ? -16.331 16.035 17.471 1.00 98.12 462 GLU A N 1
ATOM 3642 C CA . GLU A 1 462 ? -17.118 15.001 16.773 1.00 98.12 462 GLU A CA 1
ATOM 3643 C C . GLU A 1 462 ? -17.813 15.509 15.504 1.00 98.12 462 GLU A C 1
ATOM 3645 O O . GLU A 1 462 ? -18.056 14.743 14.576 1.00 98.12 462 GLU A O 1
ATOM 3650 N N . ALA A 1 463 ? -18.121 16.807 15.441 1.00 97.69 463 ALA A N 1
ATOM 3651 C CA . ALA A 1 463 ? -18.652 17.431 14.233 1.00 97.69 463 ALA A CA 1
ATOM 3652 C C . ALA A 1 463 ? -17.598 17.577 13.120 1.00 97.69 463 ALA A C 1
ATOM 3654 O O . ALA A 1 463 ? -17.961 17.728 11.959 1.00 97.69 463 ALA A O 1
ATOM 3655 N N . ALA A 1 464 ? -16.307 17.578 13.462 1.00 98.12 464 ALA A N 1
ATOM 3656 C CA . ALA A 1 464 ? -15.213 17.750 12.506 1.00 98.12 464 ALA A CA 1
ATOM 3657 C C . ALA A 1 464 ? -14.466 16.443 12.207 1.00 98.12 464 ALA A C 1
ATOM 3659 O O . ALA A 1 464 ? -13.893 16.303 11.128 1.00 98.12 464 ALA A O 1
ATOM 3660 N N . VAL A 1 465 ? -14.443 15.515 13.162 1.00 98.50 465 VAL A N 1
ATOM 3661 C CA . VAL A 1 465 ? -13.641 14.291 13.135 1.00 98.50 465 VAL A CA 1
ATOM 3662 C C . VAL A 1 465 ? -14.521 13.107 13.499 1.00 98.50 465 VAL A C 1
ATOM 3664 O O . VAL A 1 465 ? -15.279 13.153 14.470 1.00 98.50 465 VAL A O 1
ATOM 3667 N N . ASP A 1 466 ? -14.388 12.028 12.740 1.00 98.00 466 ASP A N 1
ATOM 3668 C CA . ASP A 1 466 ? -14.957 10.738 13.100 1.00 98.00 466 ASP A CA 1
ATOM 3669 C C . ASP A 1 466 ? -14.134 10.130 14.252 1.00 98.00 466 ASP A C 1
ATOM 3671 O O . ASP A 1 466 ? -13.055 9.566 14.053 1.00 98.00 466 ASP A O 1
ATOM 3675 N N . MET A 1 467 ? -14.601 10.332 15.488 1.00 97.69 467 MET A N 1
ATOM 3676 C CA . MET A 1 467 ? -13.862 9.912 16.681 1.00 97.69 467 MET A CA 1
ATOM 3677 C C . MET A 1 467 ? -13.829 8.394 16.867 1.00 97.69 467 MET A C 1
ATOM 3679 O O . MET A 1 467 ? -12.894 7.906 17.498 1.00 97.69 467 MET A O 1
ATOM 3683 N N . ASP A 1 468 ? -14.780 7.650 16.302 1.00 96.19 468 ASP A N 1
ATOM 3684 C CA . ASP A 1 468 ? -14.752 6.188 16.351 1.00 96.19 468 ASP A CA 1
ATOM 3685 C C . ASP A 1 468 ? -13.621 5.667 15.460 1.00 96.19 468 ASP A C 1
ATOM 3687 O O . ASP A 1 468 ? -12.789 4.879 15.916 1.00 96.19 468 ASP A O 1
ATOM 3691 N N . ASN A 1 469 ? -13.502 6.211 14.242 1.00 97.69 469 ASN A N 1
ATOM 3692 C CA . ASN A 1 469 ? -12.364 5.947 13.364 1.00 97.69 469 ASN A CA 1
ATOM 3693 C C . ASN A 1 469 ? -11.026 6.390 13.990 1.00 97.69 469 ASN A C 1
ATOM 3695 O O . ASN A 1 469 ? -10.071 5.621 13.943 1.00 97.69 469 ASN A O 1
ATOM 3699 N N . TYR A 1 470 ? -10.949 7.571 14.621 1.00 98.00 470 TYR A N 1
ATOM 3700 C CA . TYR A 1 470 ? -9.727 8.030 15.303 1.00 98.00 470 TYR A CA 1
ATOM 3701 C C . TYR A 1 470 ? -9.288 7.069 16.415 1.00 98.00 470 TYR A C 1
ATOM 3703 O O . TYR A 1 470 ? -8.122 6.691 16.484 1.00 98.00 470 TYR A O 1
ATOM 3711 N N . LEU A 1 471 ? -10.203 6.678 17.308 1.00 98.19 471 LEU A N 1
ATOM 3712 C CA . LEU A 1 471 ? -9.857 5.838 18.459 1.00 98.19 471 LEU A CA 1
ATOM 3713 C C . LEU A 1 471 ? -9.468 4.425 18.023 1.00 98.19 471 LEU A C 1
ATOM 3715 O O . LEU A 1 471 ? -8.549 3.851 18.608 1.00 98.19 471 LEU A O 1
ATOM 3719 N N . PHE A 1 472 ? -10.115 3.902 16.981 1.00 98.00 472 PHE A N 1
ATOM 3720 C CA . PHE A 1 472 ? -9.756 2.616 16.400 1.00 98.00 472 PHE A CA 1
ATOM 3721 C C . PHE A 1 472 ? -8.393 2.681 15.685 1.00 98.00 472 PHE A C 1
ATOM 3723 O O . PHE A 1 472 ? -7.515 1.865 15.959 1.00 98.00 472 PHE A O 1
ATOM 3730 N N . TYR A 1 473 ? -8.155 3.713 14.870 1.00 97.62 473 TYR A N 1
ATOM 3731 C CA . TYR A 1 473 ? -6.860 3.975 14.234 1.00 97.62 473 TYR A CA 1
ATOM 3732 C C . TYR A 1 473 ? -5.714 4.039 15.258 1.00 97.62 473 TYR A C 1
ATOM 3734 O O . TYR A 1 473 ? -4.702 3.357 15.110 1.00 97.62 473 TYR A O 1
ATOM 3742 N N . PHE A 1 474 ? -5.894 4.786 16.353 1.00 96.19 474 PHE A N 1
ATOM 3743 C CA . PHE A 1 474 ? -4.895 4.869 17.423 1.00 96.19 474 PHE A CA 1
ATOM 3744 C C . PHE A 1 474 ? -4.689 3.533 18.148 1.00 96.19 474 PHE A C 1
ATOM 3746 O O . PHE A 1 474 ? -3.568 3.240 18.564 1.00 96.19 474 PHE A O 1
ATOM 3753 N N . ALA A 1 475 ? -5.739 2.720 18.316 1.00 95.88 475 ALA A N 1
ATOM 3754 C CA . ALA A 1 475 ? -5.604 1.380 18.883 1.00 95.88 475 ALA A CA 1
ATOM 3755 C C . ALA A 1 475 ? -4.727 0.488 17.991 1.00 95.88 475 ALA A C 1
ATOM 3757 O O . ALA A 1 475 ? -3.836 -0.184 18.511 1.00 95.88 475 ALA A O 1
ATOM 3758 N N . LEU A 1 476 ? -4.914 0.547 16.668 1.00 96.00 476 LEU A N 1
ATOM 3759 C CA . LEU A 1 476 ? -4.089 -0.175 15.698 1.00 96.00 476 LEU A CA 1
ATOM 3760 C C . LEU A 1 476 ? -2.633 0.299 15.719 1.00 96.00 476 LEU A C 1
ATOM 3762 O O . LEU A 1 476 ? -1.746 -0.524 15.916 1.00 96.00 476 LEU A O 1
ATOM 3766 N N . GLU A 1 477 ? -2.363 1.601 15.594 1.00 93.81 477 GLU A N 1
ATOM 3767 C CA . GLU A 1 477 ? -0.986 2.136 15.589 1.00 93.81 477 GLU A CA 1
ATOM 3768 C C . GLU A 1 477 ? -0.219 1.758 16.865 1.00 93.81 477 GLU A C 1
ATOM 3770 O O . GLU A 1 477 ? 0.930 1.307 16.814 1.00 93.81 477 GLU A O 1
ATOM 3775 N N . VAL A 1 478 ? -0.879 1.838 18.026 1.00 90.94 478 VAL A N 1
ATOM 3776 C CA . VAL A 1 478 ? -0.314 1.390 19.306 1.00 90.94 478 VAL A CA 1
ATOM 3777 C C . VAL A 1 478 ? -0.051 -0.120 19.301 1.00 90.94 478 VAL A C 1
ATOM 3779 O O . VAL A 1 478 ? 1.040 -0.559 19.683 1.00 90.94 478 VAL A O 1
ATOM 3782 N N . LEU A 1 479 ? -1.003 -0.932 18.837 1.00 92.06 479 LEU A N 1
ATOM 3783 C CA . LEU A 1 479 ? -0.871 -2.392 18.769 1.00 92.06 479 LEU A CA 1
ATOM 3784 C C . LEU A 1 479 ? 0.068 -2.894 17.669 1.00 92.06 479 LEU A C 1
ATOM 3786 O O . LEU A 1 479 ? 0.615 -3.989 17.807 1.00 92.06 479 LEU A O 1
ATOM 3790 N N . PHE A 1 480 ? 0.408 -2.074 16.683 1.00 91.75 480 PHE A N 1
ATOM 3791 C CA . PHE A 1 480 ? 1.530 -2.300 15.773 1.00 91.75 480 PHE A CA 1
ATOM 3792 C C . PHE A 1 480 ? 2.852 -1.739 16.319 1.00 91.75 480 PHE A C 1
ATOM 3794 O O . PHE A 1 480 ? 3.914 -2.286 16.038 1.00 91.75 480 PHE A O 1
ATOM 3801 N N . ASN A 1 481 ? 2.807 -0.752 17.225 1.00 88.44 481 ASN A N 1
ATOM 3802 C CA . ASN A 1 481 ? 3.984 -0.044 17.753 1.00 88.44 481 ASN A CA 1
ATOM 3803 C C . ASN A 1 481 ? 4.836 0.485 16.597 1.00 88.44 481 ASN A C 1
ATOM 3805 O O . ASN A 1 481 ? 6.013 0.148 16.474 1.00 88.44 481 ASN A O 1
ATOM 3809 N N . ASN A 1 482 ? 4.179 1.244 15.721 1.00 88.75 482 ASN A N 1
ATOM 3810 C CA . ASN A 1 482 ? 4.791 1.899 14.578 1.00 88.75 482 ASN A CA 1
ATOM 3811 C C . ASN A 1 482 ? 5.773 2.981 15.046 1.00 88.75 482 ASN A C 1
ATOM 3813 O O . ASN A 1 482 ? 5.371 3.997 15.610 1.00 88.75 482 ASN A O 1
ATOM 3817 N N . ALA A 1 483 ? 7.068 2.750 14.839 1.00 81.88 483 ALA A N 1
ATOM 3818 C CA . ALA A 1 483 ? 8.117 3.614 15.371 1.00 81.88 483 ALA A CA 1
ATOM 3819 C C . ALA A 1 483 ? 8.301 4.926 14.588 1.00 81.88 483 ALA A C 1
ATOM 3821 O O . ALA A 1 483 ? 8.929 5.847 15.111 1.00 81.88 483 ALA A O 1
ATOM 3822 N N . ASP A 1 484 ? 7.777 5.020 13.359 1.00 82.94 484 ASP A N 1
ATOM 3823 C CA . ASP A 1 484 ? 7.839 6.246 12.543 1.00 82.94 484 ASP A CA 1
ATOM 3824 C C . ASP A 1 484 ? 6.605 7.149 12.749 1.00 82.94 484 ASP A C 1
ATOM 3826 O O . ASP A 1 484 ? 6.522 8.262 12.238 1.00 82.94 484 ASP A O 1
ATOM 3830 N N . TRP A 1 485 ? 5.654 6.707 13.570 1.00 89.19 485 TRP A N 1
ATOM 3831 C CA . TRP A 1 485 ? 4.413 7.407 13.880 1.00 89.19 485 TRP A CA 1
ATOM 3832 C C . TRP A 1 485 ? 4.404 7.902 15.345 1.00 89.19 485 TRP A C 1
ATOM 3834 O O . TRP A 1 485 ? 4.980 7.244 16.214 1.00 89.19 485 TRP A O 1
ATOM 3844 N N . PRO A 1 486 ? 3.789 9.056 15.696 1.00 87.94 486 PRO A N 1
ATOM 3845 C CA . PRO A 1 486 ? 3.007 9.980 14.861 1.00 87.94 486 PRO A CA 1
ATOM 3846 C C . PRO A 1 486 ? 3.804 11.182 14.315 1.00 87.94 486 PRO A C 1
ATOM 3848 O O . PRO A 1 486 ? 3.221 12.121 13.767 1.00 87.94 486 PRO A O 1
ATOM 3851 N N . TYR A 1 487 ? 5.132 11.208 14.487 1.00 82.00 487 TYR A N 1
ATOM 3852 C CA . TYR A 1 487 ? 5.988 12.281 13.940 1.00 82.00 487 TYR A CA 1
ATOM 3853 C C . TYR A 1 487 ? 6.073 12.265 12.420 1.00 82.00 487 TYR A C 1
ATOM 3855 O O . TYR A 1 487 ? 6.513 13.245 11.819 1.00 82.00 487 TYR A O 1
ATOM 3863 N N . ASN A 1 488 ? 5.647 11.163 11.825 1.00 86.31 488 ASN A N 1
ATOM 3864 C CA . ASN A 1 488 ? 5.441 10.959 10.413 1.00 86.31 488 ASN A CA 1
ATOM 3865 C C . ASN A 1 488 ? 4.246 9.995 10.232 1.00 86.31 488 ASN A C 1
ATOM 3867 O O . ASN A 1 488 ? 3.636 9.563 11.213 1.00 86.31 488 ASN A O 1
ATOM 3871 N N . ASN A 1 489 ? 3.895 9.689 8.981 1.00 90.44 489 ASN A N 1
ATOM 3872 C CA . ASN A 1 489 ? 2.910 8.670 8.588 1.00 90.44 489 ASN A CA 1
ATOM 3873 C C . ASN A 1 489 ? 1.496 8.844 9.177 1.00 90.44 489 ASN A C 1
ATOM 3875 O O . ASN A 1 489 ? 0.693 7.918 9.167 1.00 90.44 489 ASN A O 1
ATOM 3879 N N . VAL A 1 490 ? 1.138 10.050 9.627 1.00 94.88 490 VAL A N 1
ATOM 3880 C CA . VAL A 1 490 ? -0.256 10.396 9.920 1.00 94.88 490 VAL A CA 1
ATOM 3881 C C . VAL A 1 490 ? -0.916 10.793 8.613 1.00 94.88 490 VAL A C 1
ATOM 3883 O O . VAL A 1 490 ? -0.587 11.840 8.054 1.00 94.88 490 VAL A O 1
ATOM 3886 N N . THR A 1 491 ? -1.869 9.991 8.140 1.00 96.31 491 THR A N 1
ATOM 3887 C CA . THR A 1 491 ? -2.675 10.312 6.958 1.00 96.31 491 THR A CA 1
ATOM 3888 C C . THR A 1 491 ? -4.129 10.548 7.346 1.00 96.31 491 THR A C 1
ATOM 3890 O O . THR A 1 491 ? -4.761 9.712 7.989 1.00 96.31 491 THR A O 1
ATOM 3893 N N . VAL A 1 492 ? -4.684 11.679 6.903 1.00 97.44 492 VAL A N 1
ATOM 3894 C CA . VAL A 1 492 ? -6.104 12.008 7.071 1.00 97.44 492 VAL A CA 1
ATOM 3895 C C . VAL A 1 492 ? -6.760 12.379 5.754 1.00 97.44 492 VAL A C 1
ATOM 3897 O O . VAL A 1 492 ? -6.108 12.890 4.837 1.00 97.44 492 VAL A O 1
ATOM 3900 N N . TRP A 1 493 ? -8.072 12.188 5.684 1.00 97.75 493 TRP A N 1
ATOM 3901 C CA . TRP A 1 493 ? -8.886 12.559 4.538 1.00 97.75 493 TRP A CA 1
ATOM 3902 C C . TRP A 1 493 ? -10.307 12.964 4.934 1.00 97.75 493 TRP A C 1
ATOM 3904 O O . TRP A 1 493 ? -10.762 12.674 6.039 1.00 97.75 493 TRP A O 1
ATOM 3914 N N . ARG A 1 494 ? -11.003 13.652 4.025 1.00 97.69 494 ARG A N 1
ATOM 3915 C CA . ARG A 1 494 ? -12.452 13.893 4.101 1.00 97.69 494 ARG A CA 1
ATOM 3916 C C . ARG A 1 494 ? -13.049 14.091 2.715 1.00 97.69 494 ARG A C 1
ATOM 3918 O O . ARG A 1 494 ? -12.380 14.628 1.825 1.00 97.69 494 ARG A O 1
ATOM 3925 N N . TYR A 1 495 ? -14.311 13.710 2.569 1.00 97.88 495 TYR A N 1
ATOM 3926 C CA . TYR A 1 495 ? -15.089 13.956 1.361 1.00 97.88 495 TYR A CA 1
ATOM 3927 C C . TYR A 1 495 ? -15.456 15.434 1.200 1.00 97.88 495 TYR A C 1
ATOM 3929 O O . TYR A 1 495 ? -15.666 16.134 2.192 1.00 97.88 495 TYR A O 1
ATOM 3937 N N . LEU A 1 496 ? -15.483 15.914 -0.047 1.00 96.62 496 LEU A N 1
ATOM 3938 C CA . LEU A 1 496 ? -15.819 17.303 -0.388 1.00 96.62 496 LEU A CA 1
ATOM 3939 C C . LEU A 1 496 ? -17.152 17.446 -1.138 1.00 96.62 496 LEU A C 1
ATOM 3941 O O . LEU A 1 496 ? -17.584 18.577 -1.367 1.00 96.62 496 LEU A O 1
ATOM 3945 N N . GLY A 1 497 ? -17.771 16.331 -1.534 1.00 94.94 497 GLY A N 1
ATOM 3946 C CA . GLY A 1 497 ? -19.061 16.314 -2.221 1.00 94.94 497 GLY A CA 1
ATOM 3947 C C . GLY A 1 497 ? -20.258 16.454 -1.282 1.00 94.94 497 GLY A C 1
ATOM 3948 O O . GLY A 1 497 ? -20.120 16.769 -0.099 1.00 94.94 497 GLY A O 1
ATOM 3949 N N . GLU A 1 498 ? -21.451 16.231 -1.832 1.00 94.06 498 GLU A N 1
ATOM 3950 C CA . GLU A 1 498 ? -22.697 16.270 -1.062 1.00 94.06 498 GLU A CA 1
ATOM 3951 C C . GLU A 1 498 ? -22.833 15.043 -0.149 1.00 94.06 498 GLU A C 1
ATOM 3953 O O . GLU A 1 498 ? -22.475 13.924 -0.522 1.00 94.06 498 GLU A O 1
ATOM 3958 N N . GLU A 1 499 ? -23.374 15.258 1.053 1.00 95.06 499 GLU A N 1
ATOM 3959 C CA . GLU A 1 499 ? -23.666 14.180 1.996 1.00 95.06 499 GLU A CA 1
ATOM 3960 C C . GLU A 1 499 ? -24.731 13.243 1.411 1.00 95.06 499 GLU A C 1
ATOM 3962 O O . GLU A 1 499 ? -25.834 13.658 1.047 1.00 95.06 499 GLU A O 1
ATOM 3967 N N . ASN A 1 500 ? -24.398 11.959 1.360 1.00 94.75 500 ASN A N 1
ATOM 3968 C CA . ASN A 1 500 ? -25.290 10.865 1.032 1.00 94.75 500 ASN A CA 1
ATOM 3969 C C . ASN A 1 500 ? -25.620 10.082 2.318 1.00 94.75 500 ASN A C 1
ATOM 3971 O O . ASN A 1 500 ? -24.759 9.359 2.820 1.00 94.75 500 ASN A O 1
ATOM 3975 N N . PRO A 1 501 ? -26.868 10.136 2.819 1.00 93.25 501 PRO A N 1
ATOM 3976 C CA . PRO A 1 501 ? -27.277 9.396 4.014 1.00 93.25 501 PRO A CA 1
ATOM 3977 C C . PRO A 1 501 ? -27.091 7.872 3.931 1.00 93.25 501 PRO A C 1
ATOM 3979 O O . PRO A 1 501 ? -27.061 7.213 4.967 1.00 93.25 501 PRO A O 1
ATOM 3982 N N . GLU A 1 502 ? -26.983 7.301 2.727 1.00 95.25 502 GLU A N 1
ATOM 3983 C CA . GLU A 1 502 ? -26.725 5.869 2.515 1.00 95.25 502 GLU A CA 1
ATOM 3984 C C . GLU A 1 502 ? -25.232 5.511 2.592 1.00 95.25 502 GLU A C 1
ATOM 3986 O O . GLU A 1 502 ? -24.893 4.337 2.724 1.00 95.25 502 GLU A O 1
ATOM 3991 N N . ASN A 1 503 ? -24.334 6.503 2.532 1.00 94.75 503 ASN A N 1
ATOM 3992 C CA . ASN A 1 503 ? -22.893 6.309 2.641 1.00 94.75 503 ASN A CA 1
ATOM 3993 C C . ASN A 1 503 ? -22.323 7.118 3.828 1.00 94.75 503 ASN A C 1
ATOM 3995 O O . ASN A 1 503 ? -22.128 8.333 3.702 1.00 94.75 503 ASN A O 1
ATOM 3999 N N . PRO A 1 504 ? -21.970 6.470 4.956 1.00 93.88 504 PRO A N 1
ATOM 4000 C CA . PRO A 1 504 ? -21.497 7.164 6.158 1.00 93.88 504 PRO A CA 1
ATOM 4001 C C . PRO A 1 504 ? -20.179 7.926 5.953 1.00 93.88 504 PRO A C 1
ATOM 4003 O O . PRO A 1 504 ? -19.844 8.801 6.748 1.00 93.88 504 PRO A O 1
ATOM 4006 N N . TYR A 1 505 ? -19.433 7.641 4.885 1.00 95.62 505 TYR A N 1
ATOM 4007 C CA . TYR A 1 505 ? -18.166 8.298 4.572 1.00 95.62 505 TYR A CA 1
ATOM 4008 C C . TYR A 1 505 ? -18.321 9.650 3.853 1.00 95.62 505 TYR A C 1
ATOM 4010 O O . TYR A 1 505 ? -17.333 10.361 3.653 1.00 95.62 505 TYR A O 1
ATOM 4018 N N . SER A 1 506 ? -19.547 10.021 3.474 1.00 97.00 506 SER A N 1
ATOM 4019 C CA . SER A 1 506 ? -19.858 11.249 2.725 1.00 97.00 506 SER A CA 1
ATOM 4020 C C . SER A 1 506 ? -20.150 12.479 3.602 1.00 97.00 506 SER A C 1
ATOM 4022 O O . SER A 1 506 ? -20.311 13.582 3.092 1.00 97.00 506 SER A O 1
ATOM 4024 N N . ASP A 1 507 ? -20.166 12.316 4.925 1.00 96.00 507 ASP A N 1
ATOM 4025 C CA . ASP A 1 507 ? -20.541 13.333 5.926 1.00 96.00 507 ASP A CA 1
ATOM 4026 C C . ASP A 1 507 ? -19.542 14.499 6.110 1.00 96.00 507 ASP A C 1
ATOM 4028 O O . ASP A 1 507 ? -19.693 15.334 7.006 1.00 96.00 507 ASP A O 1
ATOM 4032 N N . GLY A 1 508 ? -18.477 14.548 5.304 1.00 96.25 508 GLY A N 1
ATOM 4033 C CA . GLY A 1 508 ? -17.445 15.586 5.352 1.00 96.25 508 GLY A CA 1
ATOM 4034 C C . GLY A 1 508 ? -16.557 15.575 6.605 1.00 96.25 508 GLY A C 1
ATOM 4035 O O . GLY A 1 508 ? -15.703 16.462 6.750 1.00 96.25 508 GLY A O 1
ATOM 4036 N N . ARG A 1 509 ? -16.712 14.592 7.507 1.00 98.12 509 ARG A N 1
ATOM 4037 C CA . ARG A 1 509 ? -15.850 14.441 8.687 1.00 98.12 509 ARG A CA 1
ATOM 4038 C C . ARG A 1 509 ? -14.476 13.917 8.294 1.00 98.12 509 ARG A C 1
ATOM 4040 O O . ARG A 1 509 ? -14.315 13.140 7.353 1.00 98.12 509 ARG A O 1
ATOM 4047 N N . ILE A 1 510 ? -13.471 14.352 9.047 1.00 98.38 510 ILE A N 1
ATOM 4048 C CA . ILE A 1 510 ? -12.096 13.891 8.884 1.00 98.38 510 ILE A CA 1
ATOM 4049 C C . ILE A 1 510 ? -11.953 12.479 9.443 1.00 98.38 510 ILE A C 1
ATOM 4051 O O . ILE A 1 510 ? -12.365 12.210 10.574 1.00 98.38 510 ILE A O 1
ATOM 4055 N N . ARG A 1 511 ? -11.323 11.617 8.646 1.00 98.00 511 ARG A N 1
ATOM 4056 C CA . ARG A 1 511 ? -10.974 10.232 8.960 1.00 98.00 511 ARG A CA 1
ATOM 4057 C C . ARG A 1 511 ? -9.487 9.993 8.752 1.00 98.00 511 ARG A C 1
ATOM 4059 O O . ARG A 1 511 ? -8.838 10.687 7.973 1.00 98.00 511 ARG A O 1
ATOM 4066 N N . PHE A 1 512 ? -8.969 9.006 9.458 1.00 97.38 512 PHE A N 1
ATOM 4067 C CA . PHE A 1 512 ? -7.586 8.566 9.480 1.00 97.38 512 PHE A CA 1
ATOM 4068 C C . PHE A 1 512 ? -7.433 7.292 8.653 1.00 97.38 512 PHE A C 1
ATOM 4070 O O . PHE A 1 512 ? -8.340 6.457 8.619 1.00 97.38 512 PHE A O 1
ATOM 4077 N N . LEU A 1 513 ? -6.287 7.160 7.989 1.00 95.00 513 LEU A N 1
ATOM 4078 C CA . LEU A 1 513 ? -5.884 5.963 7.253 1.00 95.00 513 LEU A CA 1
ATOM 4079 C C . LEU A 1 513 ? -4.586 5.425 7.837 1.00 95.00 513 LEU A C 1
ATOM 4081 O O . LEU A 1 513 ? -3.675 6.197 8.134 1.00 95.00 513 LEU A O 1
ATOM 4085 N N . VAL A 1 514 ? -4.506 4.101 7.934 1.00 93.69 514 VAL A N 1
ATOM 4086 C CA . VAL A 1 514 ? -3.250 3.394 8.181 1.00 93.69 514 VAL A CA 1
ATOM 4087 C C . VAL A 1 514 ? -2.456 3.382 6.877 1.00 93.69 514 VAL A C 1
ATOM 4089 O O . VAL A 1 514 ? -2.964 2.948 5.843 1.00 93.69 514 VAL A O 1
ATOM 4092 N N . GLU A 1 515 ? -1.222 3.876 6.911 1.00 89.69 515 GLU A N 1
ATOM 4093 C CA . GLU A 1 515 ? -0.304 3.888 5.772 1.00 89.69 515 GLU A CA 1
ATOM 4094 C C . GLU A 1 515 ? 1.138 3.683 6.258 1.00 89.69 515 GLU A C 1
ATOM 4096 O O . GLU A 1 515 ? 1.484 4.071 7.366 1.00 89.69 515 GLU A O 1
ATOM 4101 N N . ASP A 1 516 ? 1.980 3.114 5.390 1.00 88.19 516 ASP A N 1
ATOM 4102 C CA . ASP A 1 516 ? 3.433 2.963 5.585 1.00 88.19 516 ASP A CA 1
ATOM 4103 C C . ASP A 1 516 ? 3.818 2.266 6.909 1.00 88.19 516 ASP A C 1
ATOM 4105 O O . ASP A 1 516 ? 4.357 2.854 7.846 1.00 88.19 516 ASP A O 1
ATOM 4109 N N . MET A 1 517 ? 3.509 0.966 6.965 1.00 91.38 517 MET A N 1
ATOM 4110 C CA . MET A 1 517 ? 3.630 0.111 8.152 1.00 91.38 517 MET A CA 1
ATOM 4111 C C . MET A 1 517 ? 4.922 -0.718 8.148 1.00 91.38 517 MET A C 1
ATOM 4113 O O . MET A 1 517 ? 4.985 -1.811 8.709 1.00 91.38 517 MET A O 1
ATOM 4117 N N . ASP A 1 518 ? 5.980 -0.226 7.503 1.00 87.38 518 ASP A N 1
ATOM 4118 C CA . ASP A 1 518 ? 7.261 -0.929 7.410 1.00 87.38 518 ASP A CA 1
ATOM 4119 C C . ASP A 1 518 ? 8.083 -0.889 8.715 1.00 87.38 518 ASP A C 1
ATOM 4121 O O . ASP A 1 518 ? 8.888 -1.793 8.973 1.00 87.38 518 ASP A O 1
ATOM 4125 N N . GLN A 1 519 ? 7.862 0.133 9.552 1.00 85.31 519 GLN A N 1
ATOM 4126 C CA . GLN A 1 519 ? 8.551 0.364 10.833 1.00 85.31 519 GLN A CA 1
ATOM 4127 C C . GLN A 1 519 ? 7.755 -0.102 12.070 1.00 85.31 519 GLN A C 1
ATOM 4129 O O . GLN A 1 519 ? 7.882 0.464 13.158 1.00 85.31 519 GLN A O 1
ATOM 4134 N N . ILE A 1 520 ? 6.919 -1.131 11.925 1.00 88.25 520 ILE A N 1
ATOM 4135 C CA . ILE A 1 520 ? 6.169 -1.730 13.042 1.00 88.25 520 ILE A CA 1
ATOM 4136 C C . ILE A 1 520 ? 6.968 -2.836 13.731 1.00 88.25 520 ILE A C 1
ATOM 4138 O O . ILE A 1 520 ? 7.744 -3.548 13.091 1.00 88.25 520 ILE A O 1
ATOM 4142 N N . LEU A 1 521 ? 6.728 -3.030 15.033 1.00 80.38 521 LEU A N 1
ATOM 4143 C CA . LEU A 1 521 ? 7.244 -4.155 15.835 1.00 80.38 521 LEU A CA 1
ATOM 4144 C C . LEU A 1 521 ? 8.776 -4.369 15.792 1.00 80.38 521 LEU A C 1
ATOM 4146 O O . LEU A 1 521 ? 9.260 -5.395 16.265 1.00 80.38 521 LEU A O 1
ATOM 4150 N N . SER A 1 522 ? 9.546 -3.445 15.220 1.00 66.38 522 SER A N 1
ATOM 4151 C CA . SER A 1 522 ? 11.011 -3.409 15.146 1.00 66.38 522 SER A CA 1
ATOM 4152 C C . SER A 1 522 ? 11.424 -2.083 14.507 1.00 66.38 522 SER A C 1
ATOM 4154 O O . SER A 1 522 ? 10.636 -1.466 13.795 1.00 66.38 522 SER A O 1
ATOM 4156 N N . ASN A 1 523 ? 12.662 -1.649 14.731 1.00 59.03 523 ASN A N 1
ATOM 4157 C CA . ASN A 1 523 ? 13.193 -0.442 14.111 1.00 59.03 523 ASN A CA 1
ATOM 4158 C C . ASN A 1 523 ? 14.556 -0.721 13.474 1.00 59.03 523 ASN A C 1
ATOM 4160 O O . ASN A 1 523 ? 15.583 -0.746 14.155 1.00 59.03 523 ASN A O 1
ATOM 4164 N N . ASP A 1 524 ? 14.558 -0.912 12.156 1.00 56.06 524 ASP A N 1
ATOM 4165 C CA . ASP A 1 524 ? 15.777 -1.212 11.400 1.00 56.06 524 ASP A CA 1
ATOM 4166 C C . ASP A 1 524 ? 16.555 0.073 11.031 1.00 56.06 524 ASP A C 1
ATOM 4168 O O . ASP A 1 524 ? 17.673 -0.003 10.526 1.00 56.06 524 ASP A O 1
ATOM 4172 N N . LEU A 1 525 ? 15.986 1.267 11.266 1.00 50.16 525 LEU A N 1
ATOM 4173 C CA . LEU A 1 525 ? 16.557 2.559 10.850 1.00 50.16 525 LEU A CA 1
ATOM 4174 C C . LEU A 1 525 ? 17.536 3.172 11.861 1.00 50.16 525 LEU A C 1
ATOM 4176 O O . LEU A 1 525 ? 18.324 4.044 11.491 1.00 50.16 525 LEU A O 1
ATOM 4180 N N . HIS A 1 526 ? 17.498 2.756 13.131 1.00 47.84 526 HIS A N 1
ATOM 4181 C CA . HIS A 1 526 ? 18.173 3.492 14.210 1.00 47.84 526 HIS A CA 1
ATOM 4182 C C . HIS A 1 526 ? 19.231 2.708 14.995 1.00 47.84 526 HIS A C 1
ATOM 4184 O O . HIS A 1 526 ? 19.821 3.264 15.922 1.00 47.84 526 HIS A O 1
ATOM 4190 N N . GLY A 1 527 ? 19.515 1.455 14.618 1.00 42.81 527 GLY A N 1
ATOM 4191 C CA . GLY A 1 527 ? 20.665 0.683 15.120 1.00 42.81 527 GLY A CA 1
ATOM 4192 C C . GLY A 1 527 ? 20.654 0.341 16.617 1.00 42.81 527 GLY A C 1
ATOM 4193 O O . GLY A 1 527 ? 21.588 -0.294 17.099 1.00 42.81 527 GLY A O 1
ATOM 4194 N N . ASP A 1 528 ? 19.614 0.732 17.355 1.00 42.31 528 ASP A N 1
ATOM 4195 C CA . ASP A 1 528 ? 19.418 0.397 18.762 1.00 42.31 528 ASP A CA 1
ATOM 4196 C C . ASP A 1 528 ? 18.022 -0.226 18.953 1.00 42.31 528 ASP A C 1
ATOM 4198 O O . ASP A 1 528 ? 17.034 0.505 19.092 1.00 42.31 528 ASP A O 1
ATOM 4202 N N . PRO A 1 529 ? 17.923 -1.568 18.982 1.00 44.09 529 PRO A N 1
ATOM 4203 C CA . PRO A 1 529 ? 16.659 -2.273 19.192 1.00 44.09 529 PRO A CA 1
ATOM 4204 C C . PRO A 1 529 ? 16.055 -2.036 20.589 1.00 44.09 529 PRO A C 1
ATOM 4206 O O . PRO A 1 529 ? 14.908 -2.404 20.820 1.00 44.09 529 PRO A O 1
ATOM 4209 N N . THR A 1 530 ? 16.792 -1.409 21.517 1.00 41.16 530 THR A N 1
ATOM 4210 C CA . THR A 1 530 ? 16.358 -1.139 22.900 1.00 41.16 530 THR A CA 1
ATOM 4211 C C . THR A 1 530 ? 15.940 0.312 23.152 1.00 41.16 530 THR A C 1
ATOM 4213 O O . THR A 1 530 ? 15.278 0.595 24.150 1.00 41.16 530 THR A O 1
ATOM 4216 N N . ARG A 1 531 ? 16.290 1.260 22.268 1.00 43.06 531 ARG A N 1
ATOM 4217 C CA . ARG A 1 531 ? 15.956 2.685 22.470 1.00 43.06 531 ARG A CA 1
ATOM 4218 C C . ARG A 1 531 ? 14.502 3.026 22.166 1.00 43.06 531 ARG A C 1
ATOM 4220 O O . ARG A 1 531 ? 13.982 3.952 22.781 1.00 43.06 531 ARG A O 1
ATOM 4227 N N . TRP A 1 532 ? 13.857 2.277 21.268 1.00 50.41 532 TRP A N 1
ATOM 4228 C CA . TRP A 1 532 ? 12.462 2.497 20.852 1.00 50.41 532 TRP A CA 1
ATOM 4229 C C . TRP A 1 532 ? 11.545 1.281 21.026 1.00 50.41 532 TRP A C 1
ATOM 4231 O O . TRP A 1 532 ? 10.419 1.270 20.545 1.00 50.41 532 TRP A O 1
ATOM 4241 N N . SER A 1 533 ? 11.964 0.338 21.872 1.00 45.28 533 SER A N 1
ATOM 4242 C CA . SER A 1 533 ? 11.043 -0.480 22.671 1.00 45.28 533 SER A CA 1
ATOM 4243 C C . SER A 1 533 ? 10.331 0.342 23.767 1.00 45.28 533 SER A C 1
ATOM 4245 O O . SER A 1 533 ? 9.648 -0.212 24.626 1.00 45.28 533 SER A O 1
ATOM 4247 N N . ALA A 1 534 ? 10.504 1.673 23.787 1.00 52.34 534 ALA A N 1
ATOM 4248 C CA . ALA A 1 534 ? 9.640 2.571 24.537 1.00 52.34 534 ALA A CA 1
ATOM 4249 C C . ALA A 1 534 ? 8.262 2.575 23.869 1.00 52.34 534 ALA A C 1
ATOM 4251 O O . ALA A 1 534 ? 8.031 3.273 22.889 1.00 52.34 534 ALA A O 1
ATOM 4252 N N . GLU A 1 535 ? 7.379 1.750 24.411 1.00 70.69 535 GLU A N 1
ATOM 4253 C CA . GLU A 1 535 ? 5.973 1.624 24.046 1.00 70.69 535 GLU A CA 1
ATOM 4254 C C . GLU A 1 535 ? 5.325 2.958 23.656 1.00 70.69 535 GLU A C 1
ATOM 4256 O O . GLU A 1 535 ? 5.354 3.919 24.435 1.00 70.69 535 GLU A O 1
ATOM 4261 N N . LEU A 1 536 ? 4.670 3.000 22.490 1.00 83.06 536 LEU A N 1
ATOM 4262 C CA . LEU A 1 536 ? 4.011 4.209 21.980 1.00 83.06 536 LEU A CA 1
ATOM 4263 C C . LEU A 1 536 ? 3.096 4.886 23.011 1.00 83.06 536 LEU A C 1
ATOM 4265 O O . LEU A 1 536 ? 3.058 6.110 23.073 1.00 83.06 536 LEU A O 1
ATOM 4269 N N . ILE A 1 537 ? 2.406 4.136 23.879 1.00 87.31 537 ILE A N 1
ATOM 4270 C CA . ILE A 1 537 ? 1.591 4.741 24.949 1.00 87.31 537 ILE A CA 1
ATOM 4271 C C . ILE A 1 537 ? 2.442 5.570 25.913 1.00 87.31 537 ILE A C 1
ATOM 4273 O O . ILE A 1 537 ? 2.044 6.673 26.282 1.00 87.31 537 ILE A O 1
ATOM 4277 N N . ASP A 1 538 ? 3.594 5.054 26.346 1.00 86.25 538 ASP A N 1
ATOM 4278 C CA . ASP A 1 538 ? 4.491 5.777 27.250 1.00 86.25 538 ASP A CA 1
ATOM 4279 C C . ASP A 1 538 ? 4.949 7.086 26.616 1.00 86.25 538 ASP A C 1
ATOM 4281 O O . ASP A 1 538 ? 4.963 8.130 27.270 1.00 86.25 538 ASP A O 1
ATOM 4285 N N . TYR A 1 539 ? 5.246 7.028 25.325 1.00 84.00 539 TYR A N 1
ATOM 4286 C CA . TYR A 1 539 ? 5.640 8.170 24.535 1.00 84.00 539 TYR A CA 1
ATOM 4287 C C . TYR A 1 539 ? 4.512 9.214 24.393 1.00 84.00 539 TYR A C 1
ATOM 4289 O O . TYR A 1 539 ? 4.681 10.371 24.788 1.00 84.00 539 TYR A O 1
ATOM 4297 N N . LEU A 1 540 ? 3.338 8.798 23.906 1.00 88.50 540 LEU A N 1
ATOM 4298 C CA . LEU A 1 540 ? 2.169 9.658 23.683 1.00 88.50 540 LEU A CA 1
ATOM 4299 C C . LEU A 1 540 ? 1.648 10.297 24.978 1.00 88.50 540 LEU A C 1
ATOM 4301 O O . LEU A 1 540 ? 1.160 11.424 24.961 1.00 88.50 540 LEU A O 1
ATOM 4305 N N . MET A 1 541 ? 1.746 9.589 26.109 1.00 89.75 541 MET A N 1
ATOM 4306 C CA . MET A 1 541 ? 1.233 10.062 27.398 1.00 89.75 541 MET A CA 1
ATOM 4307 C C . MET A 1 541 ? 2.236 10.915 28.189 1.00 89.75 541 MET A C 1
ATOM 4309 O O . MET A 1 541 ? 1.827 11.639 29.102 1.00 89.75 541 MET A O 1
ATOM 4313 N N . LYS A 1 542 ? 3.540 10.850 27.878 1.00 87.50 542 LYS A N 1
ATOM 4314 C CA . LYS A 1 542 ? 4.567 11.708 28.502 1.00 87.50 542 LYS A CA 1
ATOM 4315 C C . LYS A 1 542 ? 4.474 13.153 28.037 1.00 87.50 542 LYS A C 1
ATOM 4317 O O . LYS A 1 542 ? 4.677 14.064 28.846 1.00 87.50 542 LYS A O 1
ATOM 4322 N N . ASP A 1 543 ? 4.196 13.361 26.757 1.00 83.69 543 ASP A N 1
ATOM 4323 C CA . ASP A 1 543 ? 4.076 14.696 26.192 1.00 83.69 543 ASP A CA 1
ATOM 4324 C C . ASP A 1 543 ? 2.658 15.246 26.385 1.00 83.69 543 ASP A C 1
ATOM 4326 O O . ASP A 1 543 ? 1.722 14.903 25.669 1.00 83.69 543 ASP A O 1
ATOM 4330 N N . LYS A 1 544 ? 2.500 16.161 27.346 1.00 83.19 544 LYS A N 1
ATOM 4331 C CA . LYS A 1 544 ? 1.222 16.846 27.598 1.00 83.19 544 LYS A CA 1
ATOM 4332 C C . LYS A 1 544 ? 0.802 17.794 26.470 1.00 83.19 544 LYS A C 1
ATOM 4334 O O . LYS A 1 544 ? -0.305 18.318 26.534 1.00 83.19 544 LYS A O 1
ATOM 4339 N N . GLY A 1 545 ? 1.679 18.068 25.503 1.00 80.94 545 GLY A N 1
ATOM 4340 C CA . GLY A 1 545 ? 1.345 18.777 24.270 1.00 80.94 545 GLY A CA 1
ATOM 4341 C C . GLY A 1 545 ? 0.754 17.873 23.187 1.00 80.94 545 GLY A C 1
ATOM 4342 O O . GLY A 1 545 ? 0.198 18.390 22.218 1.00 80.94 545 GLY A O 1
ATOM 4343 N N . ASN A 1 546 ? 0.837 16.547 23.344 1.00 85.19 546 ASN A N 1
ATOM 4344 C CA . ASN A 1 546 ? 0.333 15.593 22.367 1.00 85.19 546 ASN A CA 1
ATOM 4345 C C . ASN A 1 546 ? -1.205 15.555 22.370 1.00 85.19 546 ASN A C 1
ATOM 4347 O O . ASN A 1 546 ? -1.852 15.537 23.419 1.00 85.19 546 ASN A O 1
ATOM 4351 N N . THR A 1 547 ? -1.811 15.498 21.185 1.00 89.62 547 THR A N 1
ATOM 4352 C CA . THR A 1 547 ? -3.275 15.422 21.039 1.00 89.62 547 THR A CA 1
ATOM 4353 C C . THR A 1 547 ? -3.887 14.192 21.705 1.00 89.62 547 THR A C 1
ATOM 4355 O O . THR A 1 547 ? -4.944 14.304 22.327 1.00 89.62 547 THR A O 1
ATOM 4358 N N . PHE A 1 548 ? -3.209 13.044 21.660 1.00 92.56 548 PHE A N 1
ATOM 4359 C CA . PHE A 1 548 ? -3.668 11.808 22.283 1.00 92.56 548 PHE A CA 1
ATOM 4360 C C . PHE A 1 548 ? -3.822 11.957 23.798 1.00 92.56 548 PHE A C 1
ATOM 4362 O O . PHE A 1 548 ? -4.833 11.534 24.357 1.00 92.56 548 PHE A O 1
ATOM 4369 N N . TYR A 1 549 ? -2.878 12.637 24.461 1.00 92.75 549 TYR A N 1
ATOM 4370 C CA . TYR A 1 549 ? -2.963 12.930 25.895 1.00 92.75 549 TYR A CA 1
ATOM 4371 C C . TYR A 1 549 ? -4.267 13.669 26.240 1.00 92.75 549 TYR A C 1
ATOM 4373 O O . TYR A 1 549 ? -4.952 13.327 27.208 1.00 92.75 549 TYR A O 1
ATOM 4381 N N . HIS A 1 550 ? -4.651 14.657 25.425 1.00 93.56 550 HIS A N 1
ATOM 4382 C CA . HIS A 1 550 ? -5.901 15.392 25.611 1.00 93.56 550 HIS A CA 1
ATOM 4383 C C . HIS A 1 550 ? -7.133 14.513 25.371 1.00 93.56 550 HIS A C 1
ATOM 4385 O O . HIS A 1 550 ? -8.071 14.562 26.169 1.00 93.56 550 HIS A O 1
ATOM 4391 N N . VAL A 1 551 ? -7.135 13.672 24.334 1.00 96.19 551 VAL A N 1
ATOM 4392 C CA . VAL A 1 551 ? -8.244 12.739 24.066 1.00 96.19 551 VAL A CA 1
ATOM 4393 C C . VAL A 1 551 ? -8.414 11.748 25.219 1.00 96.19 551 VAL A C 1
ATOM 4395 O O . VAL A 1 551 ? -9.531 11.562 25.703 1.00 96.19 551 VAL A O 1
ATOM 4398 N N . MET A 1 552 ? -7.315 11.198 25.741 1.00 95.81 552 MET A N 1
ATOM 4399 C CA . MET A 1 552 ? -7.323 10.258 26.869 1.00 95.81 552 MET A CA 1
ATOM 4400 C C . MET A 1 552 ? -7.756 10.891 28.203 1.00 95.81 552 MET A C 1
ATOM 4402 O O . MET A 1 552 ? -8.098 10.171 29.142 1.00 95.81 552 MET A O 1
ATOM 4406 N N . SER A 1 553 ? -7.794 12.226 28.306 1.00 93.25 553 SER A N 1
ATOM 4407 C CA . SER A 1 553 ? -8.364 12.919 29.474 1.00 93.25 553 SER A CA 1
ATOM 4408 C C . SER A 1 553 ? -9.898 12.854 29.528 1.00 93.25 553 SER A C 1
ATOM 4410 O O . SER A 1 553 ? -10.495 13.036 30.591 1.00 93.25 553 SER A O 1
ATOM 4412 N N . CYS A 1 554 ? -10.549 12.567 28.397 1.00 96.12 554 CYS A N 1
ATOM 4413 C CA . CYS A 1 554 ? -11.981 12.319 28.333 1.00 96.12 554 CYS A CA 1
ATOM 4414 C C . CYS A 1 554 ? -12.268 10.850 28.661 1.00 96.12 554 CYS A C 1
ATOM 4416 O O . CYS A 1 554 ? -11.934 9.965 27.875 1.00 96.12 554 CYS A O 1
ATOM 4418 N N . THR A 1 555 ? -12.949 10.587 29.782 1.00 95.12 555 THR A N 1
ATOM 4419 C CA . THR A 1 555 ? -13.297 9.223 30.222 1.00 95.12 555 THR A CA 1
ATOM 4420 C C . THR A 1 555 ? -13.955 8.398 29.117 1.00 95.12 555 THR A C 1
ATOM 4422 O O . THR A 1 555 ? -13.553 7.265 28.901 1.00 95.12 555 THR A O 1
ATOM 4425 N N . ARG A 1 556 ? -14.905 8.969 28.361 1.00 94.56 556 ARG A N 1
ATOM 4426 C CA . ARG A 1 556 ? -15.593 8.239 27.285 1.00 94.56 556 ARG A CA 1
ATOM 4427 C C . ARG A 1 556 ? -14.635 7.801 26.174 1.00 94.56 556 ARG A C 1
ATOM 4429 O O . ARG A 1 556 ? -14.672 6.644 25.772 1.00 94.56 556 ARG A O 1
ATOM 4436 N N . TYR A 1 557 ? -13.783 8.702 25.686 1.00 97.69 557 TYR A N 1
ATOM 4437 C CA . TYR A 1 557 ? -12.837 8.376 24.615 1.00 97.69 557 TYR A CA 1
ATOM 4438 C C . TYR A 1 557 ? -11.761 7.401 25.084 1.00 97.69 557 TYR A C 1
ATOM 4440 O O . TYR A 1 557 ? -11.448 6.451 24.375 1.00 97.69 557 TYR A O 1
ATOM 4448 N N . ARG A 1 558 ? -11.248 7.588 26.305 1.00 97.19 558 ARG A N 1
ATOM 4449 C CA . ARG A 1 558 ? -10.308 6.656 26.928 1.00 97.19 558 ARG A CA 1
ATOM 4450 C C . ARG A 1 558 ? -10.909 5.259 27.055 1.00 97.19 558 ARG A C 1
ATOM 4452 O O . ARG A 1 558 ? -10.273 4.294 26.657 1.00 97.19 558 ARG A O 1
ATOM 4459 N N . ASP A 1 559 ? -12.119 5.145 27.594 1.00 97.31 559 ASP A N 1
ATOM 4460 C CA . ASP A 1 559 ? -12.774 3.851 27.798 1.00 97.31 559 ASP A CA 1
ATOM 4461 C C . ASP A 1 559 ? -13.061 3.156 26.458 1.00 97.31 559 ASP A C 1
ATOM 4463 O O . ASP A 1 559 ? -12.841 1.954 26.329 1.00 97.31 559 ASP A O 1
ATOM 4467 N N . THR A 1 560 ? -13.455 3.922 25.437 1.00 97.44 560 THR A N 1
ATOM 4468 C CA . THR A 1 560 ? -13.664 3.411 24.072 1.00 97.44 560 THR A CA 1
ATOM 4469 C C . THR A 1 560 ? -12.354 2.897 23.464 1.00 97.44 560 THR A C 1
ATOM 4471 O O . THR A 1 560 ? -12.306 1.761 23.000 1.00 97.44 560 THR A O 1
ATOM 4474 N N . PHE A 1 561 ? -11.264 3.672 23.545 1.00 97.81 561 PHE A N 1
ATOM 4475 C CA . PHE A 1 561 ? -9.925 3.241 23.121 1.00 97.81 561 PHE A CA 1
ATOM 4476 C C . PHE A 1 561 ? -9.479 1.959 23.836 1.00 97.81 561 PHE A C 1
ATOM 4478 O O . PHE A 1 561 ? -9.039 1.012 23.194 1.00 97.81 561 PHE A O 1
ATOM 4485 N N . LEU A 1 562 ? -9.625 1.895 25.162 1.00 97.12 562 LEU A N 1
ATOM 4486 C CA . LEU A 1 562 ? -9.253 0.707 25.934 1.00 97.12 562 LEU A CA 1
ATOM 4487 C C . LEU A 1 562 ? -10.099 -0.517 25.564 1.00 97.12 562 LEU A C 1
ATOM 4489 O O . LEU A 1 562 ? -9.582 -1.630 25.570 1.00 97.12 562 LEU A O 1
ATOM 4493 N N . THR A 1 563 ? -11.371 -0.313 25.220 1.00 97.56 563 THR A N 1
ATOM 4494 C CA . THR A 1 563 ? -12.250 -1.387 24.742 1.00 97.56 563 THR A CA 1
ATOM 4495 C C . THR A 1 563 ? -11.757 -1.923 23.397 1.00 97.56 563 THR A C 1
ATOM 4497 O O . THR A 1 563 ? -11.565 -3.130 23.288 1.00 97.56 563 THR A O 1
ATOM 4500 N N . TYR A 1 564 ? -11.431 -1.049 22.428 1.00 97.69 564 TYR A N 1
ATOM 4501 C CA . TYR A 1 564 ? -10.797 -1.467 21.167 1.00 97.69 564 TYR A CA 1
ATOM 4502 C C . TYR A 1 564 ? -9.544 -2.303 21.416 1.00 97.69 564 TYR A C 1
ATOM 4504 O O . TYR A 1 564 ? -9.401 -3.379 20.847 1.00 97.69 564 TYR A O 1
ATOM 4512 N N . VAL A 1 565 ? -8.642 -1.846 22.287 1.00 96.06 565 VAL A N 1
ATOM 4513 C CA . VAL A 1 565 ? -7.401 -2.589 22.517 1.00 96.06 565 VAL A CA 1
ATOM 4514 C C . VAL A 1 565 ? -7.650 -3.954 23.171 1.00 96.06 565 VAL A C 1
ATOM 4516 O O . VAL A 1 565 ? -7.053 -4.938 22.737 1.00 96.06 565 VAL A O 1
ATOM 4519 N N . GLU A 1 566 ? -8.516 -4.060 24.188 1.00 96.12 566 GLU A N 1
ATOM 4520 C CA . GLU A 1 566 ? -8.811 -5.368 24.799 1.00 96.12 566 GLU A CA 1
ATOM 4521 C C . GLU A 1 566 ? -9.488 -6.331 23.817 1.00 96.12 566 GLU A C 1
ATOM 4523 O O . GLU A 1 566 ? -9.232 -7.534 23.891 1.00 96.12 566 GLU A O 1
ATOM 4528 N N . ASP A 1 567 ? -10.327 -5.833 22.908 1.00 97.19 567 ASP A N 1
ATOM 4529 C CA . ASP A 1 567 ? -10.988 -6.658 21.894 1.00 97.19 567 ASP A CA 1
ATOM 4530 C C . ASP A 1 567 ? -10.015 -7.106 20.796 1.00 97.19 567 ASP A C 1
ATOM 4532 O O . ASP A 1 567 ? -9.980 -8.286 20.439 1.00 97.19 567 ASP A O 1
ATOM 4536 N N . LEU A 1 568 ? -9.145 -6.209 20.327 1.00 96.69 568 LEU A N 1
ATOM 4537 C CA . LEU A 1 568 ? -8.112 -6.525 19.338 1.00 96.69 568 LEU A CA 1
ATOM 4538 C C . LEU A 1 568 ? -7.109 -7.559 19.865 1.00 96.69 568 LEU A C 1
ATOM 4540 O O . LEU A 1 568 ? -6.779 -8.505 19.154 1.00 96.69 568 LEU A O 1
ATOM 4544 N N . LEU A 1 569 ? -6.703 -7.465 21.136 1.00 95.06 569 LEU A N 1
ATOM 4545 C CA . LEU A 1 569 ? -5.830 -8.450 21.799 1.00 95.06 569 LEU A CA 1
ATOM 4546 C C . LEU A 1 569 ? -6.470 -9.842 21.978 1.00 95.06 569 LEU A C 1
ATOM 4548 O O . LEU A 1 569 ? -5.801 -10.780 22.419 1.00 95.06 569 LEU A O 1
ATOM 4552 N N . ARG A 1 570 ? -7.767 -9.989 21.688 1.00 95.25 570 ARG A N 1
ATOM 4553 C CA . ARG A 1 570 ? -8.478 -11.278 21.670 1.00 95.25 570 ARG A CA 1
ATOM 4554 C C . ARG A 1 570 ? -8.938 -11.706 20.283 1.00 95.25 570 ARG A C 1
ATOM 4556 O O . ARG A 1 570 ? -9.548 -12.765 20.168 1.00 95.25 570 ARG A O 1
ATOM 4563 N N . THR A 1 571 ? -8.649 -10.905 19.266 1.00 95.31 571 THR A N 1
ATOM 4564 C CA . THR A 1 571 ? -8.991 -11.166 17.867 1.00 95.31 571 THR A CA 1
ATOM 4565 C C . THR A 1 571 ? -7.722 -11.083 17.019 1.00 95.31 571 THR A C 1
ATOM 4567 O O . THR A 1 571 ? -6.823 -11.894 17.230 1.00 95.31 571 THR A O 1
ATOM 4570 N N . ALA A 1 572 ? -7.611 -10.104 16.117 1.00 95.38 572 ALA A N 1
ATOM 4571 C CA . ALA A 1 572 ? -6.513 -9.972 15.157 1.00 95.38 572 ALA A CA 1
ATOM 4572 C C . ALA A 1 572 ? -5.121 -9.922 15.822 1.00 95.38 572 ALA A C 1
ATOM 4574 O O . ALA A 1 572 ? -4.140 -10.420 15.285 1.00 95.38 572 ALA A O 1
ATOM 4575 N N . PHE A 1 573 ? -5.017 -9.372 17.035 1.00 95.81 573 PHE A N 1
ATOM 4576 C CA . PHE A 1 573 ? -3.752 -9.244 17.766 1.00 95.81 573 PHE A CA 1
ATOM 4577 C C . PHE A 1 573 ? -3.589 -10.284 18.881 1.00 95.81 573 PHE A C 1
ATOM 4579 O O . PHE A 1 573 ? -2.758 -10.100 19.775 1.00 95.81 573 PHE A O 1
ATOM 4586 N N . GLU A 1 574 ? -4.363 -11.374 18.866 1.00 96.00 574 GLU A N 1
ATOM 4587 C CA . GLU A 1 574 ? -4.089 -12.507 19.751 1.00 96.00 574 GLU A CA 1
ATOM 4588 C C . GLU A 1 574 ? -2.665 -13.034 19.455 1.00 96.00 574 GLU A C 1
ATOM 4590 O O . GLU A 1 574 ? -2.359 -13.324 18.297 1.00 96.00 574 GLU A O 1
ATOM 4595 N N . PRO A 1 575 ? -1.757 -13.133 20.449 1.00 93.94 575 PRO A N 1
ATOM 4596 C CA . PRO A 1 575 ? -0.338 -13.374 20.180 1.00 93.94 575 PRO A CA 1
ATOM 4597 C C . PRO A 1 575 ? -0.021 -14.651 19.396 1.00 93.94 575 PRO A C 1
ATOM 4599 O O . PRO A 1 575 ? 0.931 -14.657 18.614 1.00 93.94 575 PRO A O 1
ATOM 4602 N N . GLY A 1 576 ? -0.772 -15.734 19.615 1.00 96.31 576 GLY A N 1
ATOM 4603 C CA . GLY A 1 576 ? -0.606 -16.985 18.879 1.00 96.31 576 GLY A CA 1
ATOM 4604 C C . GLY A 1 576 ? -0.981 -16.833 17.408 1.00 96.31 576 GLY A C 1
ATOM 4605 O O . GLY A 1 576 ? -0.195 -17.216 16.541 1.00 96.31 576 GLY A O 1
ATOM 4606 N N . HIS A 1 577 ? -2.136 -16.226 17.139 1.00 97.12 577 HIS A N 1
ATOM 4607 C CA . HIS A 1 577 ? -2.607 -15.897 15.791 1.00 97.12 577 HIS A CA 1
ATOM 4608 C C . HIS A 1 577 ? -1.659 -14.935 15.066 1.00 97.12 577 HIS A C 1
ATOM 4610 O O . HIS A 1 577 ? -1.132 -15.269 14.007 1.00 97.12 577 HIS A O 1
ATOM 4616 N N . ALA A 1 578 ? -1.333 -13.800 15.683 1.00 96.25 578 ALA A N 1
ATOM 4617 C CA . ALA A 1 578 ? -0.421 -12.805 15.126 1.00 96.25 578 ALA A CA 1
ATOM 4618 C C . ALA A 1 578 ? 0.970 -13.391 14.795 1.00 96.25 578 ALA A C 1
ATOM 4620 O O . ALA A 1 578 ? 1.539 -13.117 13.738 1.00 96.25 578 ALA A O 1
ATOM 4621 N N . CYS A 1 579 ? 1.522 -14.256 15.658 1.00 95.88 579 CYS A N 1
ATOM 4622 C CA . CYS A 1 579 ? 2.770 -14.962 15.344 1.00 95.88 579 CYS A CA 1
ATOM 4623 C C . CYS A 1 579 ? 2.616 -15.937 14.166 1.00 95.88 579 CYS A C 1
ATOM 4625 O O . CYS A 1 579 ? 3.546 -16.061 13.372 1.00 95.88 579 CYS A O 1
ATOM 4627 N N . ALA A 1 580 ? 1.474 -16.621 14.046 1.00 97.31 580 ALA A N 1
ATOM 4628 C CA . ALA A 1 580 ? 1.215 -17.552 12.951 1.00 97.31 580 ALA A CA 1
ATOM 4629 C C . ALA A 1 580 ? 1.100 -16.836 11.595 1.00 97.31 580 ALA A C 1
ATOM 4631 O O . ALA A 1 580 ? 1.607 -17.351 10.597 1.00 97.31 580 ALA A O 1
ATOM 4632 N N . VAL A 1 581 ? 0.503 -15.637 11.563 1.00 97.19 581 VAL A N 1
ATOM 4633 C CA . VAL A 1 581 ? 0.481 -14.781 10.365 1.00 97.19 581 VAL A CA 1
ATOM 4634 C C . VAL A 1 581 ? 1.905 -14.424 9.936 1.00 97.19 581 VAL A C 1
ATOM 4636 O O . VAL A 1 581 ? 2.266 -14.630 8.779 1.00 97.19 581 VAL A O 1
ATOM 4639 N N . LEU A 1 582 ? 2.747 -13.966 10.872 1.00 94.50 582 LEU A N 1
ATOM 4640 C CA . LEU A 1 582 ? 4.156 -13.679 10.584 1.00 94.50 582 LEU A CA 1
ATOM 4641 C C . LEU A 1 582 ? 4.882 -14.913 10.037 1.00 94.50 582 LEU A C 1
ATOM 4643 O O . LEU A 1 582 ? 5.523 -14.819 8.995 1.00 94.50 582 LEU A O 1
ATOM 4647 N N . ASP A 1 583 ? 4.774 -16.066 10.704 1.00 95.00 583 ASP A N 1
ATOM 4648 C CA . ASP A 1 583 ? 5.443 -17.300 10.272 1.00 95.00 583 ASP A CA 1
ATOM 4649 C C . ASP A 1 583 ? 5.053 -17.704 8.840 1.00 95.00 583 ASP A C 1
ATOM 4651 O O . ASP A 1 583 ? 5.919 -18.124 8.067 1.00 95.00 583 ASP A O 1
ATOM 4655 N N . ARG A 1 584 ? 3.779 -17.530 8.461 1.00 95.31 584 ARG A N 1
ATOM 4656 C CA . ARG A 1 584 ? 3.317 -17.779 7.091 1.00 95.31 584 ARG A CA 1
ATOM 4657 C C . ARG A 1 584 ? 3.934 -16.795 6.095 1.00 95.31 584 ARG A C 1
ATOM 4659 O O . ARG A 1 584 ? 4.561 -17.244 5.139 1.00 95.31 584 ARG A O 1
ATOM 4666 N N . LEU A 1 585 ? 3.814 -15.489 6.339 1.00 93.50 585 LEU A N 1
ATOM 4667 C CA . LEU A 1 585 ? 4.323 -14.451 5.430 1.00 93.50 585 LEU A CA 1
ATOM 4668 C C . LEU A 1 585 ? 5.848 -14.521 5.254 1.00 93.50 585 LEU A C 1
ATOM 4670 O O . LEU A 1 585 ? 6.367 -14.307 4.161 1.00 93.50 585 LEU A O 1
ATOM 4674 N N . TYR A 1 586 ? 6.586 -14.868 6.313 1.00 91.44 586 TYR A N 1
ATOM 4675 C CA . TYR A 1 586 ? 8.013 -15.164 6.201 1.00 91.44 586 TYR A CA 1
ATOM 4676 C C . TYR A 1 586 ? 8.270 -16.373 5.306 1.00 91.44 586 TYR A C 1
ATOM 4678 O O . TYR A 1 586 ? 9.137 -16.320 4.436 1.00 91.44 586 TYR A O 1
ATOM 4686 N N . GLY A 1 587 ? 7.521 -17.458 5.511 1.00 91.38 587 GLY A N 1
ATOM 4687 C CA . GLY A 1 587 ? 7.637 -18.671 4.708 1.00 91.38 587 GLY A CA 1
ATOM 4688 C C . GLY A 1 587 ? 7.429 -18.427 3.212 1.00 91.38 587 GLY A C 1
ATOM 4689 O O . GLY A 1 587 ? 8.178 -18.983 2.416 1.00 91.38 587 GLY A O 1
ATOM 4690 N N . GLU A 1 588 ? 6.480 -17.565 2.844 1.00 90.06 588 GLU A N 1
ATOM 46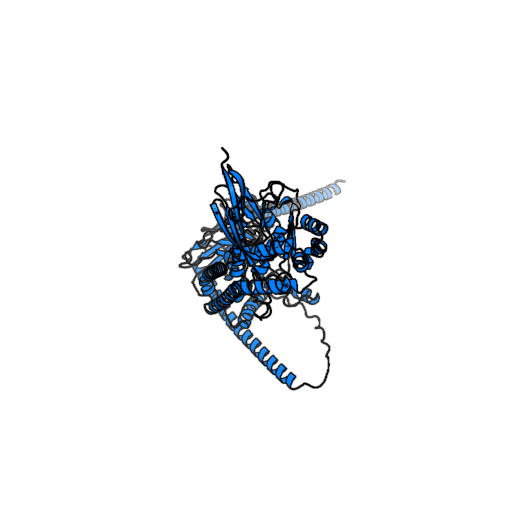91 C CA . GLU A 1 588 ? 6.175 -17.204 1.450 1.00 90.06 588 GLU A CA 1
ATOM 4692 C C . GLU A 1 588 ? 7.345 -16.492 0.744 1.00 90.06 588 GLU A C 1
ATOM 4694 O O . GLU A 1 588 ? 7.587 -16.719 -0.437 1.00 90.06 588 GLU A O 1
ATOM 4699 N N . LEU A 1 589 ? 8.124 -15.677 1.465 1.00 89.06 589 LEU A N 1
ATOM 4700 C CA . LEU A 1 589 ? 9.279 -14.962 0.905 1.00 89.06 589 LEU A CA 1
ATOM 4701 C C . LEU A 1 589 ? 10.532 -15.849 0.762 1.00 89.06 589 LEU A C 1
ATOM 4703 O O . LEU A 1 589 ? 11.442 -15.529 -0.005 1.00 89.06 589 LEU A O 1
ATOM 4707 N N . LYS A 1 590 ? 10.608 -16.942 1.527 1.00 91.06 590 LYS A N 1
ATOM 4708 C CA . LYS A 1 590 ? 11.840 -17.700 1.776 1.00 91.06 590 LYS A CA 1
ATOM 4709 C C . LYS A 1 590 ? 12.575 -18.138 0.519 1.00 91.06 590 LYS A C 1
ATOM 4711 O O . LYS A 1 590 ? 13.773 -17.879 0.395 1.00 91.06 590 LYS A O 1
ATOM 4716 N N . ASP A 1 591 ? 11.889 -18.854 -0.362 1.00 89.88 591 ASP A N 1
ATOM 4717 C CA . ASP A 1 591 ? 12.554 -19.539 -1.467 1.00 89.88 591 ASP A CA 1
ATOM 4718 C C . ASP A 1 591 ? 13.036 -18.539 -2.521 1.00 89.88 591 ASP A C 1
ATOM 4720 O O . ASP A 1 591 ? 14.177 -18.649 -2.973 1.00 89.88 591 ASP A O 1
ATOM 4724 N N . GLU A 1 592 ? 12.240 -17.509 -2.835 1.00 89.50 592 GLU A N 1
ATOM 4725 C CA . GLU A 1 592 ? 12.667 -16.448 -3.757 1.00 89.50 592 GLU A CA 1
ATOM 4726 C C . GLU A 1 592 ? 13.826 -15.638 -3.175 1.00 89.50 592 GLU A C 1
ATOM 4728 O O . GLU A 1 592 ? 14.828 -15.391 -3.841 1.00 89.50 592 GLU A O 1
ATOM 4733 N N . TYR A 1 593 ? 13.747 -15.293 -1.891 1.00 89.31 593 TYR A N 1
ATOM 4734 C CA . TYR A 1 593 ? 14.763 -14.475 -1.246 1.00 89.31 593 TYR A CA 1
ATOM 4735 C C . TYR A 1 593 ? 16.106 -15.206 -1.091 1.00 89.31 593 TYR A C 1
ATOM 4737 O O . TYR A 1 593 ? 17.160 -14.611 -1.318 1.00 89.31 593 TYR A O 1
ATOM 4745 N N . ILE A 1 594 ? 16.095 -16.507 -0.759 1.00 90.75 594 ILE A N 1
ATOM 4746 C CA . ILE A 1 594 ? 17.314 -17.335 -0.765 1.00 90.75 594 ILE A CA 1
ATOM 4747 C C . ILE A 1 594 ? 17.919 -17.387 -2.166 1.00 90.75 594 ILE A C 1
ATOM 4749 O O . ILE A 1 594 ? 19.141 -17.347 -2.289 1.00 90.75 594 ILE A O 1
ATOM 4753 N N . ARG A 1 595 ? 17.090 -17.496 -3.203 1.00 88.62 595 ARG A N 1
ATOM 4754 C CA . ARG A 1 595 ? 17.553 -17.655 -4.579 1.00 88.62 595 ARG A CA 1
ATOM 4755 C C . ARG A 1 595 ? 18.149 -16.372 -5.151 1.00 88.62 595 ARG A C 1
ATOM 4757 O O . ARG A 1 595 ? 19.175 -16.438 -5.817 1.00 88.62 595 ARG A O 1
ATOM 4764 N N . ASP A 1 596 ? 17.547 -15.218 -4.876 1.00 87.06 596 ASP A N 1
ATOM 4765 C CA . ASP A 1 596 ? 18.005 -13.940 -5.433 1.00 87.06 596 ASP A CA 1
ATOM 4766 C C . ASP A 1 596 ? 19.086 -13.243 -4.595 1.00 87.06 596 ASP A C 1
ATOM 4768 O O . ASP A 1 596 ? 19.877 -12.467 -5.139 1.00 87.06 596 ASP A O 1
ATOM 4772 N N . TYR A 1 597 ? 19.155 -13.517 -3.288 1.00 86.38 597 TYR A N 1
ATOM 4773 C CA . TYR A 1 597 ? 20.103 -12.851 -2.386 1.00 86.38 597 TYR A CA 1
ATOM 4774 C C . TYR A 1 597 ? 21.036 -13.796 -1.630 1.00 86.38 597 TYR A C 1
ATOM 4776 O O . TYR A 1 597 ? 22.085 -13.356 -1.162 1.00 86.38 597 TYR A O 1
ATOM 4784 N N . GLY A 1 598 ? 20.706 -15.080 -1.518 1.00 88.31 598 GLY A N 1
ATOM 4785 C CA . GLY A 1 598 ? 21.534 -16.083 -0.855 1.00 88.31 598 GLY A CA 1
ATOM 4786 C C . GLY A 1 598 ? 21.071 -16.455 0.559 1.00 88.31 598 GLY A C 1
ATOM 4787 O O . GLY A 1 598 ? 20.332 -15.747 1.250 1.00 88.31 598 GLY A O 1
ATOM 4788 N N . ARG A 1 599 ? 21.553 -17.612 1.031 1.00 89.56 599 ARG A N 1
ATOM 4789 C CA . ARG A 1 599 ? 21.167 -18.205 2.328 1.00 89.56 599 ARG A CA 1
ATOM 4790 C C . ARG A 1 599 ? 21.564 -17.360 3.542 1.00 89.56 599 ARG A C 1
ATOM 4792 O O . ARG A 1 599 ? 20.876 -17.408 4.563 1.00 89.56 599 ARG A O 1
ATOM 4799 N N . GLU A 1 600 ? 22.662 -16.617 3.459 1.00 86.25 600 GLU A N 1
ATOM 4800 C CA . GLU A 1 600 ? 23.126 -15.775 4.568 1.00 86.25 600 GLU A CA 1
ATOM 4801 C C . GLU A 1 600 ? 22.157 -14.618 4.834 1.00 86.25 600 GLU A C 1
ATOM 4803 O O . GLU A 1 600 ? 21.763 -14.406 5.981 1.00 86.25 600 GLU A O 1
ATOM 4808 N N . PHE A 1 601 ? 21.668 -13.953 3.781 1.00 85.56 601 PHE A N 1
ATOM 4809 C CA . PHE A 1 601 ? 20.634 -12.923 3.909 1.00 85.56 601 PHE A CA 1
ATOM 4810 C C . PHE A 1 601 ? 19.345 -13.483 4.503 1.00 85.56 601 PHE A C 1
ATOM 4812 O O . PHE A 1 601 ? 18.729 -12.840 5.352 1.00 85.56 601 PHE A O 1
ATOM 4819 N N . TRP A 1 602 ? 18.937 -14.684 4.089 1.00 89.50 602 TRP A N 1
ATOM 4820 C CA . TRP A 1 602 ? 17.765 -15.338 4.668 1.00 89.50 602 TRP A CA 1
ATOM 4821 C C . TRP A 1 602 ? 17.941 -15.642 6.161 1.00 89.50 602 TRP A C 1
ATOM 4823 O O . TRP A 1 602 ? 17.025 -15.428 6.947 1.00 89.50 602 TRP A O 1
ATOM 4833 N N . THR A 1 603 ? 19.133 -16.070 6.578 1.00 89.25 603 THR A N 1
ATOM 4834 C CA . THR A 1 603 ? 19.429 -16.332 7.997 1.00 89.25 603 THR A CA 1
ATOM 4835 C C . THR A 1 603 ? 19.271 -15.058 8.842 1.00 89.25 603 THR A C 1
ATOM 4837 O O . THR A 1 603 ? 18.755 -15.101 9.960 1.00 89.25 603 THR A O 1
ATOM 4840 N N . GLU A 1 604 ? 19.658 -13.900 8.301 1.00 83.88 604 GLU A N 1
ATOM 4841 C CA . GLU A 1 604 ? 19.459 -12.603 8.958 1.00 83.88 604 GLU A CA 1
ATOM 4842 C C . GLU A 1 604 ? 17.981 -12.163 8.978 1.00 83.88 604 GLU A C 1
ATOM 4844 O O . GLU A 1 604 ? 17.507 -11.598 9.973 1.00 83.88 604 GLU A O 1
ATOM 4849 N N . MET A 1 605 ? 17.219 -12.480 7.925 1.00 84.88 605 MET A N 1
ATOM 4850 C CA . MET A 1 605 ? 15.760 -12.315 7.915 1.00 84.88 605 MET A CA 1
ATOM 4851 C C . MET A 1 605 ? 15.090 -13.168 8.994 1.00 84.88 605 MET A C 1
ATOM 4853 O O . MET A 1 605 ? 14.291 -12.635 9.760 1.00 84.88 605 MET A O 1
ATOM 4857 N N . GLU A 1 606 ? 15.456 -14.447 9.131 1.00 88.06 606 GLU A N 1
ATOM 4858 C CA . GLU A 1 606 ? 14.939 -15.338 10.184 1.00 88.06 606 GLU A CA 1
ATOM 4859 C C . GLU A 1 606 ? 15.245 -14.794 11.587 1.00 88.06 606 GLU A C 1
ATOM 4861 O O . GLU A 1 606 ? 14.385 -14.810 12.473 1.00 88.06 606 GLU A O 1
ATOM 4866 N N . ARG A 1 607 ? 16.450 -14.248 11.794 1.00 86.50 607 ARG A N 1
ATOM 4867 C CA . ARG A 1 607 ? 16.828 -13.606 13.061 1.00 86.50 607 ARG A CA 1
ATOM 4868 C C . ARG A 1 607 ? 15.931 -12.406 13.374 1.00 86.50 607 ARG A C 1
ATOM 4870 O O . ARG A 1 607 ? 15.483 -12.249 14.511 1.00 86.50 607 ARG A O 1
ATOM 4877 N N . THR A 1 608 ? 15.669 -11.565 12.377 1.00 83.88 608 THR A N 1
ATOM 4878 C CA . THR A 1 608 ? 14.823 -10.373 12.530 1.00 83.88 608 THR A CA 1
ATOM 4879 C C . THR A 1 608 ? 13.355 -10.751 12.738 1.00 83.88 608 THR A C 1
ATOM 4881 O O . THR A 1 608 ? 12.694 -10.172 13.599 1.00 83.88 608 THR A O 1
ATOM 4884 N N . ALA A 1 609 ? 12.868 -11.774 12.034 1.00 86.75 609 ALA A N 1
ATOM 4885 C CA . ALA A 1 609 ? 11.535 -12.342 12.211 1.00 86.75 609 ALA A CA 1
ATOM 4886 C C . ALA A 1 609 ? 11.299 -12.820 13.650 1.00 86.75 609 ALA A C 1
ATOM 4888 O O . ALA A 1 609 ? 10.261 -12.525 14.246 1.00 86.75 609 ALA A O 1
ATOM 4889 N N . GLU A 1 610 ? 12.271 -13.513 14.251 1.00 87.94 610 GLU A N 1
ATOM 4890 C CA . GLU A 1 610 ? 12.137 -13.978 15.634 1.00 87.94 610 GLU A CA 1
ATOM 4891 C C . GLU A 1 610 ? 12.121 -12.813 16.637 1.00 87.94 610 GLU A C 1
ATOM 4893 O O . GLU A 1 610 ? 11.371 -12.859 17.611 1.00 87.94 610 GLU A O 1
ATOM 4898 N N . ILE A 1 611 ? 12.873 -11.734 16.382 1.00 84.62 611 ILE A N 1
ATOM 4899 C CA . ILE A 1 611 ? 12.782 -10.498 17.179 1.00 84.62 611 ILE A CA 1
ATOM 4900 C C . ILE A 1 611 ? 11.379 -9.896 17.077 1.00 84.62 611 ILE A C 1
ATOM 4902 O O . ILE A 1 611 ? 10.772 -9.595 18.103 1.00 84.62 611 ILE A O 1
ATOM 4906 N N . THR A 1 612 ? 10.836 -9.770 15.865 1.00 87.00 612 THR A N 1
ATOM 4907 C CA . THR A 1 612 ? 9.478 -9.255 15.647 1.00 87.00 612 THR A CA 1
ATOM 4908 C C . THR A 1 612 ? 8.433 -10.103 16.381 1.00 87.00 612 THR A C 1
ATOM 4910 O O . THR A 1 612 ? 7.581 -9.549 17.075 1.00 87.00 612 THR A O 1
ATOM 4913 N N . LYS A 1 613 ? 8.528 -11.438 16.334 1.00 89.81 613 LYS A N 1
ATOM 4914 C CA . LYS A 1 613 ? 7.623 -12.332 17.080 1.00 89.81 613 LYS A CA 1
ATOM 4915 C C . LYS A 1 613 ? 7.780 -12.219 18.595 1.00 89.81 613 LYS A C 1
ATOM 4917 O O . LYS A 1 613 ? 6.784 -12.256 19.314 1.00 89.81 613 LYS A O 1
ATOM 4922 N N . ASN A 1 614 ? 9.001 -12.060 19.105 1.00 87.44 614 ASN A N 1
ATOM 4923 C CA . ASN A 1 614 ? 9.209 -11.813 20.534 1.00 87.44 614 ASN A CA 1
ATOM 4924 C C . ASN A 1 614 ? 8.555 -10.499 20.970 1.00 87.44 614 ASN A C 1
ATOM 4926 O O . ASN A 1 614 ? 7.858 -10.485 21.983 1.00 87.44 614 ASN A O 1
ATOM 4930 N N . ASN A 1 615 ? 8.659 -9.449 20.153 1.00 85.75 615 ASN A N 1
ATOM 4931 C CA . ASN A 1 615 ? 7.974 -8.186 20.415 1.00 85.75 615 ASN A CA 1
ATOM 4932 C C . ASN A 1 615 ? 6.449 -8.367 20.456 1.00 85.75 615 ASN A C 1
ATOM 4934 O O . ASN A 1 615 ? 5.819 -7.845 21.368 1.00 85.75 615 ASN A O 1
ATOM 4938 N N . VAL A 1 616 ? 5.850 -9.164 19.559 1.00 89.81 616 VAL A N 1
ATOM 4939 C CA . VAL A 1 616 ? 4.410 -9.506 19.628 1.00 89.81 616 VAL A CA 1
ATOM 4940 C C . VAL A 1 616 ? 4.052 -10.178 20.959 1.00 89.81 616 VAL A C 1
ATOM 4942 O O . VAL A 1 616 ? 3.083 -9.785 21.608 1.00 89.81 616 VAL A O 1
ATOM 4945 N N . ARG A 1 617 ? 4.843 -11.166 21.400 1.00 88.75 617 ARG A N 1
ATOM 4946 C CA . ARG A 1 617 ? 4.583 -11.938 22.632 1.00 88.75 617 ARG A CA 1
ATOM 4947 C C . ARG A 1 617 ? 4.691 -11.094 23.904 1.00 88.75 617 ARG A C 1
ATOM 4949 O O . ARG A 1 617 ? 3.942 -11.321 24.852 1.00 88.75 617 ARG A O 1
ATOM 4956 N N . GLU A 1 618 ? 5.621 -10.144 23.947 1.00 84.88 618 GLU A N 1
ATOM 4957 C CA . GLU A 1 618 ? 5.875 -9.311 25.131 1.00 84.88 618 GLU A CA 1
ATOM 4958 C C . GLU A 1 618 ? 4.914 -8.115 25.241 1.00 84.88 618 GLU A C 1
ATOM 4960 O O . GLU A 1 618 ? 4.633 -7.626 26.343 1.00 84.88 618 GLU A O 1
ATOM 4965 N N . LYS A 1 619 ? 4.353 -7.678 24.111 1.00 82.81 619 LYS A N 1
ATOM 4966 C CA . LYS A 1 619 ? 3.600 -6.428 23.993 1.00 82.81 619 LYS A CA 1
ATOM 4967 C C . LYS A 1 619 ? 2.375 -6.322 24.884 1.00 82.81 619 LYS A C 1
ATOM 4969 O O . LYS A 1 619 ? 2.136 -5.265 25.464 1.00 82.81 619 LYS A O 1
ATOM 4974 N N . GLU A 1 620 ? 1.599 -7.399 25.031 1.00 88.06 620 GLU A N 1
ATOM 4975 C CA . GLU A 1 620 ? 0.412 -7.369 25.895 1.00 88.06 620 GLU A CA 1
ATOM 4976 C C . GLU A 1 620 ? 0.800 -6.985 27.335 1.00 88.06 620 GLU A C 1
ATOM 4978 O O . GLU A 1 620 ? 0.105 -6.197 27.975 1.00 88.06 620 GLU A O 1
ATOM 4983 N N . GLY A 1 621 ? 1.923 -7.496 27.851 1.00 88.00 621 GLY A N 1
ATOM 4984 C CA . GLY A 1 621 ? 2.408 -7.149 29.188 1.00 88.00 621 GLY A CA 1
ATOM 4985 C C . GLY A 1 621 ? 2.758 -5.665 29.307 1.00 88.00 621 GLY A C 1
ATOM 4986 O O . GLY A 1 621 ? 2.279 -4.984 30.217 1.00 88.00 621 GLY A O 1
ATOM 4987 N N . LEU A 1 622 ? 3.530 -5.155 28.348 1.00 84.88 622 LEU A N 1
ATOM 4988 C CA . LEU A 1 622 ? 4.009 -3.772 28.321 1.00 84.88 622 LEU A CA 1
ATOM 4989 C C . LEU A 1 622 ? 2.865 -2.753 28.163 1.00 84.88 622 LEU A C 1
ATOM 4991 O O . LEU A 1 622 ? 2.802 -1.758 28.894 1.00 84.88 622 LEU A O 1
ATOM 4995 N N . TYR A 1 623 ? 1.894 -3.041 27.291 1.00 87.62 623 TYR A N 1
ATOM 4996 C CA . TYR A 1 623 ? 0.655 -2.269 27.151 1.00 87.62 623 TYR A CA 1
ATOM 4997 C C . TYR A 1 623 ? -0.057 -2.109 28.503 1.00 87.62 623 TYR A C 1
ATOM 4999 O O . TYR A 1 623 ? -0.382 -0.996 28.937 1.00 87.62 623 TYR A O 1
ATOM 5007 N N . ARG A 1 624 ? -0.240 -3.223 29.220 1.00 90.56 624 ARG A N 1
ATOM 5008 C CA . ARG A 1 624 ? -0.938 -3.252 30.513 1.00 90.56 624 ARG A CA 1
ATOM 5009 C C . ARG A 1 624 ? -0.196 -2.472 31.594 1.00 90.56 624 ARG A C 1
ATOM 5011 O O . ARG A 1 624 ? -0.835 -1.808 32.416 1.00 90.56 624 ARG A O 1
ATOM 5018 N N . GLU A 1 625 ? 1.134 -2.521 31.600 1.00 91.19 625 GLU A N 1
ATOM 5019 C CA . GLU A 1 625 ? 1.958 -1.723 32.511 1.00 91.19 625 GLU A CA 1
ATOM 5020 C C . GLU A 1 625 ? 1.794 -0.218 32.266 1.00 91.19 625 GLU A C 1
ATOM 5022 O O . GLU A 1 625 ? 1.644 0.551 33.223 1.00 91.19 625 GLU A O 1
ATOM 5027 N N . ASN A 1 626 ? 1.738 0.207 31.003 1.00 90.12 626 ASN A N 1
ATOM 5028 C CA . ASN A 1 626 ? 1.561 1.616 30.659 1.00 90.12 626 ASN A CA 1
ATOM 5029 C C . ASN A 1 626 ? 0.170 2.149 30.988 1.00 90.12 626 ASN A C 1
ATOM 5031 O O . ASN A 1 626 ? 0.057 3.254 31.518 1.00 90.12 626 ASN A O 1
ATOM 5035 N N . ILE A 1 627 ? -0.889 1.371 30.770 1.00 92.94 627 ILE A N 1
ATOM 5036 C CA . ILE A 1 627 ? -2.236 1.757 31.217 1.00 92.94 627 ILE A CA 1
ATOM 5037 C C . ILE A 1 627 ? -2.265 1.946 32.729 1.00 92.94 627 ILE A C 1
ATOM 5039 O O . ILE A 1 627 ? -2.776 2.954 33.220 1.00 92.94 627 ILE A O 1
ATOM 5043 N N . LYS A 1 628 ? -1.671 1.017 33.486 1.00 94.31 628 LYS A N 1
ATOM 5044 C CA . LYS A 1 628 ? -1.577 1.153 34.941 1.00 94.31 628 LYS A CA 1
ATOM 5045 C C . LYS A 1 628 ? -0.840 2.433 35.324 1.00 94.31 628 LYS A C 1
ATOM 5047 O O . LYS A 1 628 ? -1.301 3.161 36.200 1.00 94.31 628 LYS A O 1
ATOM 5052 N N . LYS A 1 629 ? 0.285 2.715 34.668 1.00 93.56 629 LYS A N 1
ATOM 5053 C CA . LYS A 1 629 ? 1.125 3.887 34.935 1.00 93.56 629 LYS A CA 1
ATOM 5054 C C . LYS A 1 629 ? 0.428 5.213 34.616 1.00 93.56 629 LYS A C 1
ATOM 5056 O O . LYS A 1 629 ? 0.496 6.129 35.431 1.00 93.56 629 LYS A O 1
ATOM 5061 N N . TYR A 1 630 ? -0.208 5.326 33.451 1.00 92.50 630 TYR A N 1
ATOM 5062 C CA . TYR A 1 630 ? -0.712 6.600 32.923 1.00 92.50 630 TYR A CA 1
ATOM 5063 C C . TYR A 1 630 ? -2.205 6.825 33.146 1.00 92.50 630 TYR A C 1
ATOM 5065 O O . TYR A 1 630 ? -2.638 7.970 33.248 1.00 92.50 630 TYR A O 1
ATOM 5073 N N . MET A 1 631 ? -2.991 5.754 33.239 1.00 92.81 631 MET A N 1
ATOM 5074 C CA . MET A 1 631 ? -4.447 5.817 33.399 1.00 92.81 631 MET A CA 1
ATOM 5075 C C . MET A 1 631 ? -4.907 5.326 34.778 1.00 92.81 631 MET A C 1
ATOM 5077 O O . MET A 1 631 ? -6.062 5.534 35.141 1.00 92.81 631 MET A O 1
ATOM 5081 N N . GLY A 1 632 ? -4.019 4.704 35.563 1.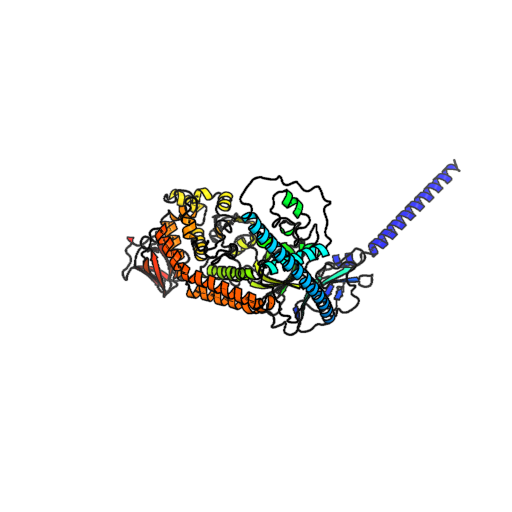00 94.69 632 GLY A N 1
ATOM 5082 C CA . GLY A 1 632 ? -4.326 4.220 36.912 1.00 94.69 632 GLY A CA 1
ATOM 5083 C C . GLY A 1 632 ? -5.211 2.971 36.946 1.00 94.69 632 GLY A C 1
ATOM 5084 O O . GLY A 1 632 ? -5.762 2.653 37.997 1.00 94.69 632 GLY A O 1
ATOM 5085 N N . LEU A 1 633 ? -5.359 2.268 35.818 1.00 94.88 633 LEU A N 1
ATOM 5086 C CA . LEU A 1 633 ? -6.222 1.092 35.688 1.00 94.88 633 LEU A CA 1
ATOM 5087 C C . LEU A 1 633 ? -5.370 -0.183 35.689 1.00 94.88 633 LEU A C 1
ATOM 5089 O O . LEU A 1 633 ? -4.450 -0.328 34.888 1.00 94.88 633 LEU A O 1
ATOM 5093 N N . SER A 1 634 ? -5.659 -1.119 36.593 1.00 93.88 634 SER A N 1
ATOM 5094 C CA . SER A 1 634 ? -4.927 -2.397 36.674 1.00 93.88 634 SER A CA 1
ATOM 5095 C C . SER A 1 634 ? -5.824 -3.616 36.834 1.00 93.88 634 SER A C 1
ATOM 5097 O O . SER A 1 634 ? -5.497 -4.687 36.327 1.00 93.88 634 SER A O 1
ATOM 5099 N N . GLU A 1 635 ? -6.934 -3.478 37.556 1.00 96.12 635 GLU A N 1
ATOM 5100 C CA . GLU A 1 635 ? -7.897 -4.563 37.716 1.00 96.12 635 GLU A CA 1
ATOM 5101 C C . GLU A 1 635 ? -8.782 -4.681 36.478 1.00 96.12 635 GLU A C 1
ATOM 5103 O O . GLU A 1 635 ? -9.135 -3.674 35.863 1.00 96.12 635 GLU A O 1
ATOM 5108 N N . ARG A 1 636 ? -9.141 -5.917 36.126 1.00 96.12 636 ARG A N 1
ATOM 5109 C CA . ARG A 1 636 ? -10.049 -6.217 35.021 1.00 96.12 636 ARG A CA 1
ATOM 5110 C C . ARG A 1 636 ? -11.148 -7.167 35.470 1.00 96.12 636 ARG A C 1
ATOM 5112 O O . ARG A 1 636 ? -10.878 -8.088 36.244 1.00 96.12 636 ARG A O 1
ATOM 5119 N N . TYR A 1 637 ? -12.353 -6.976 34.951 1.00 96.19 637 TYR A N 1
ATOM 5120 C CA . TYR A 1 637 ? -13.515 -7.816 35.213 1.00 96.19 637 TYR A CA 1
ATOM 5121 C C . TYR A 1 637 ? -13.908 -8.636 33.976 1.00 96.19 637 TYR A C 1
ATOM 5123 O O . TYR A 1 637 ? -13.758 -8.145 32.858 1.00 96.19 637 TYR A O 1
ATOM 5131 N N . PRO A 1 638 ? -14.385 -9.883 34.150 1.00 97.81 638 PRO A N 1
ATOM 5132 C CA . PRO A 1 638 ? -14.891 -10.690 33.045 1.00 97.81 638 PRO A CA 1
ATOM 5133 C C . PRO A 1 638 ? -16.259 -10.187 32.580 1.00 97.81 638 PRO A C 1
ATOM 5135 O O . PRO A 1 638 ? -17.105 -9.842 33.402 1.00 97.81 638 PRO A O 1
ATOM 5138 N N . VAL A 1 639 ? -16.482 -10.201 31.273 1.00 98.06 639 VAL A N 1
ATOM 5139 C CA . VAL A 1 639 ? -17.782 -9.943 30.649 1.00 98.06 639 VAL A CA 1
ATOM 5140 C C . VAL A 1 639 ? -18.103 -11.104 29.723 1.00 98.06 639 VAL A C 1
ATOM 5142 O O . VAL A 1 639 ? -17.214 -11.631 29.048 1.00 98.06 639 VAL A O 1
ATOM 5145 N N . GLU A 1 640 ? -19.370 -11.494 29.697 1.00 98.31 640 GLU A N 1
ATOM 5146 C CA . GLU A 1 640 ? -19.916 -12.409 28.704 1.00 98.31 640 GLU A CA 1
ATOM 5147 C C . GLU A 1 640 ? -21.100 -11.744 27.994 1.00 98.31 640 GLU A C 1
ATOM 5149 O O . GLU A 1 640 ? -22.013 -11.228 28.638 1.00 98.31 640 GLU A O 1
ATOM 5154 N N . ILE A 1 641 ? -21.061 -11.732 26.664 1.00 98.25 641 ILE A N 1
ATOM 5155 C CA . ILE A 1 641 ? -22.096 -11.172 25.793 1.00 98.25 641 ILE A CA 1
ATOM 5156 C C . ILE A 1 641 ? -22.675 -12.324 24.982 1.00 98.25 641 ILE A C 1
ATOM 5158 O O . ILE A 1 641 ? -21.937 -13.057 24.331 1.00 98.25 641 ILE A O 1
ATOM 5162 N N . GLN A 1 642 ? -23.990 -12.489 25.013 1.00 98.38 642 GLN A N 1
ATOM 5163 C CA . GLN A 1 642 ? -24.698 -13.564 24.327 1.00 98.38 642 GLN A CA 1
ATOM 5164 C C . GLN A 1 642 ? -25.797 -12.990 23.437 1.00 98.38 642 GLN A C 1
ATOM 5166 O O . GLN A 1 642 ? -26.460 -12.012 23.795 1.00 98.38 642 GLN A O 1
ATOM 5171 N N . ALA A 1 643 ? -26.032 -13.636 22.301 1.00 98.00 643 ALA A N 1
ATOM 5172 C CA . ALA A 1 643 ? -27.121 -13.288 21.403 1.00 98.00 643 ALA A CA 1
ATOM 5173 C C . ALA A 1 643 ? -28.022 -14.502 21.152 1.00 98.00 643 ALA A C 1
ATOM 5175 O O . ALA A 1 643 ? -27.546 -15.596 20.840 1.00 98.00 643 ALA A O 1
ATOM 5176 N N . ASP A 1 644 ? -29.337 -14.322 21.276 1.00 97.56 644 ASP A N 1
ATOM 5177 C CA . ASP A 1 644 ? -30.301 -15.340 20.865 1.00 97.56 644 ASP A CA 1
ATOM 5178 C C . ASP A 1 644 ? -30.267 -15.605 19.353 1.00 97.56 644 ASP A C 1
ATOM 5180 O O . ASP A 1 644 ? -29.646 -14.901 18.557 1.00 97.56 644 ASP A O 1
ATOM 5184 N N . GLN A 1 645 ? -30.970 -16.654 18.926 1.00 96.56 645 GLN A N 1
ATOM 5185 C CA . GLN A 1 645 ? -31.209 -16.892 17.504 1.00 96.56 645 GLN A CA 1
ATOM 5186 C C . GLN A 1 645 ? -31.924 -15.683 16.877 1.00 96.56 645 GLN A C 1
ATOM 5188 O O . GLN A 1 645 ? -32.848 -15.140 17.466 1.00 96.56 645 GLN A O 1
ATOM 5193 N N . GLY A 1 646 ? -31.538 -15.262 15.675 1.00 95.75 646 GLY A N 1
ATOM 5194 C CA . GLY A 1 646 ? -32.155 -14.127 14.977 1.00 95.75 646 GLY A CA 1
ATOM 5195 C C . GLY A 1 646 ? -31.867 -12.727 15.538 1.00 95.75 646 GLY A C 1
ATOM 5196 O O . GLY A 1 646 ? -32.545 -11.783 15.142 1.00 95.75 646 GLY A O 1
ATOM 5197 N N . ILE A 1 647 ? -30.891 -12.558 16.433 1.00 97.50 647 ILE A N 1
ATOM 5198 C CA . ILE A 1 647 ? -30.432 -11.238 16.894 1.00 97.50 647 ILE A CA 1
ATOM 5199 C C . ILE A 1 647 ? -28.909 -11.212 16.988 1.00 97.50 647 ILE A C 1
ATOM 5201 O O . ILE A 1 647 ? -28.313 -12.228 17.325 1.00 97.50 647 ILE A O 1
ATOM 5205 N N . SER A 1 648 ? -28.276 -10.086 16.675 1.00 97.88 648 SER A N 1
ATOM 5206 C CA . SER A 1 648 ? -26.857 -9.859 16.952 1.00 97.88 648 SER A CA 1
ATOM 5207 C C . SER A 1 648 ? -26.684 -8.835 18.069 1.00 97.88 648 SER A C 1
ATOM 5209 O O . SER A 1 648 ? -27.611 -8.100 18.415 1.00 97.88 648 SER A O 1
ATOM 5211 N N . VAL A 1 649 ? -25.494 -8.810 18.664 1.00 98.06 649 VAL A N 1
ATOM 5212 C CA . VAL A 1 649 ? -25.094 -7.779 19.625 1.00 98.06 649 VAL A CA 1
ATOM 5213 C C . VAL A 1 649 ? -23.824 -7.114 19.129 1.00 98.06 649 VAL A C 1
ATOM 5215 O O . VAL A 1 649 ? -22.851 -7.808 18.851 1.00 98.06 649 VAL A O 1
ATOM 5218 N N . THR A 1 650 ? -23.824 -5.788 19.033 1.00 96.88 650 THR A N 1
ATOM 5219 C CA . THR A 1 650 ? -22.699 -4.991 18.532 1.00 96.88 650 THR A CA 1
ATOM 5220 C C . THR A 1 650 ? -22.177 -4.029 19.594 1.00 96.88 650 THR A C 1
ATOM 5222 O O . THR A 1 650 ? -22.920 -3.571 20.465 1.00 96.88 650 THR A O 1
ATOM 5225 N N . TRP A 1 651 ? -20.881 -3.734 19.541 1.00 95.56 651 TRP A N 1
ATOM 5226 C CA . TRP A 1 651 ? -20.232 -2.651 20.284 1.00 95.56 651 TRP A CA 1
ATOM 5227 C C . TRP A 1 651 ? -18.954 -2.266 19.543 1.00 95.56 651 TRP A C 1
ATOM 5229 O O . TRP A 1 651 ? -18.243 -3.148 19.072 1.00 95.56 651 TRP A O 1
ATOM 5239 N N . ASN A 1 652 ? -18.635 -0.974 19.439 1.00 92.25 652 ASN A N 1
ATOM 5240 C CA . ASN A 1 652 ? -17.492 -0.510 18.643 1.00 92.25 652 ASN A CA 1
ATOM 5241 C C . ASN A 1 652 ? -17.496 -1.135 17.222 1.00 92.25 652 ASN A C 1
ATOM 5243 O O . ASN A 1 652 ? -18.487 -1.003 16.508 1.00 92.25 652 ASN A O 1
ATOM 5247 N N . ASN A 1 653 ? -16.422 -1.837 16.836 1.00 88.81 653 ASN A N 1
ATOM 5248 C CA . ASN A 1 653 ? -16.279 -2.618 15.599 1.00 88.81 653 ASN A CA 1
ATOM 5249 C C . ASN A 1 653 ? -16.604 -4.120 15.769 1.00 88.81 653 ASN A C 1
ATOM 5251 O O . ASN A 1 653 ? -16.453 -4.894 14.829 1.00 88.81 653 ASN A O 1
ATOM 5255 N N . MET A 1 654 ? -17.016 -4.548 16.962 1.00 95.31 654 MET A N 1
ATOM 5256 C CA . MET A 1 654 ? -17.243 -5.948 17.309 1.00 95.31 654 MET A CA 1
ATOM 5257 C C . MET A 1 654 ? -18.708 -6.357 17.140 1.00 95.31 654 MET A C 1
ATOM 5259 O O . MET A 1 654 ? -19.634 -5.560 17.321 1.00 95.31 654 MET A O 1
ATOM 5263 N N . MET A 1 655 ? -18.918 -7.646 16.862 1.00 95.62 655 MET A N 1
ATOM 5264 C CA . MET A 1 655 ? -20.243 -8.251 16.754 1.00 95.62 655 MET A CA 1
ATOM 5265 C C . MET A 1 655 ? -20.254 -9.683 17.298 1.00 95.62 655 MET A C 1
ATOM 5267 O O . MET A 1 655 ? -19.394 -10.497 16.974 1.00 95.62 655 MET A O 1
ATOM 5271 N N . VAL A 1 656 ? -21.299 -10.014 18.056 1.00 96.81 656 VAL A N 1
ATOM 5272 C CA . VAL A 1 656 ? -21.725 -11.389 18.340 1.00 96.81 656 VAL A CA 1
ATOM 5273 C C . VAL A 1 656 ? -22.916 -11.707 17.450 1.00 96.81 656 VAL A C 1
ATOM 5275 O O . VAL A 1 656 ? -23.952 -11.044 17.537 1.00 96.81 656 VAL A O 1
ATOM 5278 N N . GLY A 1 657 ? -22.768 -12.708 16.584 1.00 96.94 657 GLY A N 1
ATOM 5279 C CA . GLY A 1 657 ? -23.830 -13.142 15.688 1.00 96.94 657 GLY A CA 1
ATOM 5280 C C . GLY A 1 657 ? -24.920 -13.964 16.391 1.00 96.94 657 GLY A C 1
ATOM 5281 O O . GLY A 1 657 ? -24.749 -14.404 17.531 1.00 96.94 657 GLY A O 1
ATOM 5282 N N . PRO A 1 658 ? -26.042 -14.227 15.702 1.00 97.44 658 PRO A N 1
ATOM 5283 C CA . PRO A 1 658 ? -27.138 -15.027 16.234 1.00 97.44 658 PRO A CA 1
ATOM 5284 C C . PRO A 1 658 ? -26.724 -16.376 16.828 1.00 97.44 658 PRO A C 1
ATOM 5286 O O . PRO A 1 658 ? -26.110 -17.208 16.159 1.00 97.44 658 PRO A O 1
ATOM 5289 N N . GLY A 1 659 ? -27.121 -16.625 18.077 1.00 96.50 659 GLY A N 1
ATOM 5290 C CA . GLY A 1 659 ? -26.824 -17.868 18.791 1.00 96.50 659 GLY A CA 1
ATOM 5291 C C . GLY A 1 659 ? -25.376 -18.024 19.256 1.00 96.50 659 GLY A C 1
ATOM 5292 O O . GLY A 1 659 ? -25.012 -19.117 19.693 1.00 96.50 659 GLY A O 1
ATOM 5293 N N . GLN A 1 660 ? -24.555 -16.982 19.137 1.00 97.88 660 GLN A N 1
ATOM 5294 C CA . GLN A 1 660 ? -23.159 -16.990 19.559 1.00 97.88 660 GLN A CA 1
ATOM 5295 C C . GLN A 1 660 ? -22.981 -16.287 20.909 1.00 97.88 660 GLN A C 1
ATOM 5297 O O . GLN A 1 660 ? -23.885 -15.625 21.433 1.00 97.88 660 GLN A O 1
ATOM 5302 N N . SER A 1 661 ? -21.786 -16.440 21.474 1.00 97.50 661 SER A N 1
ATOM 5303 C CA . SER A 1 661 ? -21.349 -15.709 22.653 1.00 97.50 661 SER A CA 1
ATOM 5304 C C . SER A 1 661 ? -19.915 -15.216 22.497 1.00 97.50 661 SER A C 1
ATOM 5306 O O . SER A 1 661 ? -19.120 -15.775 21.742 1.00 97.50 661 SER A O 1
ATOM 5308 N N . TRP A 1 662 ? -19.595 -14.162 23.235 1.00 97.50 662 TRP A N 1
ATOM 5309 C CA . TRP A 1 662 ? -18.270 -13.576 23.351 1.00 97.50 662 TRP A CA 1
ATOM 5310 C C . TRP A 1 662 ? -17.914 -13.425 24.820 1.00 97.50 662 TRP A C 1
ATOM 5312 O O . TRP A 1 662 ? -18.761 -13.054 25.634 1.00 97.50 662 TRP A O 1
ATOM 5322 N N . SER A 1 663 ? -16.653 -13.679 25.163 1.00 97.44 663 SER A N 1
ATOM 5323 C CA . SER A 1 663 ? -16.142 -13.400 26.498 1.00 97.44 663 SER A CA 1
ATOM 5324 C C . SER A 1 663 ? -14.782 -12.732 26.430 1.00 97.44 663 SER A C 1
ATOM 5326 O O . SER A 1 663 ? -13.886 -13.185 25.722 1.00 97.44 663 SER A O 1
ATOM 5328 N N . ASN A 1 664 ? -14.625 -11.671 27.216 1.00 97.56 664 ASN A N 1
ATOM 5329 C CA . ASN A 1 664 ? -13.366 -10.955 27.366 1.00 97.56 664 ASN A CA 1
ATOM 5330 C C . ASN A 1 664 ? -13.261 -10.351 28.778 1.00 97.56 664 ASN A C 1
ATOM 5332 O O . ASN A 1 664 ? -14.148 -10.515 29.621 1.00 97.56 664 ASN A O 1
ATOM 5336 N N . LYS A 1 665 ? -12.148 -9.675 29.068 1.00 97.12 665 LYS A N 1
ATOM 5337 C CA . LYS A 1 665 ? -11.918 -8.939 30.308 1.00 97.12 665 LYS A CA 1
ATOM 5338 C C . LYS A 1 665 ? -11.645 -7.474 30.009 1.00 97.12 665 LYS A C 1
ATOM 5340 O O . LYS A 1 665 ? -10.740 -7.172 29.245 1.00 97.12 665 LYS A O 1
ATOM 5345 N N . TYR A 1 666 ? -12.328 -6.589 30.723 1.00 97.12 666 TYR A N 1
ATOM 5346 C CA . TYR A 1 666 ? -12.211 -5.138 30.556 1.00 97.12 666 TYR A CA 1
ATOM 5347 C C . TYR A 1 666 ? -11.787 -4.469 31.860 1.00 97.12 666 TYR A C 1
ATOM 5349 O O . TYR A 1 666 ? -11.949 -5.040 32.938 1.00 97.12 666 TYR A O 1
ATOM 5357 N N . TYR A 1 667 ? -11.212 -3.270 31.784 1.00 97.38 667 TYR A N 1
ATOM 5358 C CA . TYR A 1 667 ? -10.674 -2.574 32.954 1.00 97.38 667 TYR A CA 1
ATOM 5359 C C . TYR A 1 667 ? -11.763 -2.093 33.918 1.00 97.38 667 TYR A C 1
ATOM 5361 O O . TYR A 1 667 ? -12.699 -1.393 33.531 1.00 97.38 667 TYR A O 1
ATOM 5369 N N . SER A 1 668 ? -11.602 -2.397 35.207 1.00 95.56 668 SER A N 1
ATOM 5370 C CA . SER A 1 668 ? -12.432 -1.842 36.280 1.00 95.56 668 SER A CA 1
ATOM 5371 C C . SER A 1 668 ? -12.377 -0.315 36.263 1.00 95.56 668 SER A C 1
ATOM 5373 O O . SER A 1 668 ? -11.295 0.263 36.225 1.00 95.56 668 SER A O 1
ATOM 5375 N N . GLY A 1 669 ? -13.539 0.343 36.318 1.00 92.62 669 GLY A N 1
ATOM 5376 C CA . GLY A 1 669 ? -13.637 1.803 36.203 1.00 92.62 669 GLY A CA 1
ATOM 5377 C C . GLY A 1 669 ? -13.737 2.325 34.765 1.00 92.62 669 GLY A C 1
ATOM 5378 O O . GLY A 1 669 ? -13.716 3.541 34.577 1.00 92.62 669 GLY A O 1
ATOM 5379 N N . THR A 1 670 ? -13.864 1.426 33.783 1.00 95.56 670 THR A N 1
ATOM 5380 C CA . THR A 1 670 ? -14.252 1.747 32.403 1.00 95.56 670 THR A CA 1
ATOM 5381 C C . THR A 1 670 ? -15.668 1.266 32.111 1.00 95.56 670 THR A C 1
ATOM 5383 O O . THR A 1 670 ? -16.163 0.339 32.766 1.00 95.56 670 THR A O 1
ATOM 5386 N N . SER A 1 671 ? -16.313 1.887 31.124 1.00 94.69 671 SER A N 1
ATOM 5387 C CA . SER A 1 671 ? -17.609 1.438 30.620 1.00 94.69 671 SER A CA 1
ATOM 5388 C C . SER A 1 671 ? -17.718 1.514 29.103 1.00 94.69 671 SER A C 1
ATOM 5390 O O . SER A 1 671 ? -17.175 2.431 28.491 1.00 94.69 671 SER A O 1
ATOM 5392 N N . PHE A 1 672 ? -18.488 0.601 28.521 1.00 95.56 672 PHE A N 1
ATOM 5393 C CA . PHE A 1 672 ? -18.838 0.594 27.101 1.00 95.56 672 PHE A CA 1
ATOM 5394 C C . PHE A 1 672 ? -20.300 0.174 26.925 1.00 95.56 672 PHE A C 1
ATOM 5396 O O . PHE A 1 672 ? -20.939 -0.300 27.865 1.00 95.56 672 PHE A O 1
ATOM 5403 N N . THR A 1 673 ? -20.859 0.410 25.742 1.00 94.81 673 THR A N 1
ATOM 5404 C CA . THR A 1 673 ? -22.267 0.114 25.449 1.00 94.81 673 THR A CA 1
ATOM 5405 C C . THR A 1 673 ? -22.356 -0.994 24.416 1.00 94.81 673 THR A C 1
ATOM 5407 O O . THR A 1 673 ? -21.678 -0.926 23.396 1.00 94.81 673 THR A O 1
ATOM 5410 N N . VAL A 1 674 ? -23.211 -1.978 24.681 1.00 96.75 674 VAL A N 1
ATOM 5411 C CA . VAL A 1 674 ? -23.602 -3.008 23.713 1.00 96.75 674 VAL A CA 1
ATOM 5412 C C . VAL A 1 674 ? -25.011 -2.719 23.209 1.00 96.75 674 VAL A C 1
ATOM 5414 O O . VAL A 1 674 ? -25.842 -2.234 23.980 1.00 96.75 674 VAL A O 1
ATOM 5417 N N . THR A 1 675 ? -25.291 -3.025 21.946 1.00 96.88 675 THR A N 1
ATOM 5418 C CA . THR A 1 675 ? -26.587 -2.777 21.298 1.00 96.88 675 THR A CA 1
ATOM 5419 C C . THR A 1 675 ? -27.085 -4.040 20.611 1.00 96.88 675 THR A C 1
ATOM 5421 O O . THR A 1 675 ? -26.319 -4.727 19.942 1.00 96.88 675 THR A O 1
ATOM 5424 N N . ALA A 1 676 ? -28.363 -4.368 20.796 1.00 96.81 676 ALA A N 1
ATOM 5425 C CA . ALA A 1 676 ? -28.990 -5.518 20.159 1.00 96.81 676 ALA A CA 1
ATOM 5426 C C . ALA A 1 676 ? -29.607 -5.143 18.803 1.00 96.81 676 ALA A C 1
ATOM 5428 O O . ALA A 1 676 ? -30.468 -4.263 18.732 1.00 96.81 676 ALA A O 1
ATOM 5429 N N . GLU A 1 677 ? -29.234 -5.874 17.755 1.00 96.19 677 GLU A N 1
ATOM 5430 C CA . GLU A 1 677 ? -29.678 -5.653 16.378 1.00 96.19 677 GLU A CA 1
ATOM 5431 C C . GLU A 1 677 ? -30.450 -6.884 15.863 1.00 96.19 677 GLU A C 1
ATOM 5433 O O . GLU A 1 677 ? -29.856 -7.919 15.541 1.00 96.19 677 GLU A O 1
ATOM 5438 N N . PRO A 1 678 ? -31.798 -6.853 15.845 1.00 95.56 678 PRO A N 1
ATOM 5439 C CA . PRO A 1 678 ? -32.597 -7.986 15.386 1.00 95.56 678 PRO A CA 1
ATOM 5440 C C . PRO A 1 678 ? -32.466 -8.187 13.871 1.00 95.56 678 PRO A C 1
ATOM 5442 O O . PRO A 1 678 ? -32.586 -7.240 13.096 1.00 95.56 678 PRO A O 1
ATOM 5445 N N . ALA A 1 679 ? -32.288 -9.440 13.449 1.00 95.31 679 ALA A N 1
ATOM 5446 C CA . ALA A 1 679 ? -32.277 -9.813 12.039 1.00 95.31 679 ALA A CA 1
ATOM 5447 C C . ALA A 1 679 ? -33.682 -9.723 11.415 1.00 95.31 679 ALA A C 1
ATOM 5449 O O . ALA A 1 679 ? -34.701 -9.695 12.113 1.00 95.31 679 ALA A O 1
ATOM 5450 N N . GLU A 1 680 ? -33.753 -9.745 10.081 1.00 94.56 680 GLU A N 1
ATOM 5451 C CA . GLU A 1 680 ? -35.030 -9.761 9.366 1.00 94.56 680 GLU A CA 1
ATOM 5452 C C . GLU A 1 680 ? -35.925 -10.928 9.835 1.00 94.56 680 GLU A C 1
ATOM 5454 O O . GLU A 1 680 ? -35.491 -12.074 9.973 1.00 94.56 680 GLU A O 1
ATOM 5459 N N . GLY A 1 681 ? -37.196 -10.626 10.118 1.00 95.56 681 GLY A N 1
ATOM 5460 C CA . GLY A 1 681 ? -38.158 -11.595 10.652 1.00 95.56 681 GLY A CA 1
ATOM 5461 C C . GLY A 1 681 ? -38.077 -11.825 12.166 1.00 95.56 681 GLY A C 1
ATOM 5462 O O . GLY A 1 681 ? -38.844 -12.639 12.687 1.00 95.56 681 GLY A O 1
ATOM 5463 N N . TYR A 1 682 ? -37.214 -11.103 12.884 1.00 96.69 682 TYR A N 1
ATOM 5464 C CA . TYR A 1 682 ? -37.123 -11.121 14.344 1.00 96.69 682 TYR A CA 1
ATOM 5465 C C . TYR A 1 682 ? -37.349 -9.731 14.941 1.00 96.69 682 TYR A C 1
ATOM 5467 O O . TYR A 1 682 ? -37.198 -8.703 14.285 1.00 96.69 682 TYR A O 1
ATOM 5475 N N . ARG A 1 683 ? -37.733 -9.700 16.217 1.00 94.88 683 ARG A N 1
ATOM 5476 C CA . ARG A 1 683 ? -37.810 -8.485 17.031 1.00 94.88 683 ARG A CA 1
ATOM 5477 C C . ARG A 1 683 ? -37.010 -8.657 18.314 1.00 94.88 683 ARG A C 1
ATOM 5479 O O . ARG A 1 683 ? -36.966 -9.752 18.870 1.00 94.88 683 ARG A O 1
ATOM 5486 N N . PHE A 1 684 ? -36.434 -7.562 18.798 1.00 95.50 684 PHE A N 1
ATOM 5487 C CA . PHE A 1 684 ? -35.815 -7.503 20.118 1.00 95.50 684 PHE A CA 1
ATOM 5488 C C . PHE A 1 684 ? -36.876 -7.723 21.209 1.00 95.50 684 PHE A C 1
ATOM 5490 O O . PHE A 1 684 ? -37.911 -7.052 21.214 1.00 95.50 684 PHE A O 1
ATOM 5497 N N . ALA A 1 685 ? -36.634 -8.687 22.098 1.00 94.88 685 ALA A N 1
ATOM 5498 C CA . ALA A 1 685 ? -37.571 -9.110 23.142 1.00 94.88 685 ALA A CA 1
ATOM 5499 C C . ALA A 1 685 ? -37.164 -8.651 24.553 1.00 94.88 685 ALA A C 1
ATOM 5501 O O . ALA A 1 685 ? -37.945 -8.789 25.494 1.00 94.88 685 ALA A O 1
ATOM 5502 N N . GLY A 1 686 ? -35.966 -8.083 24.702 1.00 94.94 686 GLY A N 1
ATOM 5503 C CA . GLY A 1 686 ? -35.434 -7.589 25.968 1.00 94.94 686 GLY A CA 1
ATOM 5504 C C . GLY A 1 686 ? -34.009 -8.069 26.228 1.00 94.94 686 GLY A C 1
ATOM 5505 O O . GLY A 1 686 ? -33.439 -8.842 25.461 1.00 94.94 686 GLY A O 1
ATOM 5506 N N . TRP A 1 687 ? -33.445 -7.608 27.340 1.00 96.62 687 TRP A N 1
ATOM 5507 C CA . TRP A 1 687 ? -32.145 -8.048 27.837 1.00 96.62 687 TRP A CA 1
ATOM 5508 C C . TRP A 1 687 ? -32.313 -8.943 29.062 1.00 96.62 687 TRP A C 1
ATOM 5510 O O . TRP A 1 687 ? -33.149 -8.673 29.928 1.00 96.62 687 TRP A O 1
ATOM 5520 N N . GLU A 1 688 ? -31.471 -9.964 29.167 1.00 96.44 688 GLU A N 1
ATOM 5521 C CA . GLU A 1 688 ? -31.222 -10.699 30.404 1.00 96.44 688 GLU A CA 1
ATOM 5522 C C . GLU A 1 688 ? -29.827 -10.327 30.930 1.00 96.44 688 GLU A C 1
ATOM 5524 O O . GLU A 1 688 ? -28.847 -10.391 30.192 1.00 96.44 688 GLU A O 1
ATOM 5529 N N . ILE A 1 689 ? -29.743 -9.908 32.194 1.00 95.12 689 ILE A N 1
ATOM 5530 C CA . ILE A 1 689 ? -28.513 -9.519 32.893 1.00 95.12 689 ILE A CA 1
ATOM 5531 C C . ILE A 1 689 ? -28.343 -10.461 34.089 1.00 95.12 689 ILE A C 1
ATOM 5533 O O . ILE A 1 689 ? -29.201 -10.507 34.974 1.00 95.12 689 ILE A O 1
ATOM 5537 N N . ASP A 1 690 ? -27.262 -11.241 34.098 1.00 94.88 690 ASP A N 1
ATOM 5538 C CA . ASP A 1 690 ? -26.954 -12.267 35.107 1.00 94.88 690 ASP A CA 1
ATOM 5539 C C . ASP A 1 690 ? -28.134 -13.220 35.390 1.00 94.88 690 ASP A C 1
ATOM 5541 O O . ASP A 1 690 ? -28.469 -13.532 36.540 1.00 94.88 690 ASP A O 1
ATOM 5545 N N . GLY A 1 691 ? -28.806 -13.668 34.324 1.00 91.62 691 GLY A N 1
ATOM 5546 C CA . GLY A 1 691 ? -29.930 -14.605 34.408 1.00 91.62 691 GLY A CA 1
ATOM 5547 C C . GLY A 1 691 ? -31.263 -13.978 34.832 1.00 91.62 691 GLY A C 1
ATOM 5548 O O . GLY A 1 691 ? -32.190 -14.704 35.198 1.00 91.62 691 GLY A O 1
ATOM 5549 N N . LYS A 1 692 ? -31.372 -12.643 34.857 1.00 93.62 692 LYS A N 1
ATOM 5550 C CA . LYS A 1 692 ? -32.602 -11.924 35.223 1.00 93.62 692 LYS A CA 1
ATOM 5551 C C . LYS A 1 692 ? -33.000 -10.913 34.148 1.00 93.62 692 LYS A C 1
ATOM 5553 O O . LYS A 1 692 ? -32.118 -10.277 33.581 1.00 93.62 692 LYS A O 1
ATOM 5558 N N . PRO A 1 693 ? -34.303 -10.686 33.907 1.00 92.00 693 PRO A N 1
ATOM 5559 C CA . PRO A 1 693 ? -34.747 -9.614 33.020 1.00 92.00 693 PRO A CA 1
ATOM 5560 C C . PRO A 1 693 ? -34.164 -8.259 33.444 1.00 92.00 693 PRO A C 1
ATOM 5562 O O . PRO A 1 693 ? -34.199 -7.917 34.630 1.00 92.00 693 PRO A O 1
ATOM 5565 N N . ALA A 1 694 ? -33.636 -7.498 32.485 1.00 88.25 694 ALA A N 1
ATOM 5566 C CA . ALA A 1 694 ? -33.068 -6.181 32.737 1.00 88.25 694 ALA A CA 1
ATOM 5567 C C . ALA A 1 694 ? -34.135 -5.203 33.254 1.00 88.25 694 ALA A C 1
ATOM 5569 O O . ALA A 1 694 ? -35.242 -5.116 32.722 1.00 88.25 694 ALA A O 1
ATOM 5570 N N . GLU A 1 695 ? -33.791 -4.435 34.288 1.00 83.00 695 GLU A N 1
ATOM 5571 C CA . GLU A 1 695 ? -34.616 -3.313 34.739 1.00 83.00 695 GLU A CA 1
ATOM 5572 C C . GLU A 1 695 ? -34.450 -2.114 33.789 1.00 83.00 695 GLU A C 1
ATOM 5574 O O . GLU A 1 695 ? -33.362 -1.885 33.270 1.00 83.00 695 GLU A O 1
ATOM 5579 N N . GLU A 1 696 ? -35.490 -1.288 33.629 1.00 73.56 696 GLU A N 1
ATOM 5580 C CA . GLU A 1 696 ? -35.498 -0.123 32.718 1.00 73.56 696 GLU A CA 1
ATOM 5581 C C . GLU A 1 696 ? -34.305 0.830 32.935 1.00 73.56 696 GLU A C 1
ATOM 5583 O O . GLU A 1 696 ? -33.762 1.387 31.990 1.00 73.56 696 GLU A O 1
ATOM 5588 N N . LYS A 1 697 ? -33.823 0.952 34.179 1.00 72.06 697 LYS A N 1
ATOM 5589 C CA . LYS A 1 697 ? -32.663 1.781 34.551 1.00 72.06 697 LYS A CA 1
ATOM 5590 C C . LYS A 1 697 ? -31.306 1.263 34.047 1.00 72.06 697 LYS A C 1
ATOM 5592 O O . LYS A 1 697 ? -30.327 1.998 34.121 1.00 72.06 697 LYS A O 1
ATOM 5597 N N . ALA A 1 698 ? -31.225 -0.007 33.647 1.00 67.75 698 ALA A N 1
ATOM 5598 C CA . ALA A 1 698 ? -30.018 -0.622 33.092 1.00 67.75 698 ALA A CA 1
ATOM 5599 C C . ALA A 1 698 ? -29.929 -0.446 31.567 1.00 67.75 698 ALA A C 1
ATOM 5601 O O . ALA A 1 698 ? -28.879 -0.707 30.980 1.00 67.75 698 ALA A O 1
ATOM 5602 N N . LEU A 1 699 ? -31.024 -0.003 30.942 1.00 81.12 699 LEU A N 1
ATOM 5603 C CA . LEU A 1 699 ? -31.111 0.246 29.513 1.00 81.12 699 LEU A CA 1
ATOM 5604 C C . LEU A 1 699 ? -30.601 1.655 29.189 1.00 81.12 699 LEU A C 1
ATOM 5606 O O . LEU A 1 699 ? -30.847 2.615 29.923 1.00 81.12 699 LEU A O 1
ATOM 5610 N N . SER A 1 700 ? -29.900 1.778 28.069 1.00 74.75 700 SER A N 1
ATOM 5611 C CA . SER A 1 700 ? -29.513 3.044 27.454 1.00 74.75 700 SER A CA 1
ATOM 5612 C C . SER A 1 700 ? -30.146 3.165 26.065 1.00 74.75 700 SER A C 1
ATOM 5614 O O . SER A 1 700 ? -30.544 2.175 25.454 1.00 74.75 700 SER A O 1
ATOM 5616 N N . GLY A 1 701 ? -30.290 4.400 25.577 1.00 63.97 701 GLY A N 1
ATOM 5617 C CA . GLY A 1 701 ? -30.998 4.674 24.323 1.00 63.97 701 GLY A CA 1
ATOM 5618 C C . GLY A 1 701 ? -32.523 4.729 24.488 1.00 63.97 701 GLY A C 1
ATOM 5619 O O . GLY A 1 701 ? -33.098 4.172 25.419 1.00 63.97 701 GLY A O 1
ATOM 5620 N N . GLY A 1 702 ? -33.196 5.471 23.604 1.00 69.50 702 GLY A N 1
ATOM 5621 C CA . GLY A 1 702 ? -34.645 5.709 23.692 1.00 69.50 702 GLY A CA 1
ATOM 5622 C C . GLY A 1 702 ? -35.522 4.507 23.316 1.00 69.50 702 GLY A C 1
ATOM 5623 O O . GLY A 1 702 ? -36.728 4.551 23.542 1.00 69.50 702 GLY A O 1
ATOM 5624 N N . ASP A 1 703 ? -34.935 3.454 22.744 1.00 80.31 703 ASP A N 1
ATOM 5625 C CA . ASP A 1 703 ? -35.613 2.241 22.271 1.00 80.31 703 ASP A CA 1
ATOM 5626 C C . ASP A 1 703 ? -35.355 1.002 23.153 1.00 80.31 703 ASP A C 1
ATOM 5628 O O . ASP A 1 703 ? -35.907 -0.067 22.886 1.00 80.31 703 ASP A O 1
ATOM 5632 N N . GLY A 1 704 ? -34.539 1.143 24.206 1.00 86.25 704 GLY A N 1
ATOM 5633 C CA . GLY A 1 704 ? -34.202 0.082 25.155 1.00 86.25 704 GLY A CA 1
ATOM 5634 C C . GLY A 1 704 ? -33.288 -1.018 24.604 1.00 86.25 704 GLY A C 1
ATOM 5635 O O . GLY A 1 704 ? -33.132 -2.047 25.265 1.00 86.25 704 GLY A O 1
ATOM 5636 N N . ARG A 1 705 ? -32.700 -0.841 23.412 1.00 92.62 705 ARG A N 1
ATOM 5637 C CA . ARG A 1 705 ? -31.856 -1.864 22.771 1.00 92.62 705 ARG A CA 1
ATOM 5638 C C . ARG A 1 705 ? -30.424 -1.885 23.268 1.00 92.62 705 ARG A C 1
ATOM 5640 O O . ARG A 1 705 ? -29.735 -2.864 23.000 1.00 92.62 705 ARG A O 1
ATOM 5647 N N . SER A 1 706 ? -29.986 -0.870 24.000 1.00 95.00 706 SER A N 1
ATOM 5648 C CA . SER A 1 706 ? -28.606 -0.780 24.461 1.00 95.00 706 SER A CA 1
ATOM 5649 C C . SER A 1 706 ? -28.476 -1.001 25.968 1.00 95.00 706 SER A C 1
ATOM 5651 O O . SER A 1 706 ? -29.379 -0.680 26.742 1.00 95.00 706 SER A O 1
ATOM 5653 N N . VAL A 1 707 ? -27.338 -1.554 26.390 1.00 94.44 707 VAL A N 1
ATOM 5654 C CA . VAL A 1 707 ? -26.970 -1.759 27.800 1.00 94.44 707 VAL A CA 1
ATOM 5655 C C . VAL A 1 707 ? -25.553 -1.253 28.027 1.00 94.44 707 VAL A C 1
ATOM 5657 O O . VAL A 1 707 ? -24.649 -1.527 27.238 1.00 94.44 707 VAL A O 1
ATOM 5660 N N . VAL A 1 708 ? -25.349 -0.524 29.126 1.00 94.12 708 VAL A N 1
ATOM 5661 C CA . VAL A 1 708 ? -24.018 -0.063 29.545 1.00 94.12 708 VAL A CA 1
ATOM 5662 C C . VAL A 1 708 ? -23.360 -1.117 30.430 1.00 94.12 708 VAL A C 1
ATOM 5664 O O . VAL A 1 708 ? -23.857 -1.443 31.509 1.00 94.12 708 VAL A O 1
ATOM 5667 N N . ILE A 1 709 ? -22.202 -1.602 30.001 1.00 94.38 709 ILE A N 1
ATOM 5668 C CA . ILE A 1 709 ? -21.341 -2.519 30.743 1.00 94.38 709 ILE A CA 1
ATOM 5669 C C . ILE A 1 709 ? -20.321 -1.695 31.530 1.00 94.38 709 ILE A C 1
ATOM 5671 O O . ILE A 1 709 ? -19.680 -0.810 30.973 1.00 94.38 709 ILE A O 1
ATOM 5675 N N . SER A 1 710 ? -20.186 -1.950 32.833 1.00 93.81 710 SER A N 1
ATOM 5676 C CA . SER A 1 710 ? -19.252 -1.216 33.716 1.00 93.81 710 SER A CA 1
ATOM 5677 C C . SER A 1 710 ? -18.654 -2.069 34.846 1.00 93.81 710 SER A C 1
ATOM 5679 O O . SER A 1 710 ? -18.008 -1.552 35.760 1.00 93.81 710 SER A O 1
ATOM 5681 N N . GLY A 1 711 ? -18.872 -3.384 34.802 1.00 94.44 711 GLY A N 1
ATOM 5682 C CA . GLY A 1 711 ? -18.426 -4.337 35.813 1.00 94.44 711 GLY A CA 1
ATOM 5683 C C . GLY A 1 711 ? -18.662 -5.785 35.371 1.00 94.44 711 GLY A C 1
ATOM 5684 O O . GLY A 1 711 ? -19.161 -6.000 34.263 1.00 94.44 711 GLY A O 1
ATOM 5685 N N . PRO A 1 712 ? -18.304 -6.774 36.214 1.00 96.75 712 PRO A N 1
ATOM 5686 C CA . PRO A 1 712 ? -18.486 -8.182 35.886 1.00 96.75 712 PRO A CA 1
ATOM 5687 C C . PRO A 1 712 ? -19.954 -8.491 35.605 1.00 96.75 712 PRO A C 1
ATOM 5689 O O . PRO A 1 712 ? -20.792 -8.207 36.460 1.00 96.75 712 PRO A O 1
ATOM 5692 N N . VAL A 1 713 ? -20.255 -9.053 34.434 1.00 96.50 713 VAL A N 1
ATOM 5693 C CA . VAL A 1 713 ? -21.642 -9.289 34.016 1.00 96.50 713 VAL A CA 1
ATOM 5694 C C . VAL A 1 713 ? -21.739 -10.316 32.888 1.00 96.50 713 VAL A C 1
ATOM 5696 O O . VAL A 1 713 ? -20.857 -10.395 32.032 1.00 96.50 713 VAL A O 1
ATOM 5699 N N . THR A 1 714 ? -22.835 -11.072 32.869 1.00 97.75 714 THR A N 1
ATOM 5700 C CA . THR A 1 714 ? -23.328 -11.796 31.688 1.00 97.75 714 THR A CA 1
ATOM 5701 C C . THR A 1 714 ? -24.547 -11.065 31.139 1.00 97.75 714 THR A C 1
ATOM 5703 O O . THR A 1 714 ? -25.542 -10.921 31.850 1.00 97.75 714 THR A O 1
ATOM 5706 N N . VAL A 1 715 ? -24.494 -10.611 29.889 1.00 97.00 715 VAL A N 1
ATOM 5707 C CA . VAL A 1 715 ? -25.638 -9.999 29.199 1.00 97.00 715 VAL A CA 1
ATOM 5708 C C . VAL A 1 715 ? -26.066 -10.849 28.015 1.00 97.00 715 VAL A C 1
ATOM 5710 O O . VAL A 1 715 ? -25.233 -11.316 27.242 1.00 97.00 715 VAL A O 1
ATOM 5713 N N . ARG A 1 716 ? -27.375 -11.037 27.853 1.00 97.88 716 ARG A N 1
ATOM 5714 C CA . ARG A 1 716 ? -27.959 -11.791 26.744 1.00 97.88 716 ARG A CA 1
ATOM 5715 C C . ARG A 1 716 ? -29.071 -11.000 26.073 1.00 97.88 716 ARG A C 1
ATOM 5717 O O . ARG A 1 716 ? -30.045 -10.627 26.729 1.00 97.88 716 ARG A O 1
ATOM 5724 N N . ALA A 1 717 ? -28.931 -10.763 24.771 1.00 97.62 717 ALA A N 1
ATOM 5725 C CA . ALA A 1 717 ? -29.987 -10.174 23.955 1.00 97.62 717 ALA A CA 1
ATOM 5726 C C . ALA A 1 717 ? -31.017 -11.245 23.595 1.00 97.62 717 ALA A C 1
ATOM 5728 O O . ALA A 1 717 ? -30.669 -12.265 22.997 1.00 97.62 717 ALA A O 1
ATOM 5729 N N . LEU A 1 718 ? -32.278 -10.999 23.947 1.00 97.00 718 LEU A N 1
ATOM 5730 C CA . LEU A 1 718 ? -33.390 -11.895 23.656 1.00 97.00 718 LEU A CA 1
ATOM 5731 C C . LEU A 1 718 ? -34.095 -11.474 22.370 1.00 97.00 718 LEU A C 1
ATOM 5733 O O . LEU A 1 718 ? -34.255 -10.281 22.085 1.00 97.00 718 LEU A O 1
ATOM 5737 N N . SER A 1 719 ? -34.581 -12.456 21.619 1.00 96.31 719 SER A N 1
ATOM 5738 C CA . SER A 1 719 ? -35.324 -12.220 20.384 1.00 96.31 719 SER A CA 1
ATOM 5739 C C . SER A 1 719 ? -36.634 -13.006 20.341 1.00 96.31 719 SER A C 1
ATOM 5741 O O . SER A 1 719 ? -36.815 -14.034 20.994 1.00 96.31 719 SER A O 1
ATOM 5743 N N . GLU A 1 720 ? -37.561 -12.532 19.516 1.00 96.06 720 GLU A N 1
ATOM 5744 C CA . GLU A 1 720 ? -38.770 -13.263 19.158 1.00 96.06 720 GLU A CA 1
ATOM 5745 C C . GLU A 1 720 ? -38.980 -13.233 17.648 1.00 96.06 720 GLU A C 1
ATOM 5747 O O . GLU A 1 720 ? -38.816 -12.196 17.005 1.00 96.06 720 GLU A O 1
ATOM 5752 N N . LYS A 1 721 ? -39.406 -14.360 17.072 1.00 94.62 721 LYS A N 1
ATOM 5753 C CA . LYS A 1 721 ? -39.768 -14.421 15.655 1.00 94.62 721 LYS A CA 1
ATOM 5754 C C . LYS A 1 721 ? -41.079 -13.671 15.411 1.00 94.62 721 LYS A C 1
ATOM 5756 O O . LYS A 1 721 ? -42.080 -13.924 16.087 1.00 94.62 721 LYS A O 1
ATOM 5761 N N . ILE A 1 722 ? -41.078 -12.772 14.434 1.00 93.12 722 ILE A N 1
ATOM 5762 C CA . ILE A 1 722 ? -42.269 -12.044 13.996 1.00 93.12 722 ILE A CA 1
ATOM 5763 C C . ILE A 1 722 ? -43.181 -13.043 13.268 1.00 93.12 722 ILE A C 1
ATOM 5765 O O . ILE A 1 722 ? -42.723 -13.800 12.410 1.00 93.12 722 ILE A O 1
ATOM 5769 N N . LYS A 1 723 ? -44.448 -13.108 13.691 1.00 78.94 723 LYS A N 1
ATOM 5770 C CA . LYS A 1 723 ? -45.448 -14.050 13.167 1.00 78.94 723 LYS A CA 1
ATOM 5771 C C . LYS A 1 723 ? -46.088 -13.580 11.876 1.00 78.94 723 LYS A C 1
ATOM 5773 O O . LYS A 1 723 ? -46.379 -12.367 11.789 1.00 78.94 723 LYS A O 1
#

Sequence (723 aa):
MRRENTGRTRTVIILSAMTAGLCLLLLLVYIRFDRSRTLYRALQALDSAPLTFSADSGFYEEGFTLTLEPDSSIPVKDGIEIRYTVNGDEPTDESRLYDGGIDLSDVIEELQAEAARTEEKKKEVIQQADAEAEATRLAQEQKSAQDLQKAGDQKAGEEKEPENGEEIRPGLEEGREAWQKSLWTAAADSGLRPEREEDGIRVIPIRACLVQGEDRSPIVTRTYVIGRGVKSRYDVYVASVVTDSFNLFDYDLGIMIPGSHYEKDVKNGVRPDRAGNFYQNGDDWIKNGHVTLFSPDGEVLLEEDTGLSIAGYSSRILPTRTFRAEASKEKGTSDDYFHLDIFDQDASIDAFQKIKFRSHGIPQFHIRSVRNQYAKELTDEAGFPGLPQNCLGVMFLNGDFYTVCDLTPSTTKDYVCRLFGLNVPDGIEKYSGSDVDVYTRTKIIKLFTADLTQQKNQRALEAAVDMDNYLFYFALEVLFNNADWPYNNVTVWRYLGEENPENPYSDGRIRFLVEDMDQILSNDLHGDPTRWSAELIDYLMKDKGNTFYHVMSCTRYRDTFLTYVEDLLRTAFEPGHACAVLDRLYGELKDEYIRDYGREFWTEMERTAEITKNNVREKEGLYRENIKKYMGLSERYPVEIQADQGISVTWNNMMVGPGQSWSNKYYSGTSFTVTAEPAEGYRFAGWEIDGKPAEEKALSGGDGRSVVISGPVTVRALSEKIK

Foldseek 3Di:
DVPVVVVVVVVVVVVVVVVVVVVVVVVVVVVVVVLLCLVVVLQVVDPDAQKDKPDAFWEAAAWDWIDIDGPPSRPVPNPKWKFKDFQQAAGDPPGDTDPGTDTVVVVLVVVVVVVVVVVVVLVVLLVVLLVVVVVVVVVVVVVVVVVVVPPDDDDDDDDDDDDDDDDDFDDLVVLVVVLSSQQSNVCVVVVAFFDFFPQQWWKTKMWMWIDRPPDIGPIDIHIYTYHRPLQQPFPFKEKEKGAHSCCQRGQPRHLQGQHPFQVVCVVVVHDNLQHGNVNDDDPSQFGWIWMFMAHSSTDTQDTWIFTKHFDDRPLSSASQTKIKTFQDVVSTHPDCWQFGDPKDVDDDDRTARMKIFAACRDLLLCLLLLQLQLLVVLCVQLVHDFRIHWGWYWYDYSTHTRHTGTITGDSDQQVVCRRQVHDPVQTKDKDWAAPVVVCVVLVNLCLLLDQLQDVVSVVVNVLAAVLLQVLLVVLSCLLQLQQCPRRGGWMKMAGRDDDDPVGPRPSRHIHTHHDSRSRTLAHPPPPDRPPSVCRVLNVQCVDSSHSVVSLCSHQQSVLSSQVSNQVSCVISLVLVNSLVSLVVSLVSCQPVSCNRGNDVSNVSSVVVSVSSSVSSVCSVVVVQVSCCVRVVWRDKAKEKEAEAAQKWKDWSSDIDDHGGMDMTIGTAPHKTKIFIGGHPQKDWPAKDKQNHGDDPVQADDPVRRMGMDRHHIYMYTDMDGHD

Radius of gyration: 33.38 Å; chains: 1; bounding box: 93×78×119 Å

Secondary structure (DSSP, 8-state):
-HHHHHHHHHHHHHHHHHHHHHHHHHHHHHHHHHHS-HHHHHHHT-SS-SEEESS-SEEESS--EE-EEE-TTS-GGGT-EEEEESSSPPP-TTSEE--S-EEHHHHHHHHHHHHHHHHHHHHHHHHHHHHHHHHHHHHHHHHHHHHHH--S-----PPPPPP--------HHHHHHHHHHHHHHHHHHTT--------S-EEEEEEEEEEETTEEPPPEEEEEEESTTGGGT-SSEEEEEE--HHHHH-TTT-TTS-TTHHHHHHHTT--GGG-SGGG--SGGG-EEEEEEEE-TT--EEEEEEEEEEE--SGGGGSSSPPEEEE--GGGT-SSSSEE-SSS-SSSS--EESEEEEE--SSGGGTHHHHHHHHHHHHHHHHT---PPP-EEEEEEETTEEEEEEEEEE---HHHHHHHTT--GGG-EEEEEE-HHHHHHHTT-HHHHTS-TTSHHHHHHHHTTB-HHHHHHHHHHHHHHT-TTTTTS-EEEEEE-S---TT-GGGS--BEEE----TTSSS-SSSS-TTTS-S-HHHHHHH-TTSHHHHHHTSHHHHHHHHHHHHHHTTTTT-HHHHHHHHHHHHHHHHHHHHHHH-HHHHHHHHHHHHHHHHHHHHHHHHHHHHHHHHH----EEEEEEEE-TTEEEEETTEEEPTT-EEEEEEETT--EEEEEEEPTTEEEEEEEETTEEPPGGGEESTTS-EEEE-SSEEEEEEEEE--